Protein AF-A0A1L9P3P8-F1 (afdb_monomer_lite)

Structure (mmCIF, N/CA/C/O backbone):
data_AF-A0A1L9P3P8-F1
#
_entry.id   AF-A0A1L9P3P8-F1
#
loop_
_atom_site.group_PDB
_atom_site.id
_atom_site.type_symbol
_atom_site.label_atom_id
_atom_site.label_alt_id
_atom_site.label_comp_id
_atom_site.label_asym_id
_atom_site.label_entity_id
_atom_site.label_seq_id
_atom_site.pdbx_PDB_ins_code
_atom_site.Cartn_x
_atom_site.Cartn_y
_atom_site.Cartn_z
_atom_site.occupancy
_atom_site.B_iso_or_equiv
_atom_site.auth_seq_id
_atom_site.auth_comp_id
_atom_site.auth_asym_id
_atom_site.auth_atom_id
_atom_site.pdbx_PDB_model_num
ATOM 1 N N . MET A 1 1 ? 89.170 -31.226 -23.236 1.00 41.69 1 MET A N 1
ATOM 2 C CA . MET A 1 1 ? 88.920 -31.732 -24.608 1.00 41.69 1 MET A CA 1
ATOM 3 C C . MET A 1 1 ? 87.427 -32.040 -24.701 1.00 41.69 1 MET A C 1
ATOM 5 O O . MET A 1 1 ? 86.904 -32.514 -23.706 1.00 41.69 1 MET A O 1
ATOM 9 N N . ALA A 1 2 ? 86.692 -31.749 -25.773 1.00 39.75 2 ALA A N 1
ATOM 10 C CA . ALA A 1 2 ? 87.112 -31.267 -27.090 1.00 39.75 2 ALA A CA 1
ATOM 11 C C . ALA A 1 2 ? 86.269 -30.072 -27.585 1.00 39.75 2 ALA A C 1
ATOM 13 O O . ALA A 1 2 ? 85.166 -29.820 -27.110 1.00 39.75 2 ALA A O 1
ATOM 14 N N . TYR A 1 3 ? 86.841 -29.346 -28.543 1.00 31.47 3 TYR A N 1
ATOM 15 C CA . TYR A 1 3 ? 86.197 -28.311 -29.355 1.00 31.47 3 TYR A CA 1
ATOM 16 C C . TYR A 1 3 ? 85.128 -28.921 -30.278 1.00 31.47 3 TYR A C 1
ATOM 18 O O . TYR A 1 3 ? 85.322 -30.033 -30.764 1.00 31.47 3 TYR A O 1
ATOM 26 N N . ASN A 1 4 ? 84.128 -28.131 -30.682 1.00 39.81 4 ASN A N 1
ATOM 27 C CA . ASN A 1 4 ? 83.893 -27.955 -32.119 1.00 39.81 4 ASN A CA 1
ATOM 28 C C . ASN A 1 4 ? 83.226 -26.609 -32.440 1.00 39.81 4 ASN A C 1
ATOM 30 O O . ASN A 1 4 ? 82.577 -26.007 -31.589 1.00 39.81 4 ASN A O 1
ATOM 34 N N . ASN A 1 5 ? 83.479 -26.100 -33.646 1.00 37.44 5 ASN A N 1
ATOM 35 C CA . ASN A 1 5 ? 83.268 -24.703 -34.037 1.00 37.44 5 ASN A CA 1
ATOM 36 C C . ASN A 1 5 ? 82.819 -24.620 -35.512 1.00 37.44 5 ASN A C 1
ATOM 38 O O . ASN A 1 5 ? 83.202 -25.484 -36.298 1.00 37.44 5 ASN A O 1
ATOM 42 N N . ARG A 1 6 ? 82.140 -23.521 -35.890 1.00 37.25 6 ARG A N 1
ATOM 43 C CA . ARG A 1 6 ? 81.671 -23.155 -37.253 1.00 37.25 6 ARG A CA 1
ATOM 44 C C . ARG A 1 6 ? 80.484 -24.000 -37.784 1.00 37.25 6 ARG A C 1
ATOM 46 O O . ARG A 1 6 ? 80.263 -25.107 -37.322 1.00 37.25 6 ARG A O 1
ATOM 53 N N . MET A 1 7 ? 79.653 -23.525 -38.723 1.00 34.16 7 MET A N 1
ATOM 54 C CA . MET A 1 7 ? 79.806 -22.412 -39.683 1.00 34.16 7 MET A CA 1
ATOM 55 C C . MET A 1 7 ? 78.621 -21.433 -39.748 1.00 34.16 7 MET A C 1
ATOM 57 O O . MET A 1 7 ? 77.473 -21.789 -39.516 1.00 34.16 7 MET A O 1
ATOM 61 N N . SER A 1 8 ? 78.940 -20.210 -40.183 1.00 42.06 8 SER A N 1
ATOM 62 C CA . SER A 1 8 ? 78.002 -19.272 -40.809 1.00 42.06 8 SER A CA 1
ATOM 63 C C . SER A 1 8 ? 77.624 -19.753 -42.215 1.00 42.06 8 SER A C 1
ATOM 65 O O . SER A 1 8 ? 78.505 -20.187 -42.958 1.00 42.06 8 SER A O 1
ATOM 67 N N . GLN A 1 9 ? 76.359 -19.592 -42.609 1.00 37.25 9 GLN A N 1
ATOM 68 C CA . GLN A 1 9 ? 76.002 -19.400 -44.014 1.00 37.25 9 GLN A CA 1
ATOM 69 C C . GLN A 1 9 ? 75.074 -18.194 -44.161 1.00 37.25 9 GLN A C 1
ATOM 71 O O . GLN A 1 9 ? 74.067 -18.066 -43.468 1.00 37.25 9 GLN A O 1
ATOM 76 N N . GLN A 1 10 ? 75.438 -17.313 -45.090 1.00 41.81 10 GLN A N 1
ATOM 77 C CA . GLN A 1 10 ? 74.577 -16.248 -45.590 1.00 41.81 10 GLN A CA 1
ATOM 78 C C . GLN A 1 10 ? 73.425 -16.881 -46.378 1.00 41.81 10 GLN A C 1
ATOM 80 O O . GLN A 1 10 ? 73.666 -17.792 -47.168 1.00 41.81 10 GLN A O 1
ATOM 85 N N . PHE A 1 11 ? 72.203 -16.361 -46.242 1.00 33.47 11 PHE A N 1
ATOM 86 C CA . PHE A 1 11 ? 71.121 -16.687 -47.172 1.00 33.47 11 PHE A CA 1
ATOM 87 C C . PHE A 1 11 ? 70.590 -15.425 -47.850 1.00 33.47 11 PHE A C 1
ATOM 89 O O . PHE A 1 11 ? 70.515 -14.358 -47.240 1.00 33.47 11 PHE A O 1
ATOM 96 N N . HIS A 1 12 ? 70.302 -15.542 -49.146 1.00 36.22 12 HIS A N 1
ATOM 97 C CA . HIS A 1 12 ? 69.901 -14.429 -50.003 1.00 36.22 12 HIS A CA 1
ATOM 98 C C . HIS A 1 12 ? 68.521 -13.865 -49.648 1.00 36.22 12 HIS A C 1
ATOM 100 O O . HIS A 1 12 ? 67.637 -14.572 -49.165 1.00 36.22 12 HIS A O 1
ATOM 106 N N . GLY A 1 13 ? 68.335 -12.579 -49.951 1.00 40.91 13 GLY A N 1
ATOM 107 C CA . GLY A 1 13 ? 67.033 -11.922 -49.910 1.00 40.91 13 GLY A CA 1
ATOM 108 C C . GLY A 1 13 ? 66.158 -12.187 -51.145 1.00 40.91 13 GLY A C 1
ATOM 109 O O . GLY A 1 13 ? 66.575 -12.810 -52.117 1.00 40.91 13 GLY A O 1
ATOM 110 N N . SER A 1 14 ? 64.944 -11.631 -51.075 1.00 44.00 14 SER A N 1
ATOM 111 C CA . SER A 1 14 ? 63.904 -11.526 -52.117 1.00 44.00 14 SER A CA 1
ATOM 112 C C . SER A 1 14 ? 63.361 -12.820 -52.747 1.00 44.00 14 SER A C 1
ATOM 114 O O . SER A 1 14 ? 63.834 -13.254 -53.790 1.00 44.00 14 SER A O 1
ATOM 116 N N . GLN A 1 15 ? 62.237 -13.315 -52.211 1.00 47.16 15 GLN A N 1
ATOM 117 C CA . GLN A 1 15 ? 60.930 -13.324 -52.910 1.00 47.16 15 GLN A CA 1
ATOM 118 C C . GLN A 1 15 ? 59.820 -13.927 -52.021 1.00 47.16 15 GLN A C 1
ATOM 120 O O . GLN A 1 15 ? 59.627 -15.139 -51.987 1.00 47.16 15 GLN A O 1
ATOM 125 N N . GLN A 1 16 ? 59.033 -13.089 -51.329 1.00 44.06 16 GLN A N 1
ATOM 126 C CA . GLN A 1 16 ? 57.804 -13.556 -50.659 1.00 44.06 16 GLN A CA 1
ATOM 127 C C . GLN A 1 16 ? 56.699 -12.481 -50.555 1.00 44.06 16 GLN A C 1
ATOM 129 O O . GLN A 1 16 ? 56.107 -12.284 -49.502 1.00 44.06 16 GLN A O 1
ATOM 134 N N . HIS A 1 17 ? 56.383 -11.799 -51.665 1.00 42.75 17 HIS A N 1
ATOM 135 C CA . HIS A 1 17 ? 55.292 -10.802 -51.727 1.00 42.75 17 HIS A CA 1
ATOM 136 C C . HIS A 1 17 ? 54.083 -11.200 -52.602 1.00 42.75 17 HIS A C 1
ATOM 138 O O . HIS A 1 17 ? 53.118 -10.448 -52.694 1.00 42.75 17 HIS A O 1
ATOM 144 N N . GLY A 1 18 ? 54.087 -12.380 -53.234 1.00 45.50 18 GLY A N 1
ATOM 145 C CA . GLY A 1 18 ? 53.073 -12.748 -54.238 1.00 45.50 18 GLY A CA 1
ATOM 146 C C . GLY A 1 18 ? 51.767 -13.377 -53.727 1.00 45.50 18 GLY A C 1
ATOM 147 O O . GLY A 1 18 ? 50.862 -13.586 -54.528 1.00 45.50 18 GLY A O 1
ATOM 148 N N . ARG A 1 19 ? 51.654 -13.739 -52.437 1.00 48.50 19 ARG A N 1
ATOM 149 C CA . ARG A 1 19 ? 50.575 -14.639 -51.960 1.00 48.50 19 ARG A CA 1
ATOM 150 C C . ARG A 1 19 ? 49.394 -13.954 -51.258 1.00 48.50 19 ARG A C 1
ATOM 152 O O . ARG A 1 19 ? 48.324 -14.548 -51.221 1.00 48.50 19 ARG A O 1
ATOM 159 N N . GLY A 1 20 ? 49.571 -12.739 -50.730 1.00 51.56 20 GLY A N 1
ATOM 160 C CA . GLY A 1 20 ? 48.476 -11.943 -50.149 1.00 51.56 20 GLY A CA 1
ATOM 161 C C . GLY A 1 20 ? 47.594 -11.318 -51.230 1.00 51.56 20 GLY A C 1
ATOM 162 O O . GLY A 1 20 ? 46.402 -11.597 -51.290 1.00 51.56 20 GLY A O 1
ATOM 163 N N . ARG A 1 21 ? 48.234 -10.595 -52.159 1.00 51.53 21 ARG A N 1
ATOM 164 C CA . ARG A 1 21 ? 47.603 -9.871 -53.274 1.00 51.53 21 ARG A CA 1
ATOM 165 C C . ARG A 1 21 ? 46.591 -10.721 -54.052 1.00 51.53 21 ARG A C 1
ATOM 167 O O . ARG A 1 21 ? 45.448 -10.327 -54.203 1.00 51.53 21 ARG A O 1
ATOM 174 N N . LYS A 1 22 ? 46.959 -11.963 -54.390 1.00 51.84 22 LYS A N 1
ATOM 175 C CA . LYS A 1 22 ? 46.085 -12.892 -55.128 1.00 51.84 22 LYS A CA 1
ATOM 176 C C . LYS A 1 22 ? 44.767 -13.236 -54.404 1.00 51.84 22 LYS A C 1
ATOM 178 O O . LYS A 1 22 ? 43.791 -13.564 -55.063 1.00 51.84 22 LYS A O 1
ATOM 183 N N . LYS A 1 23 ? 44.728 -13.172 -53.066 1.00 55.50 23 LYS A N 1
ATOM 184 C CA . LYS A 1 23 ? 43.509 -13.409 -52.269 1.00 55.50 23 LYS A CA 1
ATOM 185 C C . LYS A 1 23 ? 42.649 -12.146 -52.140 1.00 55.50 23 LYS A C 1
ATOM 187 O O . LYS A 1 23 ? 41.431 -12.248 -52.034 1.00 55.50 23 LYS A O 1
ATOM 192 N N . GLU A 1 24 ? 43.277 -10.972 -52.148 1.00 58.12 24 GLU A N 1
ATOM 193 C CA . GLU A 1 24 ? 42.583 -9.681 -52.234 1.00 58.12 24 GLU A CA 1
ATOM 194 C C . GLU A 1 24 ? 41.914 -9.547 -53.610 1.00 58.12 24 GLU A C 1
ATOM 196 O O . GLU A 1 24 ? 40.718 -9.280 -53.667 1.00 58.12 24 GLU A O 1
ATOM 201 N N . ASP A 1 25 ? 42.634 -9.878 -54.689 1.00 61.38 25 ASP A N 1
ATOM 202 C CA . ASP A 1 25 ? 42.130 -9.873 -56.070 1.00 61.38 25 ASP A CA 1
ATOM 203 C C . ASP A 1 25 ? 40.906 -10.809 -56.262 1.00 61.38 25 ASP A C 1
ATOM 205 O O . ASP A 1 25 ? 39.952 -10.455 -56.954 1.00 61.38 25 ASP A O 1
ATOM 209 N N . GLU A 1 26 ? 40.895 -11.995 -55.632 1.00 62.12 26 GLU A N 1
ATOM 210 C CA . GLU A 1 26 ? 39.761 -12.942 -55.678 1.00 62.12 26 GLU A CA 1
ATOM 211 C C . GLU A 1 26 ? 38.525 -12.440 -54.904 1.00 62.12 26 GLU A C 1
ATOM 213 O O . GLU A 1 26 ? 37.394 -12.669 -55.334 1.00 62.12 26 GLU A O 1
ATOM 218 N N . ASN A 1 27 ? 38.717 -11.733 -53.784 1.00 66.00 27 ASN A N 1
ATOM 219 C CA . ASN A 1 27 ? 37.619 -11.158 -52.997 1.00 66.00 27 ASN A CA 1
ATOM 220 C C . ASN A 1 27 ? 37.046 -9.894 -53.669 1.00 66.00 27 ASN A C 1
ATOM 222 O O . ASN A 1 27 ? 35.829 -9.741 -53.770 1.00 66.00 27 ASN A O 1
ATOM 226 N N . ASP A 1 28 ? 37.920 -9.038 -54.210 1.00 68.56 28 ASP A N 1
ATOM 227 C CA . ASP A 1 28 ? 37.547 -7.880 -55.031 1.00 68.56 28 ASP A CA 1
ATOM 228 C C . ASP A 1 28 ? 36.716 -8.307 -56.255 1.00 68.56 28 ASP A C 1
ATOM 230 O O . ASP A 1 28 ? 35.758 -7.627 -56.621 1.00 68.56 28 ASP A O 1
ATOM 234 N N . ALA A 1 29 ? 37.050 -9.441 -56.884 1.00 71.62 29 ALA A N 1
ATOM 235 C CA . ALA A 1 29 ? 36.304 -9.975 -58.024 1.00 71.62 29 ALA A CA 1
ATOM 236 C C . ALA A 1 29 ? 34.890 -10.461 -57.655 1.00 71.62 29 ALA A C 1
ATOM 238 O O . ALA A 1 29 ? 33.982 -10.335 -58.473 1.00 71.62 29 ALA A O 1
ATOM 239 N N . LEU A 1 30 ? 34.691 -10.988 -56.440 1.00 72.88 30 LEU A N 1
ATOM 240 C CA . LEU A 1 30 ? 33.373 -11.398 -55.938 1.00 72.88 30 LEU A CA 1
ATOM 241 C C . LEU A 1 30 ? 32.495 -10.189 -55.573 1.00 72.88 30 LEU A C 1
ATOM 243 O O . LEU A 1 30 ? 31.279 -10.234 -55.735 1.00 72.88 30 LEU A O 1
ATOM 247 N N . MET A 1 31 ? 33.111 -9.122 -55.057 1.00 79.44 31 MET A N 1
ATOM 248 C CA . MET A 1 31 ? 32.401 -7.947 -54.546 1.00 79.44 31 MET A CA 1
ATOM 249 C C . MET A 1 31 ? 32.040 -6.917 -55.621 1.00 79.44 31 MET A C 1
ATOM 251 O O . MET A 1 31 ? 31.165 -6.093 -55.370 1.00 79.44 31 MET A O 1
ATOM 255 N N . ARG A 1 32 ? 32.683 -6.931 -56.797 1.00 85.62 32 ARG A N 1
ATOM 256 C CA . ARG A 1 32 ? 32.416 -5.978 -57.891 1.00 85.62 32 ARG A CA 1
ATOM 257 C C . ARG A 1 32 ? 31.044 -6.201 -58.538 1.00 85.62 32 ARG A C 1
ATOM 259 O O . ARG A 1 32 ? 30.774 -7.253 -59.110 1.00 85.62 32 ARG A O 1
ATOM 266 N N . LEU A 1 33 ? 30.217 -5.159 -58.513 1.00 88.25 33 LEU A N 1
ATOM 267 C CA . LEU A 1 33 ? 28.933 -5.083 -59.206 1.00 88.25 33 LEU A CA 1
ATOM 268 C C . LEU A 1 33 ? 29.123 -4.542 -60.637 1.00 88.25 33 LEU A C 1
ATOM 270 O O . LEU A 1 33 ? 30.067 -3.789 -60.888 1.00 88.25 33 LEU A O 1
ATOM 274 N N . PRO A 1 34 ? 28.238 -4.878 -61.592 1.00 89.69 34 PRO A N 1
ATOM 275 C CA . PRO A 1 34 ? 28.295 -4.306 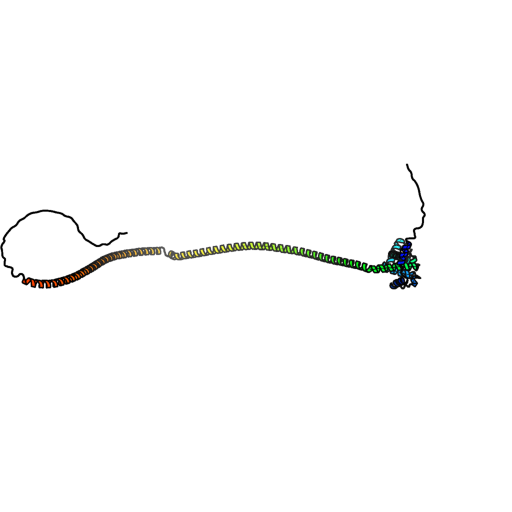-62.932 1.00 89.69 34 PRO A CA 1
ATOM 276 C C . PRO A 1 34 ? 27.867 -2.831 -62.925 1.00 89.69 34 PRO A C 1
ATOM 278 O O . PRO A 1 34 ? 26.921 -2.449 -62.238 1.00 89.69 34 PRO A O 1
ATOM 281 N N . ASP A 1 35 ? 28.490 -2.014 -63.777 1.00 88.25 35 ASP A N 1
ATOM 282 C CA . ASP A 1 35 ? 28.277 -0.560 -63.894 1.00 88.25 35 ASP A CA 1
ATOM 283 C C . ASP A 1 35 ? 26.799 -0.130 -63.952 1.00 88.25 35 ASP A C 1
ATOM 285 O O . ASP A 1 35 ? 26.430 0.932 -63.452 1.00 88.25 35 ASP A O 1
ATOM 289 N N . LYS A 1 36 ? 25.936 -0.961 -64.555 1.00 88.75 36 LYS A N 1
ATOM 290 C CA . LYS A 1 36 ? 24.488 -0.719 -64.651 1.00 88.75 36 LYS A CA 1
ATOM 291 C C . LYS A 1 36 ? 23.757 -0.879 -63.318 1.00 88.75 36 LYS A C 1
ATOM 293 O O . LYS A 1 36 ? 22.817 -0.133 -63.077 1.00 88.75 36 LYS A O 1
ATOM 298 N N . GLU A 1 37 ? 24.165 -1.825 -62.473 1.00 89.75 37 GLU A N 1
ATOM 299 C CA . GLU A 1 37 ? 23.602 -1.987 -61.126 1.00 89.75 37 GLU A CA 1
ATOM 300 C C . GLU A 1 37 ? 24.089 -0.879 -60.198 1.00 89.75 37 GLU A C 1
ATOM 302 O O . GLU A 1 37 ? 23.284 -0.316 -59.465 1.00 89.75 37 GLU A O 1
ATOM 307 N N . ILE A 1 38 ? 25.372 -0.507 -60.286 1.00 89.31 38 ILE A N 1
ATOM 308 C CA . ILE A 1 38 ? 25.929 0.627 -59.534 1.00 89.31 38 ILE A CA 1
ATOM 309 C C . ILE A 1 38 ? 25.164 1.908 -59.883 1.00 89.31 38 ILE A C 1
ATOM 311 O O . ILE A 1 38 ? 24.679 2.603 -58.993 1.00 89.31 38 ILE A O 1
ATOM 315 N N . ALA A 1 39 ? 24.993 2.192 -61.178 1.00 88.88 39 ALA A N 1
ATOM 316 C CA . ALA A 1 39 ? 24.215 3.340 -61.626 1.00 88.88 39 ALA A CA 1
ATOM 317 C C . ALA A 1 39 ? 22.730 3.237 -61.237 1.00 88.88 39 ALA A C 1
ATOM 319 O O . ALA A 1 39 ? 22.144 4.241 -60.848 1.00 88.88 39 ALA A O 1
ATOM 320 N N . GLY A 1 40 ? 22.125 2.046 -61.293 1.00 88.62 40 GLY A N 1
ATOM 321 C CA . GLY A 1 40 ? 20.761 1.805 -60.810 1.00 88.62 40 GLY A CA 1
ATOM 322 C C . GLY A 1 40 ? 20.596 2.214 -59.347 1.00 88.62 40 GLY A C 1
ATOM 323 O O . GLY A 1 40 ? 19.853 3.146 -59.061 1.00 88.62 40 GLY A O 1
ATOM 324 N N . CYS A 1 41 ? 21.390 1.622 -58.450 1.00 86.44 41 CYS A N 1
ATOM 325 C CA . CYS A 1 41 ? 21.325 1.911 -57.019 1.00 86.44 41 CYS A CA 1
ATOM 326 C C . CYS A 1 41 ? 21.586 3.393 -56.688 1.00 86.44 41 CYS A C 1
ATOM 328 O O . CYS A 1 41 ? 20.963 3.923 -55.775 1.00 86.44 41 CYS A O 1
ATOM 330 N N . ILE A 1 42 ? 22.463 4.087 -57.426 1.00 86.50 42 ILE A N 1
ATOM 331 C CA . ILE A 1 42 ? 22.701 5.529 -57.220 1.00 86.50 42 ILE A CA 1
ATOM 332 C C . ILE A 1 42 ? 21.517 6.388 -57.724 1.00 86.50 42 ILE A C 1
ATOM 334 O O . ILE A 1 42 ? 21.207 7.408 -57.106 1.00 86.50 42 ILE A O 1
ATOM 338 N N . ASN A 1 43 ? 20.798 5.969 -58.775 1.00 87.94 43 ASN A N 1
ATOM 339 C CA . ASN A 1 43 ? 19.547 6.631 -59.177 1.00 87.94 43 ASN A CA 1
ATOM 340 C C . ASN A 1 43 ? 18.404 6.372 -58.187 1.00 87.94 43 ASN A C 1
ATOM 342 O O . ASN A 1 43 ? 17.627 7.288 -57.929 1.00 87.94 43 ASN A O 1
ATOM 346 N N . ASP A 1 44 ? 18.308 5.165 -57.618 1.00 84.88 44 ASP A N 1
ATOM 347 C CA . ASP A 1 44 ? 17.290 4.814 -56.613 1.00 84.88 44 ASP A CA 1
ATOM 348 C C . ASP A 1 44 ? 17.427 5.676 -55.340 1.00 84.88 44 ASP A C 1
ATOM 350 O O . ASP A 1 44 ? 16.443 5.997 -54.676 1.00 84.88 44 ASP A O 1
ATOM 354 N N . ILE A 1 45 ? 18.655 6.120 -55.054 1.00 79.00 45 ILE A N 1
ATOM 355 C CA . ILE A 1 45 ? 19.028 7.084 -54.007 1.00 79.00 45 ILE A CA 1
ATOM 356 C C . ILE A 1 45 ? 18.570 8.529 -54.328 1.00 79.00 45 ILE A C 1
ATOM 358 O O . ILE A 1 45 ? 18.560 9.397 -53.456 1.00 79.00 45 ILE A O 1
ATOM 362 N N . GLY A 1 46 ? 18.147 8.803 -55.566 1.00 77.81 46 GLY A N 1
ATOM 363 C CA . GLY A 1 46 ? 17.668 10.112 -56.023 1.00 77.81 46 GLY A CA 1
ATOM 364 C C . GLY A 1 46 ? 18.738 10.999 -56.667 1.00 77.81 46 GLY A C 1
ATOM 365 O O . GLY A 1 46 ? 18.441 12.136 -57.036 1.00 77.81 46 GLY A O 1
ATOM 366 N N . ILE A 1 47 ? 19.967 10.500 -56.846 1.00 83.50 47 ILE A N 1
ATOM 367 C CA . ILE A 1 47 ? 21.034 11.217 -57.553 1.00 83.50 47 ILE A CA 1
ATOM 368 C C . ILE A 1 47 ? 21.048 10.759 -59.019 1.00 83.50 47 ILE A C 1
ATOM 370 O O . ILE A 1 47 ? 21.329 9.589 -59.274 1.00 83.50 47 ILE A O 1
ATOM 374 N N . PRO A 1 48 ? 20.801 11.645 -60.007 1.00 82.50 48 PRO A N 1
ATOM 375 C CA . PRO A 1 48 ? 20.857 11.259 -61.412 1.00 82.50 48 PRO A CA 1
ATOM 376 C C . PRO A 1 48 ? 22.289 10.843 -61.770 1.00 82.50 48 PRO A C 1
ATOM 378 O O . PRO A 1 48 ? 23.210 11.664 -61.750 1.00 82.50 48 PRO A O 1
ATOM 381 N N . PHE A 1 49 ? 22.481 9.559 -62.067 1.00 85.50 49 PHE A N 1
ATOM 382 C CA . PHE A 1 49 ? 23.798 8.966 -62.294 1.00 85.50 49 PHE A CA 1
ATOM 383 C C . PHE A 1 49 ? 23.720 7.856 -63.342 1.00 85.50 49 PHE A C 1
ATOM 385 O O . PHE A 1 49 ? 23.044 6.847 -63.164 1.00 85.50 49 PHE A O 1
ATOM 392 N N . THR A 1 50 ? 24.413 8.013 -64.462 1.00 87.62 50 THR A N 1
ATOM 393 C CA . THR A 1 50 ? 24.387 7.043 -65.561 1.00 87.62 50 THR A CA 1
ATOM 394 C C . THR A 1 50 ? 25.644 6.175 -65.577 1.00 87.62 50 THR A C 1
ATOM 396 O O . THR A 1 50 ? 26.700 6.548 -65.071 1.00 87.62 50 THR A O 1
ATOM 399 N N . ALA A 1 51 ? 25.582 5.021 -66.247 1.00 86.06 51 ALA A N 1
ATOM 400 C CA . ALA A 1 51 ? 26.778 4.205 -66.481 1.00 86.06 51 ALA A CA 1
ATOM 401 C C . ALA A 1 51 ? 27.861 4.951 -67.300 1.00 86.06 51 ALA A C 1
ATOM 403 O O . ALA A 1 51 ? 29.038 4.614 -67.212 1.00 86.06 51 ALA A O 1
ATOM 404 N N . ALA A 1 52 ? 27.493 5.987 -68.069 1.00 85.75 52 ALA A N 1
ATOM 405 C CA . ALA A 1 52 ? 28.459 6.845 -68.756 1.00 85.75 52 ALA A CA 1
ATOM 406 C C . ALA A 1 52 ? 29.218 7.763 -67.779 1.00 85.75 52 ALA A C 1
ATOM 408 O O . ALA A 1 52 ? 30.419 7.975 -67.961 1.00 85.75 52 ALA A O 1
ATOM 409 N N . ASP A 1 53 ? 28.549 8.233 -66.722 1.00 84.19 53 ASP A N 1
ATOM 410 C CA . ASP A 1 53 ? 29.163 9.035 -65.658 1.00 84.19 53 ASP A CA 1
ATOM 411 C C . ASP A 1 53 ? 30.136 8.193 -64.822 1.00 84.19 53 ASP A C 1
ATOM 413 O O . ASP A 1 53 ? 31.161 8.697 -64.384 1.00 84.19 53 ASP A O 1
ATOM 417 N N . LEU A 1 54 ? 29.906 6.883 -64.676 1.00 84.81 54 LEU A N 1
ATOM 418 C CA . LEU A 1 54 ? 30.883 5.991 -64.038 1.00 84.81 54 LEU A CA 1
ATOM 419 C C . LEU A 1 54 ? 32.172 5.849 -64.871 1.00 84.81 54 LEU A C 1
ATOM 421 O O . LEU A 1 54 ? 33.272 5.818 -64.316 1.00 84.81 54 LEU A O 1
ATOM 425 N N . ILE A 1 55 ? 32.048 5.789 -66.204 1.00 86.62 55 ILE A N 1
ATOM 426 C CA . ILE A 1 55 ? 33.177 5.680 -67.149 1.00 86.62 55 ILE A CA 1
ATOM 427 C C . ILE A 1 55 ? 33.964 7.000 -67.241 1.00 86.62 55 ILE A C 1
ATOM 429 O O . ILE A 1 55 ? 35.189 6.983 -67.388 1.00 86.62 55 ILE A O 1
ATOM 433 N N . LYS A 1 56 ? 33.282 8.150 -67.149 1.00 86.88 56 LYS A N 1
ATOM 434 C CA . LYS A 1 56 ? 33.888 9.492 -67.116 1.00 86.88 56 LYS A CA 1
ATOM 435 C C . LYS A 1 56 ? 33.445 10.255 -65.860 1.00 86.88 56 LYS A C 1
ATOM 437 O O . LYS A 1 56 ? 32.608 11.152 -65.961 1.00 86.88 56 LYS A O 1
ATOM 442 N N . PRO A 1 57 ? 34.017 9.933 -64.689 1.00 86.25 57 PRO A N 1
ATOM 443 C CA . PRO A 1 57 ? 33.511 10.433 -63.421 1.00 86.25 57 PRO A CA 1
ATOM 444 C C . PRO A 1 57 ? 33.744 11.923 -63.213 1.00 86.25 57 PRO A C 1
ATOM 446 O O . PRO A 1 57 ? 34.869 12.423 -63.249 1.00 86.25 57 PRO A O 1
ATOM 449 N N . ASN A 1 58 ? 32.644 12.616 -62.934 1.00 88.38 58 ASN A N 1
ATOM 450 C CA . ASN A 1 58 ? 32.615 14.001 -62.498 1.00 88.38 58 ASN A CA 1
ATOM 451 C C . ASN A 1 58 ? 32.919 14.070 -60.982 1.00 88.38 58 ASN A C 1
ATOM 453 O O . ASN A 1 58 ? 32.113 13.560 -60.197 1.00 88.38 58 ASN A O 1
ATOM 457 N N . PRO A 1 59 ? 34.036 14.687 -60.537 1.00 86.56 59 PRO A N 1
ATOM 458 C CA . PRO A 1 59 ? 34.429 14.715 -59.124 1.00 86.56 59 PRO A CA 1
ATOM 459 C C . PRO A 1 59 ? 33.336 15.259 -58.194 1.00 86.56 59 PRO A C 1
ATOM 461 O O . PRO A 1 59 ? 33.121 14.719 -57.114 1.00 86.56 59 PRO A O 1
ATOM 464 N N . GLN A 1 60 ? 32.605 16.284 -58.632 1.00 86.69 60 GLN A N 1
ATOM 465 C CA . GLN A 1 60 ? 31.530 16.919 -57.869 1.00 86.69 60 GLN A CA 1
ATOM 466 C C . GLN A 1 60 ? 30.335 15.972 -57.658 1.00 86.69 60 GLN A C 1
ATOM 468 O O . GLN A 1 60 ? 29.788 15.895 -56.562 1.00 86.69 60 GLN A O 1
ATOM 473 N N . GLN A 1 61 ? 29.959 15.211 -58.689 1.00 86.19 61 GLN A N 1
ATOM 474 C CA . GLN A 1 61 ? 28.868 14.231 -58.620 1.00 86.19 61 GLN A CA 1
ATOM 475 C C . GLN A 1 61 ? 29.254 13.047 -57.720 1.00 86.19 61 GLN A C 1
ATOM 477 O O . GLN A 1 61 ? 28.452 12.603 -56.906 1.00 86.19 61 GLN A O 1
ATOM 482 N N . VAL A 1 62 ? 30.508 12.588 -57.805 1.00 88.50 62 VAL A N 1
ATOM 483 C CA . VAL A 1 62 ? 31.069 11.541 -56.931 1.00 88.50 62 VAL A CA 1
ATOM 484 C C . VAL A 1 62 ? 31.094 11.983 -55.466 1.00 88.50 62 VAL A C 1
ATOM 486 O O . VAL A 1 62 ? 30.722 11.203 -54.593 1.00 88.50 62 VAL A O 1
ATOM 489 N N . GLN A 1 63 ? 31.492 13.229 -55.189 1.00 88.19 63 GLN A N 1
ATOM 490 C CA . GLN A 1 63 ? 31.465 13.793 -53.836 1.00 88.19 63 GLN A CA 1
ATOM 491 C C . GLN A 1 63 ? 30.040 13.837 -53.277 1.00 88.19 63 GLN A C 1
ATOM 493 O O . GLN A 1 63 ? 29.836 13.368 -52.165 1.00 88.19 63 GLN A O 1
ATOM 498 N N . MET A 1 64 ? 29.057 14.286 -54.064 1.00 87.19 64 MET A N 1
ATOM 499 C CA . MET A 1 64 ? 27.646 14.331 -53.658 1.00 87.19 64 MET A CA 1
ATOM 500 C C . MET A 1 64 ? 27.070 12.935 -53.344 1.00 87.19 64 MET A C 1
ATOM 502 O O . MET A 1 64 ? 26.337 12.772 -52.372 1.00 87.19 64 MET A O 1
ATOM 506 N N . VAL A 1 65 ? 27.446 11.905 -54.115 1.00 88.62 65 VAL A N 1
ATOM 507 C CA . VAL A 1 65 ? 27.076 10.505 -53.823 1.00 88.62 65 VAL A CA 1
ATOM 508 C C . VAL A 1 65 ? 27.714 10.024 -52.514 1.00 88.62 65 VAL A C 1
ATOM 510 O O . VAL A 1 65 ? 27.040 9.423 -51.680 1.00 88.62 65 VAL A O 1
ATOM 513 N N . LEU A 1 66 ? 29.005 10.297 -52.301 1.00 88.50 66 LEU A N 1
ATOM 514 C CA . LEU A 1 66 ? 29.713 9.902 -51.077 1.00 88.50 66 LEU A CA 1
ATOM 515 C C . LEU A 1 66 ? 29.241 10.674 -49.833 1.00 88.50 66 LEU A C 1
ATOM 517 O O . LEU A 1 66 ? 29.240 10.106 -48.743 1.00 88.50 66 LEU A O 1
ATOM 521 N N . GLU A 1 67 ? 28.819 11.930 -49.989 1.00 87.88 67 GLU A N 1
ATOM 522 C CA . GLU A 1 67 ? 28.194 12.740 -48.938 1.00 87.88 67 GLU A CA 1
ATOM 523 C C . GLU A 1 67 ? 26.864 12.131 -48.501 1.00 87.88 67 GLU A C 1
ATOM 525 O O . GLU A 1 67 ? 26.680 11.878 -47.311 1.00 87.88 67 GLU A O 1
ATOM 530 N N . TRP A 1 68 ? 26.007 11.752 -49.452 1.00 87.94 68 TRP A N 1
ATOM 531 C CA . TRP A 1 68 ? 24.753 11.070 -49.140 1.00 87.94 68 TRP A CA 1
ATOM 532 C C . TRP A 1 68 ? 24.964 9.732 -48.410 1.00 87.94 68 TRP A C 1
ATOM 534 O O . TRP A 1 68 ? 24.290 9.447 -47.421 1.00 87.94 68 TRP A O 1
ATOM 544 N N . PHE A 1 69 ? 25.937 8.914 -48.831 1.00 87.19 69 PHE A N 1
ATOM 545 C CA . PHE A 1 69 ? 26.249 7.670 -48.115 1.00 87.19 69 PHE A CA 1
ATOM 546 C C . PHE A 1 69 ? 26.834 7.914 -46.713 1.00 87.19 69 PHE A C 1
ATOM 548 O O . PHE A 1 69 ? 26.550 7.135 -45.800 1.00 87.19 69 PHE A O 1
ATOM 555 N N . ALA A 1 70 ? 27.617 8.979 -46.509 1.00 87.25 70 ALA A N 1
ATOM 556 C CA . ALA A 1 70 ? 28.109 9.367 -45.185 1.00 87.25 70 ALA A CA 1
ATOM 557 C C . ALA A 1 70 ? 26.974 9.867 -44.269 1.00 87.25 70 ALA A C 1
ATOM 559 O O . ALA A 1 70 ? 26.953 9.543 -43.079 1.00 87.25 70 ALA A O 1
ATOM 560 N N . GLU A 1 71 ? 25.991 10.580 -44.818 1.00 87.31 71 GLU A N 1
ATOM 561 C CA . GLU A 1 71 ? 24.773 10.959 -44.102 1.00 87.31 71 GLU A CA 1
ATOM 562 C C . GLU A 1 71 ? 23.932 9.722 -43.735 1.00 87.31 71 GLU A C 1
ATOM 564 O O . GLU A 1 71 ? 23.604 9.537 -42.563 1.00 87.31 71 GLU A O 1
ATOM 569 N N . LEU A 1 72 ? 23.665 8.813 -44.682 1.00 85.44 72 LEU A N 1
ATOM 570 C CA . LEU A 1 72 ? 22.877 7.597 -44.436 1.00 85.44 72 LEU A CA 1
ATOM 571 C C . LEU A 1 72 ? 23.519 6.663 -43.396 1.00 85.44 72 LEU A C 1
ATOM 573 O O . LEU A 1 72 ? 22.817 6.063 -42.573 1.00 85.44 72 LEU A O 1
ATOM 577 N N . LEU A 1 73 ? 24.835 6.445 -43.488 1.00 85.31 73 LEU A N 1
ATOM 578 C CA . LEU A 1 73 ? 25.539 5.410 -42.720 1.00 85.31 73 LEU A CA 1
ATOM 579 C C . LEU A 1 73 ? 26.137 5.921 -41.406 1.00 85.31 73 LEU A C 1
ATOM 581 O O . LEU A 1 73 ? 26.268 5.134 -40.472 1.00 85.31 73 LEU A O 1
ATOM 585 N N . MET A 1 74 ? 26.482 7.209 -41.318 1.00 85.12 74 MET A N 1
ATOM 586 C CA . MET A 1 74 ? 27.136 7.803 -40.145 1.00 85.12 74 MET A CA 1
ATOM 587 C C . MET A 1 74 ? 26.384 9.008 -39.560 1.00 85.12 74 MET A C 1
ATOM 589 O O . MET A 1 74 ? 26.912 9.645 -38.648 1.00 85.12 74 MET A O 1
ATOM 593 N N . ASN A 1 75 ? 25.209 9.379 -40.092 1.00 82.38 75 ASN A N 1
ATOM 594 C CA . ASN A 1 75 ? 24.471 10.600 -39.724 1.00 82.38 75 ASN A CA 1
ATOM 595 C C . ASN A 1 75 ? 25.354 11.868 -39.759 1.00 82.38 75 ASN A C 1
ATOM 597 O O . ASN A 1 75 ? 25.153 12.814 -38.999 1.00 82.38 75 ASN A O 1
ATOM 601 N N . THR A 1 76 ? 26.365 11.866 -40.631 1.00 79.19 76 THR A N 1
ATOM 602 C CA . THR A 1 76 ? 27.398 12.901 -40.703 1.00 79.19 76 THR A CA 1
ATOM 603 C C . THR A 1 76 ? 27.043 13.906 -41.792 1.00 79.19 76 THR A C 1
ATOM 605 O O . THR A 1 76 ? 27.347 13.691 -42.961 1.00 79.19 76 THR A O 1
ATOM 608 N N . THR A 1 77 ? 26.409 15.011 -41.404 1.00 80.56 77 THR A N 1
ATOM 609 C CA . THR A 1 77 ? 26.112 16.146 -42.295 1.00 80.56 77 THR A CA 1
ATOM 610 C C . THR A 1 77 ? 27.181 17.234 -42.184 1.00 80.56 77 THR A C 1
ATOM 612 O O . THR A 1 77 ? 27.923 17.295 -41.196 1.00 80.56 77 THR A O 1
ATOM 615 N N . ARG A 1 78 ? 27.222 18.161 -43.150 1.00 74.88 78 ARG A N 1
ATOM 616 C CA . ARG A 1 78 ? 28.068 19.368 -43.099 1.00 74.88 78 ARG A CA 1
ATOM 617 C C . ARG A 1 78 ? 27.983 20.109 -41.756 1.00 74.88 78 ARG A C 1
ATOM 619 O O . ARG A 1 78 ? 29.018 20.499 -41.219 1.00 74.88 78 ARG A O 1
ATOM 626 N N . ASP A 1 79 ? 26.784 20.222 -41.188 1.00 76.44 79 ASP A N 1
ATOM 627 C CA . ASP A 1 79 ? 26.526 20.912 -39.915 1.00 76.44 79 ASP A CA 1
ATOM 628 C C . ASP A 1 79 ? 27.111 20.184 -38.694 1.00 76.44 79 ASP A C 1
ATOM 630 O O . ASP A 1 79 ? 27.364 20.810 -37.668 1.00 76.44 79 ASP A O 1
ATOM 634 N N . THR A 1 80 ? 27.368 18.874 -38.793 1.00 79.38 80 THR A N 1
ATOM 635 C CA . THR A 1 80 ? 28.079 18.107 -37.750 1.00 79.38 80 THR A CA 1
ATOM 636 C C . THR A 1 80 ? 29.599 18.186 -37.902 1.00 79.38 80 THR A C 1
ATOM 638 O O . THR A 1 80 ? 30.325 18.212 -36.907 1.00 79.38 80 THR A O 1
ATOM 641 N N . VAL A 1 81 ? 30.095 18.263 -39.143 1.00 81.44 81 VAL A N 1
ATOM 642 C CA . VAL A 1 81 ? 31.533 18.303 -39.450 1.00 81.44 81 VAL A CA 1
ATOM 643 C C . VAL A 1 81 ? 32.116 19.691 -39.206 1.00 81.44 81 VAL A C 1
ATOM 645 O O . VAL A 1 81 ? 33.195 19.806 -38.630 1.00 81.44 81 VAL A O 1
ATOM 648 N N . GLU A 1 82 ? 31.422 20.755 -39.613 1.00 82.25 82 GLU A N 1
ATOM 649 C CA . GLU A 1 82 ? 31.967 22.113 -39.558 1.00 82.25 82 GLU A CA 1
ATOM 650 C C . GLU A 1 82 ? 32.297 22.602 -38.127 1.00 82.25 82 GLU A C 1
ATOM 652 O O . GLU A 1 82 ? 33.375 23.174 -37.947 1.00 82.25 82 GLU A O 1
ATOM 657 N N . PRO A 1 83 ? 31.471 22.376 -37.081 1.00 83.38 83 PRO A N 1
ATOM 658 C CA . PRO A 1 83 ? 31.821 22.753 -35.709 1.00 83.38 83 PRO A CA 1
ATOM 659 C C . PRO A 1 83 ? 33.030 21.977 -35.175 1.00 83.38 83 PRO A C 1
ATOM 661 O O . PRO A 1 83 ? 33.912 22.573 -34.560 1.00 83.38 83 PRO A O 1
ATOM 664 N N . ALA A 1 84 ? 33.107 20.672 -35.458 1.00 82.50 84 ALA A N 1
ATOM 665 C CA . ALA A 1 84 ? 34.223 19.826 -35.040 1.00 82.50 84 ALA A CA 1
ATOM 666 C C . ALA A 1 84 ? 35.535 20.221 -35.742 1.00 82.50 84 ALA A C 1
ATOM 668 O O . ALA A 1 84 ? 36.575 20.329 -35.096 1.00 82.50 84 ALA A O 1
ATOM 669 N N . MET A 1 85 ? 35.483 20.502 -37.049 1.00 83.44 85 MET A N 1
ATOM 670 C CA . MET A 1 85 ? 36.645 20.955 -37.820 1.00 83.44 85 MET A CA 1
ATOM 671 C C . MET A 1 85 ? 37.054 22.395 -37.502 1.00 83.44 85 MET A C 1
ATOM 673 O O . MET A 1 85 ? 38.235 22.710 -37.611 1.00 83.44 85 MET A O 1
ATOM 677 N N . ARG A 1 86 ? 36.117 23.264 -37.097 1.00 82.81 86 ARG A N 1
ATOM 678 C CA . ARG A 1 86 ? 36.426 24.602 -36.569 1.00 82.81 86 ARG A CA 1
ATOM 679 C C . ARG A 1 86 ? 37.185 24.486 -35.246 1.00 82.81 86 ARG A C 1
ATOM 681 O O . ARG A 1 86 ? 38.312 24.952 -35.184 1.00 82.81 86 ARG A O 1
ATOM 688 N N . ALA A 1 87 ? 36.648 23.755 -34.266 1.00 83.75 87 ALA A N 1
ATOM 689 C CA . ALA A 1 87 ? 37.315 23.550 -32.977 1.00 83.75 87 ALA A CA 1
ATOM 690 C C . ALA A 1 87 ? 38.708 22.899 -33.115 1.00 83.75 87 ALA A C 1
ATOM 692 O O . ALA A 1 87 ? 39.648 23.307 -32.441 1.00 83.75 87 ALA A O 1
ATOM 693 N N . ALA A 1 88 ? 38.867 21.928 -34.024 1.00 82.69 88 ALA A N 1
ATOM 694 C CA . ALA A 1 88 ? 40.169 21.321 -34.311 1.00 82.69 88 ALA A CA 1
ATOM 695 C C . ALA A 1 88 ? 41.148 22.278 -35.021 1.00 82.69 88 ALA A C 1
ATOM 697 O O . ALA A 1 88 ? 42.356 22.172 -34.822 1.00 82.69 88 ALA A O 1
ATOM 698 N N . ALA A 1 89 ? 40.655 23.206 -35.849 1.00 80.75 89 ALA A N 1
ATOM 699 C CA . ALA A 1 89 ? 41.489 24.242 -36.456 1.00 80.75 89 ALA A CA 1
ATOM 700 C C . ALA A 1 89 ? 41.924 25.291 -35.421 1.00 80.75 89 ALA A C 1
ATOM 702 O O . ALA A 1 89 ? 43.084 25.688 -35.429 1.00 80.75 89 ALA A O 1
ATOM 703 N N . ASP A 1 90 ? 41.035 25.682 -34.506 1.00 82.06 90 ASP A N 1
ATOM 704 C CA . ASP A 1 90 ? 41.340 26.636 -33.435 1.00 82.06 90 ASP A CA 1
ATOM 705 C C . ASP A 1 90 ? 42.400 26.066 -32.460 1.00 82.06 90 ASP A C 1
ATOM 707 O O . ASP A 1 90 ? 43.321 26.777 -32.068 1.00 82.06 90 ASP A O 1
ATOM 711 N N . ASP A 1 91 ? 42.344 24.764 -32.141 1.00 82.56 91 ASP A N 1
ATOM 712 C CA . ASP A 1 91 ? 43.337 24.063 -31.300 1.00 82.56 91 ASP A CA 1
ATOM 713 C C . ASP A 1 91 ? 44.723 23.932 -31.973 1.00 82.56 91 ASP A C 1
ATOM 715 O O . ASP A 1 91 ? 45.760 24.076 -31.327 1.00 82.56 91 ASP A O 1
ATOM 719 N N . VAL A 1 92 ? 44.764 23.699 -33.293 1.00 78.25 92 VAL A N 1
ATOM 720 C CA . VAL A 1 92 ? 46.019 23.482 -34.046 1.00 78.25 92 VAL A CA 1
ATOM 721 C C . VAL A 1 92 ? 46.650 24.782 -34.563 1.00 78.25 92 VAL A C 1
ATOM 723 O O . VAL A 1 92 ? 47.876 24.871 -34.657 1.00 78.25 92 VAL A O 1
ATOM 726 N N . CYS A 1 93 ? 45.845 25.784 -34.925 1.00 75.00 93 CYS A N 1
ATOM 727 C CA . CYS A 1 93 ? 46.304 27.046 -35.519 1.00 75.00 93 CYS A CA 1
ATOM 728 C C . CYS A 1 93 ? 46.236 28.251 -34.562 1.00 75.00 93 CYS A C 1
ATOM 730 O O . CYS A 1 93 ? 46.787 29.302 -34.899 1.00 75.00 93 CYS A O 1
ATOM 732 N N . GLY A 1 94 ? 45.625 28.107 -33.380 1.00 73.75 94 GLY A N 1
ATOM 733 C CA . GLY A 1 94 ? 45.637 29.106 -32.309 1.00 73.75 94 GLY A CA 1
ATOM 734 C C . GLY A 1 94 ? 45.161 30.486 -32.766 1.00 73.75 94 GLY A C 1
ATOM 735 O O . GLY A 1 94 ? 44.052 30.641 -33.270 1.00 73.75 94 GLY A O 1
ATOM 736 N N . ASP A 1 95 ? 46.030 31.490 -32.627 1.00 70.06 95 ASP A N 1
ATOM 737 C CA . ASP A 1 95 ? 45.743 32.895 -32.953 1.00 70.06 95 ASP A CA 1
ATOM 738 C C . ASP A 1 95 ? 45.518 33.177 -34.458 1.00 70.06 95 ASP A C 1
ATOM 740 O O . ASP A 1 95 ? 45.172 34.300 -34.829 1.00 70.06 95 ASP A O 1
ATOM 744 N N . PHE A 1 96 ? 45.707 32.187 -35.341 1.00 69.00 96 PHE A N 1
ATOM 745 C CA . PHE A 1 96 ? 45.583 32.340 -36.796 1.00 69.00 96 PHE A CA 1
ATOM 746 C C . PHE A 1 96 ? 44.598 31.329 -37.430 1.00 69.00 96 PHE A C 1
ATOM 748 O O . PHE A 1 96 ? 45.001 30.511 -38.266 1.00 69.00 96 PHE A O 1
ATOM 755 N N . PRO A 1 97 ? 43.292 31.389 -37.096 1.00 63.12 97 PRO A N 1
ATOM 756 C CA . PRO A 1 97 ? 42.285 30.441 -37.593 1.00 63.12 97 PRO A CA 1
ATOM 757 C C . PRO A 1 97 ? 42.087 30.482 -39.121 1.00 63.12 97 PRO A C 1
ATOM 759 O O . PRO A 1 97 ? 41.642 29.498 -39.711 1.00 63.12 97 PRO A O 1
ATOM 762 N N . ASP A 1 98 ? 42.465 31.583 -39.781 1.00 68.88 98 ASP A N 1
ATOM 763 C CA . ASP A 1 98 ? 42.337 31.770 -41.234 1.00 68.88 98 ASP A CA 1
ATOM 764 C C . ASP A 1 98 ? 43.470 31.123 -42.065 1.00 68.88 98 ASP A C 1
ATOM 766 O O . ASP A 1 98 ? 43.425 31.166 -43.295 1.00 68.88 98 ASP A O 1
ATOM 770 N N . ILE A 1 99 ? 44.480 30.492 -41.438 1.00 78.00 99 ILE A N 1
ATOM 771 C CA . ILE A 1 99 ? 45.555 29.776 -42.166 1.00 78.00 99 ILE A CA 1
ATOM 772 C C . ILE A 1 99 ? 44.992 28.627 -43.017 1.00 78.00 99 ILE A C 1
ATOM 774 O O . ILE A 1 99 ? 45.509 28.346 -44.101 1.00 78.00 99 ILE A O 1
ATOM 778 N N . VAL A 1 100 ? 43.935 27.963 -42.540 1.00 77.06 100 VAL A N 1
ATOM 779 C CA . VAL A 1 100 ? 43.247 26.890 -43.265 1.00 77.06 100 VAL A CA 1
ATOM 780 C C . VAL A 1 100 ? 41.846 27.375 -43.645 1.00 77.06 100 VAL A C 1
ATOM 782 O O . VAL A 1 100 ? 40.985 27.470 -42.769 1.00 77.06 100 VAL A O 1
ATOM 785 N N . PRO A 1 101 ? 41.568 27.642 -44.937 1.00 83.25 101 PRO A N 1
ATOM 786 C CA . PRO A 1 101 ? 40.251 28.086 -45.380 1.00 83.25 101 PRO A CA 1
ATOM 787 C C . PRO A 1 101 ? 39.126 27.150 -44.926 1.00 83.25 101 PRO A C 1
ATOM 789 O O . PRO A 1 101 ? 39.289 25.924 -44.906 1.00 83.25 101 PRO A O 1
ATOM 792 N N . THR A 1 102 ? 37.957 27.724 -44.620 1.00 81.56 102 THR A N 1
ATOM 793 C CA . THR A 1 102 ? 36.789 26.974 -44.114 1.00 81.56 102 THR A CA 1
ATOM 794 C C . THR A 1 102 ? 36.412 25.801 -45.028 1.00 81.56 102 THR A C 1
ATOM 796 O O . THR A 1 102 ? 36.159 24.699 -44.542 1.00 81.56 102 THR A O 1
ATOM 799 N N . ASP A 1 103 ? 36.470 25.989 -46.347 1.00 81.12 103 ASP A N 1
ATOM 800 C CA . ASP A 1 103 ? 36.171 24.925 -47.311 1.00 81.12 103 ASP A CA 1
ATOM 801 C C . ASP A 1 103 ? 37.220 23.802 -47.283 1.00 81.12 103 ASP A C 1
ATOM 803 O O . ASP A 1 103 ? 36.877 22.625 -47.376 1.00 81.12 103 ASP A O 1
ATOM 807 N N . THR A 1 104 ? 38.501 24.136 -47.085 1.00 82.94 104 THR A N 1
ATOM 808 C CA . THR A 1 104 ? 39.591 23.154 -46.992 1.00 82.94 104 THR A CA 1
ATOM 809 C C . THR A 1 104 ? 39.476 22.303 -45.729 1.00 82.94 104 THR A C 1
ATOM 811 O O . THR A 1 104 ? 39.593 21.080 -45.822 1.00 82.94 104 THR A O 1
ATOM 814 N N . ARG A 1 105 ? 39.197 22.901 -44.559 1.00 83.88 105 ARG A N 1
ATOM 815 C CA . ARG A 1 105 ? 38.990 22.116 -43.325 1.00 83.88 105 ARG A CA 1
ATOM 816 C C . ARG A 1 105 ? 37.732 21.246 -43.411 1.00 83.88 105 ARG A C 1
ATOM 818 O O . ARG A 1 105 ? 37.787 20.084 -43.021 1.00 83.88 105 ARG A O 1
ATOM 825 N N . ASN A 1 106 ? 36.640 21.755 -43.987 1.00 84.12 106 ASN A N 1
ATOM 826 C CA . ASN A 1 106 ? 35.398 20.994 -44.136 1.00 84.12 106 ASN A CA 1
ATOM 827 C C . ASN A 1 106 ? 35.590 19.807 -45.097 1.00 84.12 106 ASN A C 1
ATOM 829 O O . ASN A 1 106 ? 35.200 18.688 -44.767 1.00 84.12 106 ASN A O 1
ATOM 833 N N . LEU A 1 107 ? 36.281 20.009 -46.227 1.00 84.25 107 LEU A N 1
ATOM 834 C CA . LEU A 1 107 ? 36.633 18.944 -47.172 1.00 84.25 107 LEU A CA 1
ATOM 835 C C . LEU A 1 107 ? 37.563 17.885 -46.552 1.00 84.25 107 LEU A C 1
ATOM 837 O O . LEU A 1 107 ? 37.414 16.697 -46.832 1.00 84.25 107 LEU A O 1
ATOM 841 N N . MET A 1 108 ? 38.504 18.286 -45.692 1.00 85.19 108 MET A N 1
ATOM 842 C CA . MET A 1 108 ? 39.385 17.346 -44.987 1.00 85.19 108 MET A CA 1
ATOM 843 C C . MET A 1 108 ? 38.656 16.573 -43.880 1.00 85.19 108 MET A C 1
ATOM 845 O O . MET A 1 108 ? 38.901 15.377 -43.722 1.00 85.19 108 MET A O 1
ATOM 849 N N . GLY A 1 109 ? 37.718 17.205 -43.168 1.00 85.19 109 GLY A N 1
ATOM 850 C CA . GLY A 1 109 ? 36.820 16.524 -42.230 1.00 85.19 109 GLY A CA 1
ATOM 851 C C . GLY A 1 109 ? 35.919 15.506 -42.932 1.00 85.19 109 GLY A C 1
ATOM 852 O O . GLY A 1 109 ? 35.827 14.356 -42.503 1.00 85.19 109 GLY A O 1
ATOM 853 N N . PHE A 1 110 ? 35.340 15.890 -44.073 1.00 85.62 110 PHE A N 1
ATOM 854 C CA . PHE A 1 110 ? 34.595 14.984 -44.945 1.00 85.62 110 PHE A CA 1
ATOM 855 C C . PHE A 1 110 ? 35.458 13.800 -45.408 1.00 85.62 110 PHE A C 1
ATOM 857 O O . PHE A 1 110 ? 35.076 12.649 -45.204 1.00 85.62 110 PHE A O 1
ATOM 864 N N . PHE A 1 111 ? 36.661 14.053 -45.939 1.00 88.25 111 PHE A N 1
ATOM 865 C CA . PHE A 1 111 ? 37.591 12.994 -46.343 1.00 88.25 111 PHE A CA 1
ATOM 866 C C . PHE A 1 111 ? 37.956 12.054 -45.183 1.00 88.25 111 PHE A C 1
ATOM 868 O O . PHE A 1 111 ? 38.011 10.842 -45.381 1.00 88.25 111 PHE A O 1
ATOM 875 N N . ALA A 1 112 ? 38.171 12.576 -43.971 1.00 87.75 112 ALA A N 1
ATOM 876 C CA . ALA A 1 112 ? 38.459 11.759 -42.794 1.00 87.75 112 ALA A CA 1
ATOM 877 C C . ALA A 1 112 ? 37.281 10.840 -42.417 1.00 87.75 112 ALA A C 1
ATOM 879 O O . ALA A 1 112 ? 37.500 9.668 -42.101 1.00 87.75 112 ALA A O 1
ATOM 880 N N . ASN A 1 113 ? 36.045 11.340 -42.498 1.00 87.44 113 ASN A N 1
ATOM 881 C CA . ASN A 1 113 ? 34.840 10.561 -42.210 1.00 87.44 113 ASN A CA 1
ATOM 882 C C . ASN A 1 113 ? 34.553 9.521 -43.301 1.00 87.44 113 ASN A C 1
ATOM 884 O O . ASN A 1 113 ? 34.383 8.348 -42.976 1.00 87.44 113 ASN A O 1
ATOM 888 N N . VAL A 1 114 ? 34.629 9.890 -44.585 1.00 88.31 114 VAL A N 1
ATOM 889 C CA . VAL A 1 114 ? 34.509 8.925 -45.694 1.00 88.31 114 VAL A CA 1
ATOM 890 C C . VAL A 1 114 ? 35.616 7.875 -45.624 1.00 88.31 114 VAL A C 1
ATOM 892 O O . VAL A 1 114 ? 35.347 6.699 -45.821 1.00 88.31 114 VAL A O 1
ATOM 895 N N . ARG A 1 115 ? 36.855 8.234 -45.266 1.00 90.19 115 ARG A N 1
ATOM 896 C CA . ARG A 1 115 ? 37.931 7.246 -45.095 1.00 90.19 115 ARG A CA 1
ATOM 897 C C . ARG A 1 115 ? 37.642 6.252 -43.966 1.00 90.19 115 ARG A C 1
ATOM 899 O O . ARG A 1 115 ? 37.958 5.077 -44.122 1.00 90.19 115 ARG A O 1
ATOM 906 N N . ARG A 1 116 ? 37.039 6.692 -42.854 1.00 88.62 116 ARG A N 1
ATOM 907 C CA . ARG A 1 116 ? 36.565 5.791 -41.786 1.00 88.62 116 ARG A CA 1
ATOM 908 C C . ARG A 1 116 ? 35.452 4.875 -42.294 1.00 88.62 116 ARG A C 1
ATOM 910 O O . ARG A 1 116 ? 35.553 3.670 -42.114 1.00 88.62 116 ARG A O 1
ATOM 917 N N . LEU A 1 117 ? 34.465 5.423 -43.004 1.00 89.38 117 LEU A N 1
ATOM 918 C CA . LEU A 1 117 ? 33.395 4.642 -43.629 1.00 89.38 117 LEU A CA 1
ATOM 919 C C . LEU A 1 117 ? 33.938 3.569 -44.583 1.00 89.38 117 LEU A C 1
ATOM 921 O O . LEU A 1 117 ? 33.507 2.422 -44.538 1.00 89.38 117 LEU A O 1
ATOM 925 N N . MET A 1 118 ? 34.916 3.928 -45.416 1.00 89.50 118 MET A N 1
ATOM 926 C CA . MET A 1 118 ? 35.542 3.015 -46.372 1.00 89.50 118 MET A CA 1
ATOM 927 C C . MET A 1 118 ? 36.308 1.886 -45.681 1.00 89.50 118 MET A C 1
ATOM 929 O O . MET A 1 118 ? 36.235 0.756 -46.154 1.00 89.50 118 MET A O 1
ATOM 933 N N . LEU A 1 119 ? 36.962 2.150 -44.544 1.00 89.62 119 LEU A N 1
ATOM 934 C CA . LEU A 1 119 ? 37.591 1.109 -43.721 1.00 89.62 119 LEU A CA 1
ATOM 935 C C . LEU A 1 119 ? 36.555 0.106 -43.184 1.00 89.62 119 LEU A C 1
ATOM 937 O O . LEU A 1 119 ? 36.761 -1.096 -43.331 1.00 89.62 119 LEU A O 1
ATOM 941 N N . GLU A 1 120 ? 35.422 0.578 -42.651 1.00 86.94 120 GLU A N 1
ATOM 942 C CA . GLU A 1 120 ? 34.320 -0.293 -42.195 1.00 86.94 120 GLU A CA 1
ATOM 943 C C . GLU A 1 120 ? 33.667 -1.070 -43.357 1.00 86.94 120 GLU A C 1
ATOM 945 O O . GLU A 1 120 ? 33.258 -2.219 -43.197 1.00 86.94 120 GLU A O 1
ATOM 950 N N . CYS A 1 121 ? 33.631 -0.485 -44.560 1.00 87.19 121 CYS A N 1
ATOM 951 C CA . CYS A 1 121 ? 33.194 -1.166 -45.784 1.00 87.19 121 CYS A CA 1
ATOM 952 C C . CYS A 1 121 ? 34.244 -2.146 -46.353 1.00 87.19 121 CYS A C 1
ATOM 954 O O . CYS A 1 121 ? 33.944 -2.850 -47.313 1.00 87.19 121 CYS A O 1
ATOM 956 N N . GLY A 1 122 ? 35.468 -2.204 -45.809 1.00 84.81 122 GLY A N 1
ATOM 957 C CA . GLY A 1 122 ? 36.549 -3.098 -46.255 1.00 84.81 122 GLY A CA 1
ATOM 958 C C . GLY A 1 122 ? 37.510 -2.532 -47.316 1.00 84.81 122 GLY A C 1
ATOM 959 O O . GLY A 1 122 ? 38.389 -3.254 -47.790 1.00 84.81 122 GLY A O 1
ATOM 960 N N . VAL A 1 123 ? 37.392 -1.252 -47.680 1.00 87.88 123 VAL A N 1
ATOM 961 C CA . VAL A 1 123 ? 38.275 -0.546 -48.627 1.00 87.88 123 VAL A CA 1
ATOM 962 C C . VAL A 1 123 ? 39.379 0.196 -47.863 1.00 87.88 123 VAL A C 1
ATOM 964 O O . VAL A 1 123 ? 39.262 1.367 -47.497 1.00 87.88 123 VAL A O 1
ATOM 967 N N . ASN A 1 124 ? 40.492 -0.502 -47.630 1.00 86.31 124 ASN A N 1
ATOM 968 C CA . ASN A 1 124 ? 41.613 -0.006 -46.818 1.00 86.31 124 ASN A CA 1
ATOM 969 C C . ASN A 1 124 ? 42.490 1.055 -47.515 1.00 86.31 124 ASN A C 1
ATOM 971 O O . ASN A 1 124 ? 43.255 1.762 -46.855 1.00 86.31 124 ASN A O 1
ATOM 975 N N . ASP A 1 125 ? 42.403 1.161 -48.841 1.00 87.38 125 ASP A N 1
ATOM 976 C CA . ASP A 1 125 ? 43.280 1.958 -49.704 1.00 87.38 125 ASP A CA 1
ATOM 977 C C . ASP A 1 125 ? 42.651 3.277 -50.198 1.00 87.38 125 ASP A C 1
ATOM 979 O O . ASP A 1 125 ? 43.149 3.878 -51.151 1.00 87.38 125 ASP A O 1
ATOM 983 N N . PHE A 1 126 ? 41.575 3.756 -49.561 1.00 89.75 126 PHE A N 1
ATOM 984 C CA . PHE A 1 126 ? 40.908 5.009 -49.940 1.00 89.75 126 PHE A CA 1
ATOM 985 C C . PHE A 1 126 ? 41.821 6.242 -49.786 1.00 89.75 126 PHE A C 1
ATOM 987 O O . PHE A 1 126 ? 42.445 6.467 -48.742 1.00 89.75 126 PHE A O 1
ATOM 994 N N . THR A 1 127 ? 41.880 7.066 -50.833 1.00 89.12 127 THR A N 1
ATOM 995 C CA . THR A 1 127 ? 42.831 8.178 -50.993 1.00 89.12 127 THR A CA 1
ATOM 996 C C . THR A 1 127 ? 42.158 9.453 -51.492 1.00 89.12 127 THR A C 1
ATOM 998 O O . THR A 1 127 ? 41.124 9.428 -52.147 1.00 89.12 127 THR A O 1
ATOM 1001 N N . PHE A 1 128 ? 42.781 10.609 -51.248 1.00 87.00 128 PHE A N 1
ATOM 1002 C CA . PHE A 1 128 ? 42.234 11.906 -51.669 1.00 87.00 128 PHE A CA 1
ATOM 1003 C C . PHE A 1 128 ? 42.120 12.066 -53.203 1.00 87.00 128 PHE A C 1
ATOM 1005 O O . PHE A 1 128 ? 41.322 12.864 -53.701 1.00 87.00 128 PHE A O 1
ATOM 1012 N N . THR A 1 129 ? 42.870 11.273 -53.975 1.00 88.69 129 THR A N 1
ATOM 1013 C CA . THR A 1 129 ? 42.707 11.168 -55.433 1.00 88.69 129 THR A CA 1
ATOM 1014 C C . THR A 1 129 ? 41.351 10.601 -55.839 1.00 88.69 129 THR A C 1
ATOM 1016 O O . THR A 1 129 ? 40.849 10.992 -56.883 1.00 88.69 129 THR A O 1
ATOM 1019 N N . ASP A 1 130 ? 40.709 9.772 -55.015 1.00 87.81 130 ASP A N 1
ATOM 1020 C CA . ASP A 1 130 ? 39.400 9.188 -55.336 1.00 87.81 130 ASP A CA 1
ATOM 1021 C C . ASP A 1 130 ? 38.266 10.227 -55.252 1.00 87.81 130 ASP A C 1
ATOM 1023 O O . ASP A 1 130 ? 37.265 10.102 -55.951 1.00 87.81 130 ASP A O 1
ATOM 1027 N N . LEU A 1 131 ? 38.459 11.299 -54.468 1.00 86.38 131 LEU A N 1
ATOM 1028 C CA . LEU A 1 131 ? 37.554 12.457 -54.412 1.00 86.38 131 LEU A CA 1
ATOM 1029 C C . LEU A 1 131 ? 37.847 13.519 -55.481 1.00 86.38 131 LEU A C 1
ATOM 1031 O O . LEU A 1 131 ? 36.936 14.225 -55.906 1.00 86.38 131 LEU A O 1
ATOM 1035 N N . THR A 1 132 ? 39.112 13.693 -55.876 1.00 85.56 132 THR A N 1
ATOM 1036 C CA . THR A 1 132 ?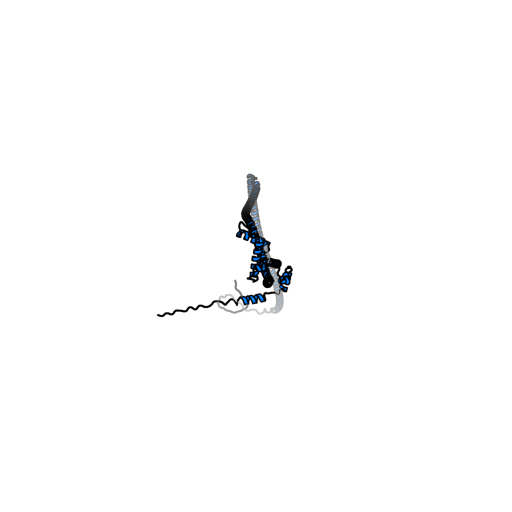 39.550 14.832 -56.713 1.00 85.56 132 THR A CA 1
ATOM 1037 C C . THR A 1 132 ? 39.814 14.476 -58.173 1.00 85.56 132 THR A C 1
ATOM 1039 O O . THR A 1 132 ? 39.636 15.317 -59.053 1.00 85.56 132 THR A O 1
ATOM 1042 N N . LYS A 1 133 ? 40.246 13.241 -58.440 1.00 88.19 133 LYS A N 1
ATOM 1043 C CA . LYS A 1 133 ? 40.499 12.670 -59.770 1.00 88.19 133 LYS A CA 1
ATOM 1044 C C . LYS A 1 133 ? 40.058 11.196 -59.787 1.00 88.19 133 LYS A C 1
ATOM 1046 O O . LYS A 1 133 ? 40.906 10.315 -59.962 1.00 88.19 133 LYS A O 1
ATOM 1051 N N . PRO A 1 134 ? 38.759 10.919 -59.563 1.00 88.62 134 PRO A N 1
ATOM 1052 C CA . PRO A 1 134 ? 38.227 9.565 -59.588 1.00 88.62 134 PRO A CA 1
ATOM 1053 C C . PRO A 1 134 ? 38.581 8.838 -60.889 1.00 88.62 134 PRO A C 1
ATOM 1055 O O . PRO A 1 134 ? 38.638 9.429 -61.967 1.00 88.62 134 PRO A O 1
ATOM 1058 N N . THR A 1 135 ? 38.783 7.528 -60.785 1.00 89.75 135 THR A N 1
ATOM 1059 C CA . THR A 1 135 ? 38.992 6.635 -61.931 1.00 89.75 135 THR A CA 1
ATOM 1060 C C . THR A 1 135 ? 37.904 5.571 -61.936 1.00 89.75 135 THR A C 1
ATOM 1062 O O . THR A 1 135 ? 37.490 5.123 -60.867 1.00 89.75 135 THR A O 1
ATOM 1065 N N . HIS A 1 136 ? 37.444 5.173 -63.127 1.00 89.12 136 HIS A N 1
ATOM 1066 C CA . HIS A 1 136 ? 36.361 4.193 -63.306 1.00 89.12 136 HIS A CA 1
ATOM 1067 C C . HIS A 1 136 ? 36.577 2.931 -62.459 1.00 89.12 136 HIS A C 1
ATOM 1069 O O . HIS A 1 136 ? 35.743 2.620 -61.617 1.00 89.12 136 HIS A O 1
ATOM 1075 N N . ASP A 1 137 ? 37.740 2.284 -62.580 1.00 87.75 137 ASP A N 1
ATOM 1076 C CA . ASP A 1 137 ? 38.032 1.033 -61.867 1.00 87.75 137 ASP A CA 1
ATOM 1077 C C . ASP A 1 137 ? 37.965 1.165 -60.333 1.00 87.75 137 ASP A C 1
ATOM 1079 O O . ASP A 1 137 ? 37.405 0.300 -59.651 1.00 87.75 137 ASP A O 1
ATOM 1083 N N . ARG A 1 138 ? 38.471 2.278 -59.778 1.00 89.44 138 ARG A N 1
ATOM 1084 C CA . ARG A 1 138 ? 38.418 2.520 -58.328 1.00 89.44 138 ARG A CA 1
ATOM 1085 C C . ARG A 1 138 ? 37.024 2.902 -57.854 1.00 89.44 138 ARG A C 1
ATOM 1087 O O . ARG A 1 138 ? 36.635 2.446 -56.785 1.00 89.44 138 ARG A O 1
ATOM 1094 N N . LEU A 1 139 ? 36.252 3.664 -58.631 1.00 88.75 139 LEU A N 1
ATOM 1095 C CA . LEU A 1 139 ? 34.854 3.948 -58.292 1.00 88.75 139 LEU A CA 1
ATOM 1096 C C . LEU A 1 139 ? 33.973 2.705 -58.356 1.00 88.75 139 LEU A C 1
ATOM 1098 O O . LEU A 1 139 ? 33.155 2.514 -57.462 1.00 88.75 139 LEU A O 1
ATOM 1102 N N . VAL A 1 140 ? 34.163 1.844 -59.361 1.00 90.81 140 VAL A N 1
ATOM 1103 C CA . VAL A 1 140 ? 33.479 0.548 -59.442 1.00 90.81 140 VAL A CA 1
ATOM 1104 C C . VAL A 1 140 ? 33.753 -0.252 -58.172 1.00 90.81 140 VAL A C 1
ATOM 1106 O O . VAL A 1 140 ? 32.803 -0.709 -57.540 1.00 90.81 140 VAL A O 1
ATOM 1109 N N . LYS A 1 141 ? 35.016 -0.355 -57.727 1.00 89.81 141 LYS A N 1
ATOM 1110 C CA . LYS A 1 141 ? 35.351 -0.997 -56.446 1.00 89.81 141 LYS A CA 1
ATOM 1111 C C . LYS A 1 141 ? 34.665 -0.299 -55.260 1.00 89.81 141 LYS A C 1
ATOM 1113 O O . LYS A 1 141 ? 33.898 -0.942 -54.551 1.00 89.81 141 LYS A O 1
ATOM 1118 N N . ILE A 1 142 ? 34.900 1.001 -55.068 1.00 90.25 142 ILE A N 1
ATOM 1119 C CA . ILE A 1 142 ? 34.394 1.788 -53.930 1.00 90.25 142 ILE A CA 1
ATOM 1120 C C . ILE A 1 142 ? 32.868 1.681 -53.803 1.00 90.25 142 ILE A C 1
ATOM 1122 O O . ILE A 1 142 ? 32.370 1.301 -52.745 1.00 90.25 142 ILE A O 1
ATOM 1126 N N . PHE A 1 143 ? 32.121 1.956 -54.876 1.00 91.00 143 PHE A N 1
ATOM 1127 C CA . PHE A 1 143 ? 30.661 1.906 -54.835 1.00 91.00 143 PHE A CA 1
ATOM 1128 C C . PHE A 1 143 ? 30.122 0.480 -54.714 1.00 91.00 143 PHE A C 1
ATOM 1130 O O . PHE A 1 143 ? 29.122 0.294 -54.030 1.00 91.00 143 PHE A O 1
ATOM 1137 N N . SER A 1 144 ? 30.775 -0.537 -55.289 1.00 90.94 144 SER A N 1
ATOM 1138 C CA . SER A 1 144 ? 30.325 -1.926 -55.104 1.00 90.94 144 SER A CA 1
ATOM 1139 C C . SER A 1 144 ? 30.421 -2.368 -53.643 1.00 90.94 144 SER A C 1
ATOM 1141 O O . SER A 1 144 ? 29.458 -2.900 -53.095 1.00 90.94 144 SER A O 1
ATOM 1143 N N . TYR A 1 145 ? 31.553 -2.093 -52.985 1.00 90.50 145 TYR A N 1
ATOM 1144 C CA . TYR A 1 145 ? 31.737 -2.386 -51.561 1.00 90.50 145 TYR A CA 1
ATOM 1145 C C . TYR A 1 145 ? 30.738 -1.612 -50.685 1.00 90.50 145 TYR A C 1
ATOM 1147 O O . TYR A 1 145 ? 30.132 -2.191 -49.785 1.00 90.50 145 TYR A O 1
ATOM 1155 N N . LEU A 1 146 ? 30.498 -0.335 -50.994 1.00 89.56 146 LEU A N 1
ATOM 1156 C CA . LEU A 1 146 ? 29.554 0.523 -50.272 1.00 89.56 146 LEU A CA 1
ATOM 1157 C C . LEU A 1 146 ? 28.088 0.071 -50.434 1.00 89.56 146 LEU A C 1
ATOM 1159 O O . LEU A 1 146 ? 27.361 -0.028 -49.448 1.00 89.56 146 LEU A O 1
ATOM 1163 N N . ILE A 1 147 ? 27.663 -0.277 -51.655 1.00 90.06 147 ILE A N 1
ATOM 1164 C CA . ILE A 1 147 ? 26.320 -0.815 -51.938 1.00 90.06 147 ILE A CA 1
ATOM 1165 C C . ILE A 1 147 ? 26.130 -2.172 -51.248 1.00 90.06 147 ILE A C 1
ATOM 1167 O O . ILE A 1 147 ? 25.085 -2.411 -50.643 1.00 90.06 147 ILE A O 1
ATOM 1171 N N . ASN A 1 148 ? 27.135 -3.052 -51.277 1.00 89.88 148 ASN A N 1
ATOM 1172 C CA . ASN A 1 148 ? 27.069 -4.342 -50.587 1.00 89.88 148 ASN A CA 1
ATOM 1173 C C . ASN A 1 148 ? 27.004 -4.176 -49.058 1.00 89.88 148 ASN A C 1
ATOM 1175 O O . ASN A 1 148 ? 26.259 -4.906 -48.405 1.00 89.88 148 ASN A O 1
ATOM 1179 N N . PHE A 1 149 ? 27.702 -3.187 -48.488 1.00 89.06 149 PHE A N 1
ATOM 1180 C CA . PHE A 1 149 ? 27.593 -2.839 -47.069 1.00 89.06 149 PHE A CA 1
ATOM 1181 C C . PHE A 1 149 ? 26.188 -2.332 -46.698 1.00 89.06 149 PHE A C 1
ATOM 1183 O O . PHE A 1 149 ? 25.626 -2.771 -45.694 1.00 89.06 149 PHE A O 1
ATOM 1190 N N . VAL A 1 150 ? 25.578 -1.472 -47.525 1.00 87.62 150 VAL A N 1
ATOM 1191 C CA . VAL A 1 150 ? 24.190 -1.007 -47.325 1.00 87.62 150 VAL A CA 1
ATOM 1192 C C . VAL A 1 150 ? 23.198 -2.171 -47.408 1.00 87.62 150 VAL A C 1
ATOM 1194 O O . VAL A 1 150 ? 22.421 -2.358 -46.474 1.00 87.62 150 VAL A O 1
ATOM 1197 N N . ARG A 1 151 ? 23.286 -3.022 -48.441 1.00 87.38 151 ARG A N 1
ATOM 1198 C CA . ARG A 1 151 ? 22.454 -4.236 -48.579 1.00 87.38 151 ARG A CA 1
ATOM 1199 C C . ARG A 1 151 ? 22.597 -5.173 -47.371 1.00 87.38 151 ARG A C 1
ATOM 1201 O O . ARG A 1 151 ? 21.609 -5.731 -46.892 1.00 87.38 151 ARG A O 1
ATOM 1208 N N . PHE A 1 152 ? 23.815 -5.333 -46.846 1.00 87.12 152 PHE A N 1
ATOM 1209 C CA . PHE A 1 152 ? 24.050 -6.105 -45.625 1.00 87.12 152 PHE A CA 1
ATOM 1210 C C . PHE A 1 152 ? 23.382 -5.455 -44.405 1.00 87.12 152 PHE A C 1
ATOM 1212 O O . PHE A 1 152 ? 22.638 -6.136 -43.697 1.00 87.12 152 PHE A O 1
ATOM 1219 N N . ARG A 1 153 ? 23.564 -4.144 -44.188 1.00 85.50 153 ARG A N 1
ATOM 1220 C CA . ARG A 1 153 ? 22.888 -3.398 -43.111 1.00 85.50 153 ARG A CA 1
ATOM 1221 C C . ARG A 1 153 ? 21.369 -3.579 -43.172 1.00 85.50 153 ARG A C 1
ATOM 1223 O O . ARG A 1 153 ? 20.776 -3.922 -42.155 1.00 85.50 153 ARG A O 1
ATOM 1230 N N . GLU A 1 154 ? 20.762 -3.411 -44.346 1.00 85.88 154 GLU A N 1
ATOM 1231 C CA . GLU A 1 154 ? 19.317 -3.575 -44.562 1.00 85.88 154 GLU A CA 1
ATOM 1232 C C . GLU A 1 154 ? 18.824 -4.979 -44.189 1.00 85.88 154 GLU A C 1
ATOM 1234 O O . GLU A 1 154 ? 17.814 -5.111 -43.497 1.00 85.88 154 GLU A O 1
ATOM 1239 N N . SER A 1 155 ? 19.568 -6.028 -44.564 1.00 85.94 155 SER A N 1
ATOM 1240 C CA . SER A 1 155 ? 19.239 -7.412 -44.185 1.00 85.94 155 SER A CA 1
ATOM 1241 C C . SER A 1 155 ? 19.281 -7.657 -42.668 1.00 85.94 155 SER A C 1
ATOM 1243 O O . SER A 1 155 ? 18.514 -8.470 -42.151 1.00 85.94 155 SER A O 1
ATOM 1245 N N . GLN A 1 156 ? 20.121 -6.915 -41.941 1.00 84.12 156 GLN A N 1
ATOM 1246 C CA . GLN A 1 156 ? 20.271 -7.021 -40.488 1.00 84.12 156 GLN A CA 1
ATOM 1247 C C . GLN A 1 156 ? 19.290 -6.135 -39.698 1.00 84.12 156 GLN A C 1
ATOM 1249 O O . GLN A 1 156 ? 19.064 -6.408 -38.515 1.00 84.12 156 GLN A O 1
ATOM 1254 N N . THR A 1 157 ? 18.672 -5.121 -40.320 1.00 83.75 157 THR A N 1
ATOM 1255 C CA . THR A 1 157 ? 17.727 -4.192 -39.668 1.00 83.75 157 THR A CA 1
ATOM 1256 C C . THR A 1 157 ? 16.607 -4.926 -38.930 1.00 83.75 157 THR A C 1
ATOM 1258 O O . THR A 1 157 ? 16.357 -4.627 -37.768 1.00 83.75 157 THR A O 1
ATOM 1261 N N . ALA A 1 158 ? 16.001 -5.957 -39.530 1.00 82.69 158 ALA A N 1
ATOM 1262 C CA . ALA A 1 158 ? 14.906 -6.708 -38.903 1.00 82.69 158 ALA A CA 1
ATOM 1263 C C . ALA A 1 158 ? 15.305 -7.383 -37.571 1.00 82.69 158 ALA A C 1
ATOM 1265 O O . ALA A 1 158 ? 14.503 -7.450 -36.639 1.00 82.69 158 ALA A O 1
ATOM 1266 N N . VAL A 1 159 ? 16.552 -7.853 -37.460 1.00 86.06 159 VAL A N 1
ATOM 1267 C CA . VAL A 1 159 ? 17.089 -8.460 -36.229 1.00 86.06 159 VAL A CA 1
ATOM 1268 C C . VAL A 1 159 ? 17.369 -7.378 -35.183 1.00 86.06 159 VAL A C 1
ATOM 1270 O O . VAL A 1 159 ? 17.036 -7.544 -34.008 1.00 86.06 159 VAL A O 1
ATOM 1273 N N . ILE A 1 160 ? 17.942 -6.248 -35.607 1.00 84.44 160 ILE A N 1
ATOM 1274 C CA . ILE A 1 160 ? 18.205 -5.091 -34.739 1.00 84.44 160 ILE A CA 1
ATOM 1275 C C . ILE A 1 160 ? 16.888 -4.546 -34.170 1.00 84.44 160 ILE A C 1
ATOM 1277 O O . ILE A 1 160 ? 16.785 -4.369 -32.956 1.00 84.44 160 ILE A O 1
ATOM 1281 N N . ASP A 1 161 ? 15.865 -4.378 -35.008 1.00 86.19 161 ASP A N 1
ATOM 1282 C CA . ASP A 1 161 ? 14.529 -3.935 -34.609 1.00 86.19 161 ASP A CA 1
ATOM 1283 C C . ASP A 1 161 ? 13.876 -4.906 -33.620 1.00 86.19 161 ASP A C 1
ATOM 1285 O O . ASP A 1 161 ? 13.238 -4.468 -32.662 1.00 86.19 161 ASP A O 1
ATOM 1289 N N . GLU A 1 162 ? 14.040 -6.223 -33.782 1.00 89.69 162 GLU A N 1
ATOM 1290 C CA . GLU A 1 162 ? 13.518 -7.195 -32.815 1.00 89.69 162 GLU A CA 1
ATOM 1291 C C . GLU A 1 162 ? 14.166 -7.013 -31.429 1.00 89.69 162 GLU A C 1
ATOM 1293 O O . GLU A 1 162 ? 13.470 -6.980 -30.407 1.00 89.69 162 GLU A O 1
ATOM 1298 N N . HIS A 1 163 ? 15.491 -6.853 -31.375 1.00 91.69 163 HIS A N 1
ATOM 1299 C CA . HIS A 1 163 ? 16.220 -6.617 -30.127 1.00 91.69 163 HIS A CA 1
ATOM 1300 C C . HIS A 1 163 ? 15.923 -5.241 -29.513 1.00 91.69 163 HIS A C 1
ATOM 1302 O O . HIS A 1 163 ? 15.755 -5.138 -28.292 1.00 91.69 163 HIS A O 1
ATOM 1308 N N . PHE A 1 164 ? 15.785 -4.200 -30.333 1.00 89.38 164 PHE A N 1
ATOM 1309 C CA . PHE A 1 164 ? 15.390 -2.863 -29.897 1.00 89.38 164 PHE A CA 1
ATOM 1310 C C . PHE A 1 164 ? 13.978 -2.872 -29.294 1.00 89.38 164 PHE A C 1
ATOM 1312 O O . PHE A 1 164 ? 13.785 -2.454 -28.152 1.00 89.38 164 PHE A O 1
ATOM 1319 N N . ASN A 1 165 ? 13.006 -3.473 -29.989 1.00 92.94 165 ASN A N 1
ATOM 1320 C CA . ASN A 1 165 ? 11.631 -3.619 -29.505 1.00 92.94 165 ASN A CA 1
ATOM 1321 C C . ASN A 1 165 ? 11.536 -4.454 -28.216 1.00 92.94 165 ASN A C 1
ATOM 1323 O O . ASN A 1 165 ? 10.721 -4.144 -27.345 1.00 92.94 165 ASN A O 1
ATOM 1327 N N . LYS A 1 166 ? 12.357 -5.503 -28.053 1.00 93.56 166 LYS A N 1
ATOM 1328 C CA . LYS A 1 166 ? 12.462 -6.251 -26.782 1.00 93.56 166 LYS A CA 1
ATOM 1329 C C . LYS A 1 166 ? 12.999 -5.373 -25.648 1.00 93.56 166 LYS A C 1
ATOM 1331 O O . LYS A 1 166 ? 12.493 -5.452 -24.528 1.00 93.56 166 LYS A O 1
ATOM 1336 N N . THR A 1 167 ? 13.989 -4.532 -25.937 1.00 94.06 167 THR A N 1
ATOM 1337 C CA . THR A 1 167 ? 14.611 -3.627 -24.960 1.00 94.06 167 THR A CA 1
ATOM 1338 C C . THR A 1 167 ? 13.628 -2.546 -24.509 1.00 94.06 167 THR A C 1
ATOM 1340 O O . THR A 1 167 ? 13.398 -2.404 -23.310 1.00 94.06 167 THR A O 1
ATOM 1343 N N . GLU A 1 168 ? 12.956 -1.868 -25.443 1.00 95.00 168 GLU A N 1
ATOM 1344 C CA . GLU A 1 168 ? 11.934 -0.857 -25.129 1.00 95.00 168 GLU A CA 1
ATOM 1345 C C . GLU A 1 168 ? 10.734 -1.452 -24.377 1.00 95.00 168 GLU A C 1
ATOM 1347 O O . GLU A 1 168 ? 10.319 -0.891 -23.365 1.00 95.00 168 GLU A O 1
ATOM 1352 N N . LYS A 1 169 ? 10.234 -2.639 -24.756 1.00 95.31 169 LYS A N 1
ATOM 1353 C CA . LYS A 1 169 ? 9.187 -3.340 -23.979 1.00 95.31 169 LYS A CA 1
ATOM 1354 C C . LYS A 1 169 ? 9.632 -3.666 -22.550 1.00 95.31 169 LYS A C 1
ATOM 1356 O O . LYS A 1 169 ? 8.835 -3.562 -21.619 1.00 95.31 169 LYS A O 1
ATOM 1361 N N . THR A 1 170 ? 10.892 -4.058 -22.366 1.00 95.31 170 THR A N 1
ATOM 1362 C CA . THR A 1 170 ? 11.448 -4.372 -21.039 1.00 95.31 170 THR A CA 1
ATOM 1363 C C . THR A 1 170 ? 11.569 -3.112 -20.185 1.00 95.31 170 THR A C 1
ATOM 1365 O O . THR A 1 170 ? 11.148 -3.119 -19.031 1.00 95.31 170 THR A O 1
ATOM 1368 N N . LYS A 1 171 ? 12.063 -2.014 -20.764 1.00 96.69 171 LYS A N 1
ATOM 1369 C CA . LYS A 1 171 ? 12.140 -0.694 -20.128 1.00 96.69 171 LYS A CA 1
ATOM 1370 C C . LYS A 1 171 ? 10.757 -0.172 -19.728 1.00 96.69 171 LYS A C 1
ATOM 1372 O O . LYS A 1 171 ? 10.546 0.099 -18.555 1.00 96.69 171 LYS A O 1
ATOM 1377 N N . GLN A 1 172 ? 9.784 -0.176 -20.641 1.00 96.62 172 GLN A N 1
ATOM 1378 C CA . GLN A 1 172 ? 8.391 0.180 -20.334 1.00 96.62 172 GLN A CA 1
ATOM 1379 C C . GLN A 1 172 ? 7.819 -0.686 -19.198 1.00 96.62 172 GLN A C 1
ATOM 1381 O O . GLN A 1 172 ? 7.107 -0.186 -18.324 1.00 96.62 172 GLN A O 1
ATOM 1386 N N . ARG A 1 173 ? 8.153 -1.986 -19.151 1.00 96.69 173 ARG A N 1
ATOM 1387 C CA . ARG A 1 173 ? 7.725 -2.846 -18.041 1.00 96.69 173 ARG A CA 1
ATOM 1388 C C . ARG A 1 173 ? 8.391 -2.468 -16.715 1.00 96.69 173 ARG A C 1
ATOM 1390 O O . ARG A 1 173 ? 7.705 -2.484 -15.698 1.00 96.69 173 ARG A O 1
ATOM 1397 N N . ILE A 1 174 ? 9.672 -2.102 -16.717 1.00 96.75 174 ILE A N 1
ATOM 1398 C CA . ILE A 1 174 ? 10.369 -1.582 -15.530 1.00 96.75 174 ILE A CA 1
ATOM 1399 C C . ILE A 1 174 ? 9.713 -0.279 -15.059 1.00 96.75 174 ILE A C 1
ATOM 1401 O O . ILE A 1 174 ? 9.366 -0.184 -13.886 1.00 96.75 174 ILE A O 1
ATOM 1405 N N . ASP A 1 175 ? 9.459 0.668 -15.964 1.00 96.88 175 ASP A N 1
ATOM 1406 C CA . ASP A 1 175 ? 8.854 1.965 -15.640 1.00 96.88 175 ASP A CA 1
ATOM 1407 C C . ASP A 1 175 ? 7.447 1.796 -15.027 1.00 96.88 175 ASP A C 1
ATOM 1409 O O . ASP A 1 175 ? 7.142 2.401 -13.997 1.00 96.88 175 ASP A O 1
ATOM 1413 N N . THR A 1 176 ? 6.608 0.909 -15.587 1.00 97.19 176 THR A N 1
ATOM 1414 C CA . THR A 1 176 ? 5.285 0.593 -14.997 1.00 97.19 176 THR A CA 1
ATOM 1415 C C . THR A 1 176 ? 5.390 -0.036 -13.608 1.00 97.19 176 THR A C 1
ATOM 1417 O O . THR A 1 176 ? 4.686 0.394 -12.700 1.00 97.19 176 THR A O 1
ATOM 1420 N N . LEU A 1 177 ? 6.288 -1.009 -13.408 1.00 96.81 177 LEU A N 1
ATOM 1421 C CA . LEU A 1 177 ? 6.491 -1.652 -12.104 1.00 96.81 177 LEU A CA 1
ATOM 1422 C C . LEU A 1 177 ? 7.054 -0.683 -11.055 1.00 96.81 177 LEU A C 1
ATOM 1424 O O . LEU A 1 177 ? 6.702 -0.780 -9.881 1.00 96.81 177 LEU A O 1
ATOM 1428 N N . TYR A 1 178 ? 7.909 0.254 -11.466 1.00 96.94 178 TYR A N 1
ATOM 1429 C CA . TYR A 1 178 ? 8.453 1.281 -10.582 1.00 96.94 178 TYR A CA 1
ATOM 1430 C C . TYR A 1 178 ? 7.355 2.248 -10.117 1.00 96.94 178 TYR A C 1
ATOM 1432 O O . TYR A 1 178 ? 7.240 2.508 -8.919 1.00 96.94 178 TYR A O 1
ATOM 1440 N N . GLY A 1 179 ? 6.491 2.697 -11.037 1.00 97.56 179 GLY A N 1
ATOM 1441 C CA . GLY A 1 179 ? 5.308 3.498 -10.708 1.00 97.56 179 GLY A CA 1
ATOM 1442 C C . GLY A 1 179 ? 4.320 2.760 -9.797 1.00 97.56 179 GLY A C 1
ATOM 1443 O O . GLY A 1 179 ? 3.924 3.294 -8.765 1.00 97.56 179 GLY A O 1
ATOM 1444 N N . GLU A 1 180 ? 3.979 1.504 -10.117 1.00 97.06 180 GLU A N 1
ATOM 1445 C CA . GLU A 1 180 ? 3.115 0.651 -9.280 1.00 97.06 180 GLU A CA 1
ATOM 1446 C C . GLU A 1 180 ? 3.675 0.474 -7.855 1.00 97.06 180 GLU A C 1
ATOM 1448 O O . GLU A 1 180 ? 2.919 0.519 -6.880 1.00 97.06 180 GLU A O 1
ATOM 1453 N N . ASN A 1 181 ? 4.994 0.295 -7.712 1.00 96.44 181 ASN A N 1
ATOM 1454 C CA . ASN A 1 181 ? 5.632 0.159 -6.403 1.00 96.44 181 ASN A CA 1
ATOM 1455 C C . ASN A 1 181 ? 5.607 1.478 -5.612 1.00 96.44 181 ASN A C 1
ATOM 1457 O O . ASN A 1 181 ? 5.261 1.465 -4.432 1.00 96.44 181 ASN A O 1
ATOM 1461 N N . GLN A 1 182 ? 5.893 2.614 -6.256 1.00 97.25 182 GLN A N 1
ATOM 1462 C CA . GLN A 1 182 ? 5.824 3.937 -5.623 1.00 97.25 182 GLN A CA 1
ATOM 1463 C C . GLN A 1 182 ? 4.401 4.258 -5.122 1.00 97.25 182 GLN A C 1
ATOM 1465 O O . GLN A 1 182 ? 4.227 4.704 -3.984 1.00 97.25 182 GLN A O 1
ATOM 1470 N N . ASP A 1 183 ? 3.378 3.949 -5.923 1.00 97.12 183 ASP A N 1
ATOM 1471 C CA . ASP A 1 183 ? 1.964 4.057 -5.541 1.00 97.12 183 ASP A CA 1
ATOM 1472 C C . ASP A 1 183 ? 1.626 3.190 -4.314 1.00 97.12 183 ASP A C 1
ATOM 1474 O O . ASP A 1 183 ? 0.894 3.618 -3.414 1.00 97.12 183 ASP A O 1
ATOM 1478 N N . MET A 1 184 ? 2.139 1.956 -4.258 1.00 95.44 184 MET A N 1
ATOM 1479 C CA . MET A 1 184 ? 1.902 1.055 -3.126 1.00 95.44 184 MET A CA 1
ATOM 1480 C C . MET A 1 184 ? 2.657 1.478 -1.861 1.00 95.44 184 MET A C 1
ATOM 1482 O O . MET A 1 184 ? 2.085 1.403 -0.770 1.00 95.44 184 MET A O 1
ATOM 1486 N N . GLU A 1 185 ? 3.883 1.988 -1.980 1.00 96.25 185 GLU A N 1
ATOM 1487 C CA . GLU A 1 185 ? 4.630 2.576 -0.863 1.00 96.25 185 GLU A CA 1
ATOM 1488 C C . GLU A 1 185 ? 3.902 3.794 -0.275 1.00 96.25 185 GLU A C 1
ATOM 1490 O O . GLU A 1 185 ? 3.756 3.892 0.949 1.00 96.25 185 GLU A O 1
ATOM 1495 N N . GLN A 1 186 ? 3.351 4.671 -1.123 1.00 96.75 186 GLN A N 1
ATOM 1496 C CA . GLN A 1 186 ? 2.551 5.810 -0.671 1.00 96.75 186 GLN A CA 1
ATOM 1497 C C . GLN A 1 186 ? 1.278 5.358 0.067 1.00 96.75 186 GLN A C 1
ATOM 1499 O O . GLN A 1 186 ? 1.012 5.823 1.178 1.00 96.75 186 GLN A O 1
ATOM 1504 N N . ARG A 1 187 ? 0.531 4.389 -0.485 1.00 96.00 187 ARG A N 1
ATOM 1505 C CA . ARG A 1 187 ? -0.662 3.812 0.172 1.00 96.00 187 ARG A CA 1
ATOM 1506 C C . ARG A 1 187 ? -0.333 3.166 1.521 1.00 96.00 187 ARG A C 1
ATOM 1508 O O . ARG A 1 187 ? -1.119 3.286 2.461 1.00 96.00 187 ARG A O 1
ATOM 1515 N N . LEU A 1 188 ? 0.816 2.494 1.637 1.00 95.94 188 LEU A N 1
ATOM 1516 C CA . LEU A 1 188 ? 1.282 1.916 2.900 1.00 95.94 188 LEU A CA 1
ATOM 1517 C C . LEU A 1 188 ? 1.603 2.994 3.939 1.00 95.94 188 LEU A C 1
ATOM 1519 O O . LEU A 1 188 ? 1.250 2.829 5.109 1.00 95.94 188 LEU A O 1
ATOM 1523 N N . GLU A 1 189 ? 2.240 4.098 3.548 1.00 96.06 189 GLU A N 1
ATOM 1524 C CA . GLU A 1 189 ? 2.546 5.181 4.484 1.00 96.06 189 GLU A CA 1
ATOM 1525 C C . GLU A 1 189 ? 1.285 5.935 4.931 1.00 96.06 189 GLU A C 1
ATOM 1527 O O . GLU A 1 189 ? 1.133 6.214 6.123 1.00 96.06 189 GLU A O 1
ATOM 1532 N N . ASP A 1 190 ? 0.324 6.168 4.036 1.00 95.44 190 ASP A N 1
ATOM 1533 C CA . ASP A 1 190 ? -0.970 6.753 4.404 1.00 95.44 190 ASP A CA 1
ATOM 1534 C C . ASP A 1 190 ? -1.789 5.820 5.314 1.00 95.44 190 ASP A C 1
ATOM 1536 O O . ASP A 1 190 ? -2.356 6.271 6.315 1.00 95.44 190 ASP A O 1
ATOM 1540 N N . MET A 1 191 ? -1.755 4.503 5.079 1.00 94.25 191 MET A N 1
ATOM 1541 C CA . MET A 1 191 ? -2.339 3.521 6.001 1.00 94.25 191 MET A CA 1
ATOM 1542 C C . MET A 1 191 ? -1.647 3.548 7.374 1.00 94.25 191 MET A C 1
ATOM 1544 O O . MET A 1 191 ? -2.325 3.557 8.401 1.00 94.25 191 MET A O 1
ATOM 1548 N N . ARG A 1 192 ? -0.310 3.640 7.431 1.00 94.44 192 ARG A N 1
ATOM 1549 C CA . ARG A 1 192 ? 0.444 3.785 8.694 1.00 94.44 192 ARG A CA 1
ATOM 1550 C C . ARG A 1 192 ? 0.141 5.097 9.417 1.00 94.44 192 ARG A C 1
ATOM 1552 O O . ARG A 1 192 ? 0.163 5.133 10.647 1.00 94.44 192 ARG A O 1
ATOM 1559 N N . ARG A 1 193 ? -0.101 6.195 8.698 1.00 92.81 193 ARG A N 1
ATOM 1560 C CA . ARG A 1 193 ? -0.538 7.478 9.282 1.00 92.81 193 ARG A CA 1
ATOM 1561 C C . ARG A 1 193 ? -1.947 7.362 9.861 1.00 92.81 193 ARG A C 1
ATOM 1563 O O . ARG A 1 193 ? -2.150 7.744 11.011 1.00 92.81 193 ARG A O 1
ATOM 1570 N N . SER A 1 194 ? -2.879 6.760 9.118 1.00 92.88 194 SER A N 1
ATOM 1571 C CA . SER A 1 194 ? -4.240 6.484 9.593 1.00 92.88 194 SER A CA 1
ATOM 1572 C C . SER A 1 194 ? -4.235 5.597 10.842 1.00 92.88 194 SER A C 1
ATOM 1574 O O . SER A 1 194 ? -4.850 5.958 11.842 1.00 92.88 194 SER A O 1
ATOM 1576 N N . LEU A 1 195 ? -3.463 4.503 10.844 1.00 93.06 195 LEU A N 1
ATOM 1577 C CA . LEU A 1 195 ? -3.305 3.624 12.007 1.00 93.06 195 LEU A CA 1
ATOM 1578 C C . LEU A 1 195 ? -2.765 4.373 13.233 1.00 93.06 195 LEU A C 1
ATOM 1580 O O . LEU A 1 195 ? -3.361 4.260 14.298 1.00 93.06 195 LEU A O 1
ATOM 1584 N N . ARG A 1 196 ? -1.706 5.184 13.090 1.00 91.81 196 ARG A N 1
ATOM 1585 C CA . ARG A 1 196 ? -1.144 5.986 14.198 1.00 91.81 196 ARG A CA 1
ATOM 1586 C C . ARG A 1 196 ? -2.141 7.014 14.751 1.00 91.81 196 ARG A C 1
ATOM 1588 O O . ARG A 1 196 ? -2.219 7.191 15.965 1.00 91.81 196 ARG A O 1
ATOM 1595 N N . SER A 1 197 ? -2.928 7.657 13.884 1.00 90.50 197 SER A N 1
ATOM 1596 C CA . SER A 1 197 ? -4.006 8.564 14.305 1.00 90.50 197 SER A CA 1
ATOM 1597 C C . SER A 1 197 ? -5.089 7.807 15.087 1.00 90.50 197 SER A C 1
ATOM 1599 O O . SER A 1 197 ? -5.380 8.132 16.241 1.00 90.50 197 SER A O 1
ATOM 1601 N N . ASN A 1 198 ? -5.605 6.721 14.503 1.00 91.94 198 ASN A N 1
ATOM 1602 C CA . ASN A 1 198 ? -6.663 5.895 15.081 1.00 91.94 198 ASN A CA 1
ATOM 1603 C C . ASN A 1 198 ? -6.240 5.232 16.400 1.00 91.94 198 ASN A C 1
ATOM 1605 O O . ASN A 1 198 ? -7.051 5.143 17.317 1.00 91.94 198 ASN A O 1
ATOM 1609 N N . GLU A 1 199 ? -4.985 4.795 16.535 1.00 93.50 199 GLU A N 1
ATOM 1610 C CA . GLU A 1 199 ? -4.454 4.211 17.771 1.00 93.50 199 GLU A CA 1
ATOM 1611 C C . GLU A 1 199 ? -4.541 5.202 18.940 1.00 93.50 199 GLU A C 1
ATOM 1613 O O . GLU A 1 199 ? -4.929 4.817 20.045 1.00 93.50 199 GLU A O 1
ATOM 1618 N N . SER A 1 200 ? -4.263 6.489 18.696 1.00 88.50 200 SER A N 1
ATOM 1619 C CA . SER A 1 200 ? -4.377 7.528 19.725 1.00 88.50 200 SER A CA 1
ATOM 1620 C C . SER A 1 200 ? -5.826 7.708 20.206 1.00 88.50 200 SER A C 1
ATOM 1622 O O . SER A 1 200 ? -6.080 7.692 21.415 1.00 88.50 200 SER A O 1
ATOM 1624 N N . GLU A 1 201 ? -6.792 7.757 19.281 1.00 91.81 201 GLU A N 1
ATOM 1625 C CA . GLU A 1 201 ? -8.217 7.831 19.611 1.00 91.81 201 GLU A CA 1
ATOM 1626 C C . GLU A 1 201 ? -8.721 6.571 20.319 1.00 91.81 201 GLU A C 1
ATOM 1628 O O . GLU A 1 201 ? -9.487 6.659 21.278 1.00 91.81 201 GLU A O 1
ATOM 1633 N N . VAL A 1 202 ? -8.323 5.389 19.843 1.00 93.12 202 VAL A N 1
ATOM 1634 C CA . VAL A 1 202 ? -8.721 4.097 20.416 1.00 93.12 202 VAL A CA 1
ATOM 1635 C C . VAL A 1 202 ? -8.171 3.966 21.834 1.00 93.12 202 VAL A C 1
ATOM 1637 O O . VAL A 1 202 ? -8.907 3.564 22.734 1.00 93.12 202 VAL A O 1
ATOM 1640 N N . LYS A 1 203 ? -6.926 4.392 22.077 1.00 93.94 203 LYS A N 1
ATOM 1641 C CA . LYS A 1 203 ? -6.324 4.438 23.415 1.00 93.94 203 LYS A CA 1
ATOM 1642 C C . LYS A 1 203 ? -7.063 5.398 24.348 1.00 93.94 203 LYS A C 1
ATOM 1644 O O . LYS A 1 203 ? -7.313 5.039 25.499 1.00 93.94 203 LYS A O 1
ATOM 1649 N N . GLU A 1 204 ? -7.468 6.577 23.873 1.00 93.69 204 GLU A N 1
ATOM 1650 C CA . GLU A 1 204 ? -8.273 7.498 24.684 1.00 93.69 204 GLU A CA 1
ATOM 1651 C C . GLU A 1 204 ? -9.676 6.935 24.970 1.00 93.69 204 GLU A C 1
ATOM 1653 O O . GLU A 1 204 ? -10.126 6.940 26.119 1.00 93.69 204 GLU A O 1
ATOM 1658 N N . LYS A 1 205 ? -10.353 6.387 23.953 1.00 94.38 205 LYS A N 1
ATOM 1659 C CA . LYS A 1 205 ? -11.672 5.747 24.081 1.00 94.38 205 LYS A CA 1
ATOM 1660 C C . LYS A 1 205 ? -11.626 4.564 25.056 1.00 94.38 205 LYS A C 1
ATOM 1662 O O . LYS A 1 205 ? -12.521 4.458 25.892 1.00 94.38 205 LYS A O 1
ATOM 1667 N N . MET A 1 206 ? -10.575 3.737 25.027 1.00 94.88 206 MET A N 1
ATOM 1668 C CA . MET A 1 206 ? -10.351 2.675 26.019 1.00 94.88 206 MET A CA 1
ATOM 1669 C C . MET A 1 206 ? -10.143 3.244 27.427 1.00 94.88 206 MET A C 1
ATOM 1671 O O . MET A 1 206 ? -10.837 2.818 28.347 1.00 94.88 206 MET A O 1
ATOM 1675 N N . ARG A 1 207 ? -9.288 4.264 27.599 1.00 96.00 207 ARG A N 1
ATOM 1676 C CA . ARG A 1 207 ? -9.060 4.897 28.913 1.00 96.00 207 ARG A CA 1
ATOM 1677 C C . ARG A 1 207 ? -10.362 5.435 29.518 1.00 96.00 207 ARG A C 1
ATOM 1679 O O . ARG A 1 207 ? -10.678 5.129 30.664 1.00 96.00 207 ARG A O 1
ATOM 1686 N N . ARG A 1 208 ? -11.164 6.159 28.725 1.00 95.69 208 ARG A N 1
ATOM 1687 C CA . ARG A 1 208 ? -12.497 6.650 29.125 1.00 95.69 208 ARG A CA 1
ATOM 1688 C C . ARG A 1 208 ? -13.457 5.497 29.453 1.00 95.69 208 ARG A C 1
ATOM 1690 O O . ARG A 1 208 ? -14.235 5.600 30.397 1.00 95.69 208 ARG A O 1
ATOM 1697 N N . ASN A 1 209 ? -13.412 4.393 28.704 1.00 95.50 209 ASN A N 1
ATOM 1698 C CA . ASN A 1 209 ? -14.243 3.213 28.955 1.00 95.50 209 ASN A CA 1
ATOM 1699 C C . ASN A 1 209 ? -13.887 2.531 30.288 1.00 95.50 209 ASN A C 1
ATOM 1701 O O . ASN A 1 209 ? -14.785 2.168 31.047 1.00 95.50 209 ASN A O 1
ATOM 1705 N N . ASP A 1 210 ? -12.601 2.417 30.615 1.00 96.62 210 ASP A N 1
ATOM 1706 C CA . ASP A 1 210 ? -12.144 1.818 31.870 1.00 96.62 210 ASP A CA 1
ATOM 1707 C C . ASP A 1 210 ? -12.381 2.734 33.081 1.00 96.62 210 ASP A C 1
ATOM 1709 O O . ASP A 1 210 ? -12.824 2.252 34.126 1.00 96.62 210 ASP A O 1
ATOM 1713 N N . GLU A 1 211 ? -12.224 4.056 32.927 1.00 96.81 211 GLU A N 1
ATOM 1714 C CA . GLU A 1 211 ? -12.678 5.054 33.910 1.00 96.81 211 GLU A CA 1
ATOM 1715 C C . GLU A 1 211 ? -14.185 4.913 34.201 1.00 96.81 211 GLU A C 1
ATOM 1717 O O . GLU A 1 211 ? -14.602 4.892 35.363 1.00 96.81 211 GLU A O 1
ATOM 1722 N N . LEU A 1 212 ? -15.016 4.760 33.162 1.00 96.25 212 LEU A N 1
ATOM 1723 C CA . LEU A 1 212 ? -16.460 4.552 33.308 1.00 96.25 212 LEU A CA 1
ATOM 1724 C C . LEU A 1 212 ? -16.792 3.204 33.966 1.00 96.25 212 LEU A C 1
ATOM 1726 O O . LEU A 1 212 ? -17.623 3.174 34.871 1.00 96.25 212 LEU A O 1
ATOM 1730 N N . LYS A 1 213 ? -16.118 2.104 33.601 1.00 95.31 213 LYS A N 1
ATOM 1731 C CA . LYS A 1 213 ? -16.267 0.796 34.276 1.00 95.31 213 LYS A CA 1
ATOM 1732 C C . LYS A 1 213 ? -15.868 0.850 35.751 1.00 95.31 213 LYS A C 1
ATOM 1734 O O . LYS A 1 213 ? -16.458 0.139 36.565 1.00 95.31 213 LYS A O 1
ATOM 1739 N N . ALA A 1 214 ? -14.848 1.634 36.104 1.00 96.56 214 ALA A N 1
ATOM 1740 C CA . ALA A 1 214 ? -14.428 1.822 37.490 1.00 96.56 214 ALA A CA 1
ATOM 1741 C C . ALA A 1 214 ? -15.489 2.600 38.285 1.00 96.56 214 ALA A C 1
ATOM 1743 O O . ALA A 1 214 ? -15.904 2.143 39.351 1.00 96.56 214 ALA A O 1
ATOM 1744 N N . ARG A 1 215 ? -16.008 3.703 37.726 1.00 95.50 215 ARG A N 1
ATOM 1745 C CA . ARG A 1 215 ? -17.123 4.465 38.318 1.00 95.50 215 ARG A CA 1
ATOM 1746 C C . ARG A 1 215 ? -18.392 3.627 38.456 1.00 95.50 215 ARG A C 1
ATOM 1748 O O . ARG A 1 215 ? -19.029 3.685 39.498 1.00 95.50 215 ARG A O 1
ATOM 1755 N N . LEU A 1 216 ? -18.741 2.821 37.453 1.00 95.69 216 LEU A N 1
ATOM 1756 C CA . LEU A 1 216 ? -19.917 1.946 37.490 1.00 95.69 216 LEU A CA 1
ATOM 1757 C C . LEU A 1 216 ? -19.780 0.885 38.594 1.00 95.69 216 LEU A C 1
ATOM 1759 O O . LEU A 1 216 ? -20.723 0.674 39.350 1.00 95.69 216 LEU A O 1
ATOM 1763 N N . ARG A 1 217 ? -18.588 0.295 38.771 1.00 96.31 217 ARG A N 1
ATOM 1764 C CA . ARG A 1 217 ? -18.301 -0.606 39.903 1.00 96.31 217 ARG A CA 1
ATOM 1765 C C . ARG A 1 217 ? -18.397 0.098 41.262 1.00 96.31 217 ARG A C 1
ATOM 1767 O O . ARG A 1 217 ? -19.021 -0.446 42.166 1.00 96.31 217 ARG A O 1
ATOM 1774 N N . GLN A 1 218 ? -17.846 1.306 41.408 1.00 95.62 218 GLN A N 1
ATOM 1775 C CA . GLN A 1 218 ? -17.986 2.096 42.643 1.00 95.62 218 GLN A CA 1
ATOM 1776 C C . GLN A 1 218 ? -19.448 2.452 42.945 1.00 95.62 218 GLN A C 1
ATOM 1778 O O . GLN A 1 218 ? -19.888 2.315 44.085 1.00 95.62 218 GLN A O 1
ATOM 1783 N N . LEU A 1 219 ? -20.211 2.857 41.926 1.00 95.38 219 LEU A N 1
ATOM 1784 C CA . LEU A 1 219 ? -21.636 3.151 42.052 1.00 95.38 219 LEU A CA 1
ATOM 1785 C C . LEU A 1 219 ? -22.433 1.905 42.448 1.00 95.38 219 LEU A C 1
ATOM 1787 O O . LEU A 1 219 ? -23.262 2.010 43.345 1.00 95.38 219 LEU A O 1
ATOM 1791 N N . GLY A 1 220 ? -22.124 0.733 41.882 1.00 95.62 220 GLY A N 1
ATOM 1792 C CA . GLY A 1 220 ? -22.715 -0.545 42.292 1.00 95.62 220 GLY A CA 1
ATOM 1793 C C . GLY A 1 220 ? -22.488 -0.858 43.775 1.00 95.62 220 GLY A C 1
ATOM 1794 O O . GLY A 1 220 ? -23.449 -1.126 44.488 1.00 95.62 220 GLY A O 1
ATOM 1795 N N . ILE A 1 221 ? -21.252 -0.713 44.267 1.00 95.69 221 ILE A N 1
ATOM 1796 C CA . ILE A 1 221 ? -20.925 -0.906 45.694 1.00 95.69 221 ILE A CA 1
ATOM 1797 C C . ILE A 1 221 ? -21.688 0.099 46.573 1.00 95.69 221 ILE A C 1
ATOM 1799 O O . ILE A 1 221 ? -22.264 -0.278 47.590 1.00 95.69 221 ILE A O 1
ATOM 1803 N N . SER A 1 222 ? -21.742 1.379 46.182 1.00 95.00 222 SER A N 1
ATOM 1804 C CA . SER A 1 222 ? -22.500 2.384 46.943 1.00 95.00 222 SER A CA 1
ATOM 1805 C C . SER A 1 222 ? -24.013 2.134 46.914 1.00 95.00 222 SER A C 1
ATOM 1807 O O . SER A 1 222 ? -24.687 2.351 47.916 1.00 95.00 222 SER A O 1
ATOM 1809 N N . GLN A 1 223 ? -24.552 1.625 45.802 1.00 95.06 223 GLN A N 1
ATOM 1810 C CA . GLN A 1 223 ? -25.957 1.250 45.673 1.00 95.06 223 GLN A CA 1
ATOM 1811 C C . GLN A 1 223 ? -26.290 0.053 46.568 1.00 95.06 223 GLN A C 1
ATOM 1813 O O . GLN A 1 223 ? -27.340 0.058 47.205 1.00 95.06 223 GLN A O 1
ATOM 1818 N N . GLU A 1 224 ? -25.399 -0.935 46.660 1.00 95.44 224 GLU A N 1
ATOM 1819 C CA . GLU A 1 224 ? -25.541 -2.086 47.555 1.00 95.44 224 GLU A CA 1
ATOM 1820 C C . GLU A 1 224 ? -25.516 -1.657 49.032 1.00 95.44 224 GLU A C 1
ATOM 1822 O O . GLU A 1 224 ? -26.418 -2.014 49.786 1.00 95.44 224 GLU A O 1
ATOM 1827 N N . GLN A 1 225 ? -24.589 -0.776 49.427 1.00 95.25 225 GLN A N 1
ATOM 1828 C CA . GLN A 1 225 ? -24.556 -0.180 50.775 1.00 95.25 225 GLN A CA 1
ATOM 1829 C C . GLN A 1 225 ? -25.818 0.647 51.095 1.00 95.25 225 GLN A C 1
ATOM 1831 O O . GLN A 1 225 ? -26.353 0.595 52.208 1.00 95.25 225 GLN A O 1
ATOM 1836 N N . VAL A 1 226 ? -26.330 1.416 50.128 1.00 95.62 226 VAL A N 1
ATOM 1837 C CA . VAL A 1 226 ? -27.589 2.164 50.278 1.00 95.62 226 VAL A CA 1
ATOM 1838 C C . VAL A 1 226 ? -28.792 1.216 50.365 1.00 95.62 226 VAL A C 1
ATOM 1840 O O . VAL A 1 226 ? -29.704 1.467 51.150 1.00 95.62 226 VAL A O 1
ATOM 1843 N N . ALA A 1 227 ? -28.794 0.100 49.633 1.00 95.00 227 ALA A N 1
ATOM 1844 C CA . ALA A 1 227 ? -29.832 -0.924 49.731 1.00 95.00 227 ALA A CA 1
ATOM 1845 C C . ALA A 1 227 ? -29.802 -1.648 51.090 1.00 95.00 227 ALA A C 1
ATOM 1847 O O . ALA A 1 227 ? -30.846 -1.784 51.725 1.00 95.00 227 ALA A O 1
ATOM 1848 N N . GLU A 1 228 ? -28.623 -2.035 51.585 1.00 95.75 228 GLU A N 1
ATOM 1849 C CA . GLU A 1 228 ? -28.455 -2.659 52.904 1.00 95.75 228 GLU A CA 1
ATOM 1850 C C . GLU A 1 228 ? -28.927 -1.721 54.026 1.00 95.75 228 GLU A C 1
ATOM 1852 O O . GLU A 1 228 ? -29.717 -2.105 54.893 1.00 95.75 228 GLU A O 1
ATOM 1857 N N . THR A 1 229 ? -28.502 -0.453 53.993 1.00 95.38 229 THR A N 1
ATOM 1858 C CA . THR A 1 229 ? -28.940 0.543 54.983 1.00 95.38 229 THR A CA 1
ATOM 1859 C C . THR A 1 229 ? -30.437 0.840 54.888 1.00 95.38 229 THR A C 1
ATOM 1861 O O . THR A 1 229 ? -31.078 1.000 55.929 1.00 95.38 229 THR A O 1
ATOM 1864 N N . LEU A 1 230 ? -31.022 0.843 53.685 1.00 95.38 230 LEU A N 1
ATOM 1865 C CA . LEU A 1 230 ? -32.467 0.967 53.485 1.00 95.38 230 LEU A CA 1
ATOM 1866 C C . LEU A 1 230 ? -33.232 -0.221 54.087 1.00 95.38 230 LEU A C 1
ATOM 1868 O O . LEU A 1 230 ? -34.216 0.001 54.793 1.00 95.38 230 LEU A O 1
ATOM 1872 N N . GLU A 1 231 ? -32.794 -1.462 53.856 1.00 95.31 231 GLU A N 1
ATOM 1873 C CA . GLU A 1 231 ? -33.427 -2.649 54.447 1.00 95.31 231 GLU A CA 1
ATOM 1874 C C . GLU A 1 231 ? -33.270 -2.685 55.970 1.00 95.31 231 GLU A C 1
ATOM 1876 O O . GLU A 1 231 ? -34.246 -2.945 56.678 1.00 95.31 231 GLU A O 1
ATOM 1881 N N . ARG A 1 232 ? -32.104 -2.303 56.509 1.00 95.88 232 ARG A N 1
ATOM 1882 C CA . ARG A 1 232 ? -31.915 -2.143 57.959 1.00 95.88 232 ARG A CA 1
ATOM 1883 C C . ARG A 1 232 ? -32.895 -1.122 58.544 1.00 95.88 232 ARG A C 1
ATOM 1885 O O . ARG A 1 232 ? -33.568 -1.412 59.531 1.00 95.88 232 ARG A O 1
ATOM 1892 N N . VAL A 1 233 ? -33.038 0.047 57.913 1.00 96.00 233 VAL A N 1
ATOM 1893 C CA . VAL A 1 233 ? -33.977 1.095 58.352 1.00 96.00 233 VAL A CA 1
ATOM 1894 C C . VAL A 1 233 ? -35.439 0.652 58.206 1.00 96.00 233 VAL A C 1
ATOM 1896 O O . VAL A 1 233 ? -36.253 0.970 59.074 1.00 96.00 233 VAL A O 1
ATOM 1899 N N . LYS A 1 234 ? -35.797 -0.119 57.169 1.00 95.62 234 LYS A N 1
ATOM 1900 C CA . LYS A 1 234 ? -37.131 -0.738 57.042 1.00 95.62 234 LYS A CA 1
ATOM 1901 C C . LYS A 1 234 ? -37.397 -1.742 58.165 1.00 95.62 234 LYS A C 1
ATOM 1903 O O . LYS A 1 234 ? -38.470 -1.686 58.767 1.00 95.62 234 LYS A O 1
ATOM 1908 N N . ALA A 1 235 ? -36.439 -2.615 58.475 1.00 95.75 235 ALA A N 1
ATOM 1909 C CA . ALA A 1 235 ? -36.549 -3.601 59.547 1.00 95.75 235 ALA A CA 1
ATOM 1910 C C . ALA A 1 235 ? -36.683 -2.929 60.924 1.00 95.75 235 ALA A C 1
ATOM 1912 O O . ALA A 1 235 ? -37.579 -3.277 61.698 1.00 95.75 235 ALA A O 1
ATOM 1913 N N . ASP A 1 236 ? -35.873 -1.904 61.207 1.00 95.25 236 ASP A N 1
ATOM 1914 C CA . ASP A 1 236 ? -35.993 -1.106 62.430 1.00 95.25 236 ASP A CA 1
ATOM 1915 C C . ASP A 1 236 ? -37.331 -0.359 62.495 1.00 95.25 236 ASP A C 1
ATOM 1917 O O . ASP A 1 236 ? -38.001 -0.395 63.529 1.00 95.25 236 ASP A O 1
ATOM 1921 N N . LYS A 1 237 ? -37.788 0.252 61.393 1.00 95.38 237 LYS A N 1
ATOM 1922 C CA . LYS A 1 237 ? -39.114 0.887 61.309 1.00 95.38 237 LYS A CA 1
ATOM 1923 C C . LYS A 1 237 ? -40.230 -0.112 61.615 1.00 95.38 237 LYS A C 1
ATOM 1925 O O . LYS A 1 237 ? -41.099 0.199 62.427 1.00 95.38 237 LYS A O 1
ATOM 1930 N N . ALA A 1 238 ? -40.201 -1.304 61.018 1.00 95.50 238 ALA A N 1
ATOM 1931 C CA . ALA A 1 238 ? -41.183 -2.356 61.271 1.00 95.50 238 ALA A CA 1
ATOM 1932 C C . ALA A 1 238 ? -41.156 -2.804 62.743 1.00 95.50 238 ALA A C 1
ATOM 1934 O O . ALA A 1 238 ? -42.195 -2.843 63.401 1.00 95.50 238 ALA A O 1
ATOM 1935 N N . ARG A 1 239 ? -39.964 -3.034 63.308 1.00 95.81 239 ARG A N 1
ATOM 1936 C CA . ARG A 1 239 ? -39.775 -3.391 64.723 1.00 95.81 239 ARG A CA 1
ATOM 1937 C C . ARG A 1 239 ? -40.306 -2.314 65.672 1.00 95.81 239 ARG A C 1
ATOM 1939 O O . ARG A 1 239 ? -40.942 -2.645 66.673 1.00 95.81 239 ARG A O 1
ATOM 1946 N N . GLN A 1 240 ? -40.066 -1.035 65.382 1.00 94.06 240 GLN A N 1
ATOM 1947 C CA . GLN A 1 240 ? -40.598 0.071 66.182 1.00 94.06 240 GLN A CA 1
ATOM 1948 C C . GLN A 1 240 ? -42.114 0.230 66.002 1.00 94.06 240 GLN A C 1
ATOM 1950 O O . GLN A 1 240 ? -42.798 0.511 66.981 1.00 94.06 240 GLN A O 1
ATOM 1955 N N . GLN A 1 241 ? -42.667 -0.023 64.810 1.00 94.94 241 GLN A N 1
ATOM 1956 C CA . GLN A 1 241 ? -44.118 -0.067 64.596 1.00 94.94 241 GLN A CA 1
ATOM 1957 C C . GLN A 1 241 ? -44.789 -1.195 65.393 1.00 94.94 241 GLN A C 1
ATOM 1959 O O . GLN A 1 241 ? -45.824 -0.950 66.008 1.00 94.94 241 GLN A O 1
ATOM 1964 N N . THR A 1 242 ? -44.203 -2.396 65.456 1.00 95.06 242 THR A N 1
ATOM 1965 C CA . THR A 1 242 ? -44.721 -3.488 66.301 1.00 95.06 242 THR A CA 1
ATOM 1966 C C . THR A 1 242 ? -44.670 -3.111 67.781 1.00 95.06 242 THR A C 1
ATOM 1968 O O . THR A 1 242 ? -45.690 -3.187 68.460 1.00 95.06 242 THR A O 1
ATOM 1971 N N . LYS A 1 243 ? -43.542 -2.572 68.268 1.00 95.00 243 LYS A N 1
ATOM 1972 C CA . LYS A 1 243 ? -43.431 -2.056 69.647 1.00 95.00 243 LYS A CA 1
ATOM 1973 C C . LYS A 1 243 ? -44.434 -0.940 69.953 1.00 95.00 243 LYS A C 1
ATOM 1975 O O . LYS A 1 243 ? -44.934 -0.868 71.074 1.00 95.00 243 LYS A O 1
ATOM 1980 N N . LEU A 1 244 ? -44.716 -0.060 68.989 1.00 94.88 244 LEU A N 1
ATOM 1981 C CA . LEU A 1 244 ? -45.719 0.997 69.124 1.00 94.88 244 LEU A CA 1
ATOM 1982 C C . LEU A 1 244 ? -47.121 0.391 69.262 1.00 94.88 244 LEU A C 1
ATOM 1984 O O . LEU A 1 244 ? -47.835 0.758 70.191 1.00 94.88 244 LEU A O 1
ATOM 1988 N N . LYS A 1 245 ? -47.483 -0.569 68.397 1.00 94.44 245 LYS A N 1
ATOM 1989 C CA . LYS A 1 245 ? -48.756 -1.305 68.470 1.00 94.44 245 LYS A CA 1
ATOM 1990 C C . LYS A 1 245 ? -48.908 -2.027 69.806 1.00 94.44 245 LYS A C 1
ATOM 1992 O O . LYS A 1 245 ? -49.882 -1.779 70.502 1.00 94.44 245 LYS A O 1
ATOM 1997 N N . GLU A 1 246 ? -47.912 -2.804 70.234 1.00 94.88 246 GLU A N 1
ATOM 1998 C CA . GLU A 1 246 ? -47.926 -3.476 71.541 1.00 94.88 246 GLU A CA 1
ATOM 1999 C C . GLU A 1 246 ? -48.081 -2.501 72.717 1.00 94.88 246 GLU A C 1
ATOM 2001 O O . GLU A 1 246 ? -48.767 -2.809 73.690 1.00 94.88 246 GLU A O 1
ATOM 2006 N N . LYS A 1 247 ? -47.404 -1.343 72.677 1.00 94.00 247 LYS A N 1
ATOM 2007 C CA . LYS A 1 247 ? -47.535 -0.310 73.715 1.00 94.00 247 LYS A CA 1
ATOM 2008 C C . LYS A 1 247 ? -48.917 0.335 73.689 1.00 94.00 247 LYS A C 1
ATOM 2010 O O . LYS A 1 247 ? -49.460 0.607 74.753 1.00 94.00 247 LYS A O 1
ATOM 2015 N N . MET A 1 248 ? -49.484 0.555 72.506 1.00 93.38 248 MET A N 1
ATOM 2016 C CA . MET A 1 248 ? -50.822 1.116 72.331 1.00 93.38 248 MET A CA 1
ATOM 2017 C C . MET A 1 248 ? -51.901 0.131 72.798 1.00 93.38 248 MET A C 1
ATOM 2019 O O . MET A 1 248 ? -52.776 0.517 73.563 1.00 93.38 248 MET A O 1
ATOM 2023 N N . GLU A 1 249 ? -51.790 -1.152 72.448 1.00 93.81 249 GLU A N 1
ATOM 2024 C CA . GLU A 1 249 ? -52.649 -2.225 72.960 1.00 93.81 249 GLU A CA 1
ATOM 2025 C C . GLU A 1 249 ? -52.543 -2.370 74.480 1.00 93.81 249 GLU A C 1
ATOM 2027 O O . GLU A 1 249 ? -53.565 -2.470 75.153 1.00 93.81 249 GLU A O 1
ATOM 2032 N N . ARG A 1 250 ? -51.324 -2.341 75.041 1.00 93.38 250 ARG A N 1
ATOM 2033 C CA . ARG A 1 250 ? -51.116 -2.341 76.49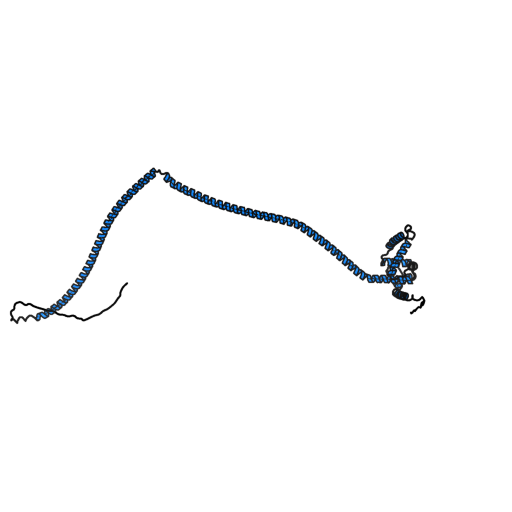8 1.00 93.38 250 ARG A CA 1
ATOM 2034 C C . ARG A 1 250 ? -51.762 -1.123 77.154 1.00 93.38 250 ARG A C 1
ATOM 2036 O O . ARG A 1 250 ? -52.506 -1.293 78.109 1.00 93.38 250 ARG A O 1
ATOM 2043 N N . ALA A 1 251 ? -51.557 0.077 76.613 1.00 92.69 251 ALA A N 1
ATOM 2044 C CA . ALA A 1 251 ? -52.182 1.296 77.124 1.00 92.69 251 ALA A CA 1
ATOM 2045 C C . ALA A 1 251 ? -53.718 1.242 77.051 1.00 92.69 251 ALA A C 1
ATOM 2047 O O . ALA A 1 251 ? -54.382 1.676 77.988 1.00 92.69 251 ALA A O 1
ATOM 2048 N N . VAL A 1 252 ? -54.293 0.672 75.984 1.00 94.31 252 VAL A N 1
ATOM 2049 C CA . VAL A 1 252 ? -55.744 0.452 75.865 1.00 94.31 252 VAL A CA 1
ATOM 2050 C C . VAL A 1 252 ? -56.237 -0.578 76.883 1.00 94.31 252 VAL A C 1
ATOM 2052 O O . VAL A 1 252 ? -57.232 -0.309 77.547 1.00 94.31 252 VAL A O 1
ATOM 2055 N N . LYS A 1 253 ? -55.541 -1.708 77.072 1.00 92.19 253 LYS A N 1
ATOM 2056 C CA . LYS A 1 253 ? -55.890 -2.725 78.084 1.00 92.19 253 LYS A CA 1
ATOM 2057 C C . LYS A 1 253 ? -55.843 -2.152 79.500 1.00 92.19 253 LYS A C 1
ATOM 2059 O O . LYS A 1 253 ? -56.844 -2.213 80.201 1.00 92.19 253 LYS A O 1
ATOM 2064 N N . THR A 1 254 ? -54.746 -1.498 79.881 1.00 90.00 254 THR A N 1
ATOM 2065 C CA . THR A 1 254 ? -54.620 -0.846 81.193 1.00 90.00 254 THR A CA 1
ATOM 2066 C C . THR A 1 254 ? -55.649 0.270 81.371 1.00 90.00 254 THR A C 1
ATOM 2068 O O . THR A 1 254 ? -56.204 0.420 82.453 1.00 90.00 254 THR A O 1
ATOM 2071 N N . ARG A 1 255 ? -55.987 1.026 80.316 1.00 90.56 255 ARG A N 1
ATOM 2072 C CA . ARG A 1 255 ? -57.076 2.012 80.378 1.00 90.56 255 ARG A CA 1
ATOM 2073 C C . ARG A 1 255 ? -58.442 1.351 80.577 1.00 90.56 255 ARG A C 1
ATOM 2075 O O . ARG A 1 255 ? -59.204 1.836 81.399 1.00 90.56 255 ARG A O 1
ATOM 2082 N N . GLN A 1 256 ? -58.731 0.238 79.903 1.00 90.56 256 GLN A N 1
ATOM 2083 C CA . GLN A 1 256 ? -59.952 -0.546 80.123 1.00 90.56 256 GLN A CA 1
ATOM 2084 C C . GLN A 1 256 ? -60.006 -1.150 81.534 1.00 90.56 256 GLN A C 1
ATOM 2086 O O . GLN A 1 256 ? -61.077 -1.205 82.124 1.00 90.56 256 GLN A O 1
ATOM 2091 N N . GLU A 1 257 ? -58.879 -1.587 82.095 1.00 86.50 257 GLU A N 1
ATOM 2092 C CA . GLU A 1 257 ? -58.777 -2.040 83.489 1.00 86.50 257 GLU A CA 1
ATOM 2093 C C . GLU A 1 257 ? -59.031 -0.887 84.468 1.00 86.50 257 GLU A C 1
ATOM 2095 O O . GLU A 1 257 ? -59.838 -1.034 85.381 1.00 86.50 257 GLU A O 1
ATOM 2100 N N . VAL A 1 258 ? -58.442 0.289 84.235 1.00 84.44 258 VAL A N 1
ATOM 2101 C CA . VAL A 1 258 ? -58.725 1.510 85.008 1.00 84.44 258 VAL A CA 1
ATOM 2102 C C . VAL A 1 258 ? -60.193 1.925 84.882 1.00 84.44 258 VAL A C 1
ATOM 2104 O O . VAL A 1 258 ? -60.803 2.271 85.886 1.00 84.44 258 VAL A O 1
ATOM 2107 N N . ASP A 1 259 ? -60.787 1.870 83.690 1.00 85.38 259 ASP A N 1
ATOM 2108 C CA . ASP A 1 259 ? -62.197 2.210 83.468 1.00 85.38 259 ASP A CA 1
ATOM 2109 C C . ASP A 1 259 ? -63.143 1.177 84.128 1.00 85.38 259 ASP A C 1
ATOM 2111 O O . ASP A 1 259 ? -64.181 1.569 84.657 1.00 85.38 259 ASP A O 1
ATOM 2115 N N . LYS A 1 260 ? -62.763 -0.113 84.188 1.00 84.50 260 LYS A N 1
ATOM 2116 C CA . LYS A 1 260 ? -63.466 -1.166 84.956 1.00 84.50 260 LYS A CA 1
ATOM 2117 C C . LYS A 1 260 ? -63.349 -0.982 86.469 1.00 84.50 260 LYS A C 1
ATOM 2119 O O . LYS A 1 260 ? -64.307 -1.262 87.180 1.00 84.50 260 LYS A O 1
ATOM 2124 N N . LEU A 1 261 ? -62.187 -0.551 86.963 1.00 78.56 261 LEU A N 1
ATOM 2125 C CA . LEU A 1 261 ? -61.925 -0.346 88.392 1.00 78.56 261 LEU A CA 1
ATOM 2126 C C . LEU A 1 261 ? -62.454 1.003 88.903 1.00 78.56 261 LEU A C 1
ATOM 2128 O O . LEU A 1 261 ? -62.771 1.117 90.084 1.00 78.56 261 LEU A O 1
ATOM 2132 N N . ARG A 1 262 ? -62.605 2.010 88.030 1.00 77.06 262 ARG A N 1
ATOM 2133 C CA . ARG A 1 262 ? -63.118 3.345 88.380 1.00 77.06 262 ARG A CA 1
ATOM 2134 C C . ARG A 1 262 ? -64.432 3.317 89.180 1.00 77.06 262 ARG A C 1
ATOM 2136 O O . ARG A 1 262 ? -64.444 3.998 90.200 1.00 77.06 262 ARG A O 1
ATOM 2143 N N . PRO A 1 263 ? -65.503 2.582 88.806 1.00 74.62 263 PRO A N 1
ATOM 2144 C CA . PRO A 1 263 ? -66.726 2.540 89.616 1.00 74.62 263 PRO A CA 1
ATOM 2145 C C . PRO A 1 263 ? -66.477 2.027 91.044 1.00 74.62 263 PRO A C 1
ATOM 2147 O O . PRO A 1 263 ? -66.905 2.678 91.990 1.00 74.62 263 PRO A O 1
ATOM 2150 N N . TYR A 1 264 ? -65.688 0.963 91.222 1.00 66.56 264 TYR A N 1
ATOM 2151 C CA . TYR A 1 264 ? -65.367 0.401 92.545 1.00 66.56 264 TYR A CA 1
ATOM 2152 C C . TYR A 1 264 ? -64.525 1.330 93.437 1.00 66.56 264 TYR A C 1
ATOM 2154 O O . TYR A 1 264 ? -64.534 1.181 94.653 1.00 66.56 264 TYR A O 1
ATOM 2162 N N . VAL A 1 265 ? -63.787 2.279 92.850 1.00 62.56 265 VAL A N 1
ATOM 2163 C CA . VAL A 1 265 ? -63.047 3.324 93.589 1.00 62.56 265 VAL A CA 1
ATOM 2164 C C . VAL A 1 265 ? -63.920 4.563 93.852 1.00 62.56 265 VAL A C 1
ATOM 2166 O O . VAL A 1 265 ? -63.613 5.358 94.737 1.00 62.56 265 VAL A O 1
ATOM 2169 N N . MET A 1 266 ? -64.999 4.748 93.085 1.00 60.16 266 MET A N 1
ATOM 2170 C CA . MET A 1 266 ? -65.960 5.846 93.260 1.00 60.16 266 MET A CA 1
ATOM 2171 C C . MET A 1 266 ? -67.054 5.510 94.283 1.00 60.16 266 MET A C 1
ATOM 2173 O O . MET A 1 266 ? -67.632 6.423 94.870 1.00 60.16 266 MET A O 1
ATOM 2177 N N . GLU A 1 267 ? -67.322 4.226 94.526 1.00 61.22 267 GLU A N 1
ATOM 2178 C CA . GLU A 1 267 ? -68.113 3.779 95.671 1.00 61.22 267 GLU A CA 1
ATOM 2179 C C . GLU A 1 267 ? -67.331 4.004 96.973 1.00 61.22 267 GLU A C 1
ATOM 2181 O O . GLU A 1 267 ? -66.182 3.591 97.124 1.00 61.22 267 GLU A O 1
ATOM 2186 N N . SER A 1 268 ? -67.959 4.694 97.927 1.00 61.66 268 SER A N 1
ATOM 2187 C CA . SER A 1 268 ? -67.345 5.007 99.218 1.00 61.66 268 SER A CA 1
ATOM 2188 C C . SER A 1 268 ? -66.938 3.721 99.955 1.00 61.66 268 SER A C 1
ATOM 2190 O O . SER A 1 268 ? -67.725 2.772 99.995 1.00 61.66 268 SER A O 1
ATOM 2192 N N . PRO A 1 269 ? -65.781 3.678 100.646 1.00 66.69 269 PRO A N 1
ATOM 2193 C CA . PRO A 1 269 ? -65.427 2.543 101.499 1.00 66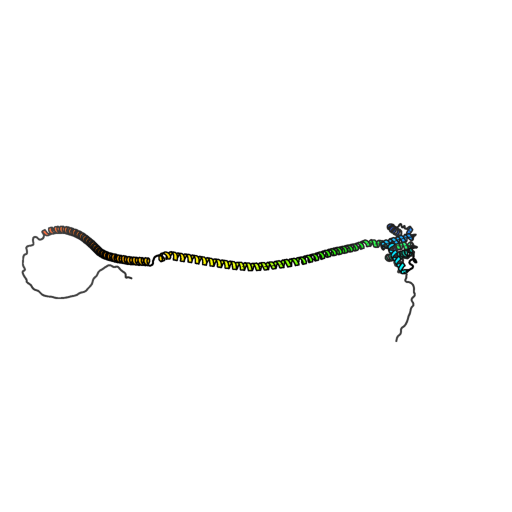.69 269 PRO A CA 1
ATOM 2194 C C . PRO A 1 269 ? -66.534 2.177 102.499 1.00 66.69 269 PRO A C 1
ATOM 2196 O O . PRO A 1 269 ? -66.742 1.002 102.784 1.00 66.69 269 PRO A O 1
ATOM 2199 N N . ALA A 1 270 ? -67.305 3.168 102.967 1.00 68.31 270 ALA A N 1
ATOM 2200 C CA . ALA A 1 270 ? -68.446 2.950 103.851 1.00 68.31 270 ALA A CA 1
ATOM 2201 C C . ALA A 1 270 ? -69.622 2.220 103.169 1.00 68.31 270 ALA A C 1
ATOM 2203 O O . ALA A 1 270 ? -70.282 1.416 103.823 1.00 68.31 270 ALA A O 1
ATOM 2204 N N . SER A 1 271 ? -69.882 2.446 101.872 1.00 67.88 271 SER A N 1
ATOM 2205 C CA . SER A 1 271 ? -70.942 1.726 101.148 1.00 67.88 271 SER A CA 1
ATOM 2206 C C . SER A 1 271 ? -70.541 0.286 100.834 1.00 67.88 271 SER A C 1
ATOM 2208 O O . SER A 1 271 ? -71.368 -0.608 100.976 1.00 67.88 271 SER A O 1
ATOM 2210 N N . LEU A 1 272 ? -69.267 0.042 100.504 1.00 67.38 272 LEU A N 1
ATOM 2211 C CA . LEU A 1 272 ? -68.725 -1.315 100.344 1.00 67.38 272 LEU A CA 1
ATOM 2212 C C . LEU A 1 272 ? -68.718 -2.095 101.669 1.00 67.38 272 LEU A C 1
ATOM 2214 O O . LEU A 1 272 ? -68.975 -3.297 101.693 1.00 67.38 272 LEU A O 1
ATOM 2218 N N . GLN A 1 273 ? -68.457 -1.420 102.790 1.00 74.69 273 GLN A N 1
ATOM 2219 C CA . GLN A 1 273 ? -68.507 -2.044 104.111 1.00 74.69 273 GLN A CA 1
ATOM 2220 C C . GLN A 1 273 ? -69.952 -2.352 104.544 1.00 74.69 273 GLN A C 1
ATOM 2222 O O . GLN A 1 273 ? -70.192 -3.416 105.111 1.00 74.69 273 GLN A O 1
ATOM 2227 N N . ALA A 1 274 ? -70.913 -1.480 104.213 1.00 77.12 274 ALA A N 1
ATOM 2228 C CA . ALA A 1 274 ? -72.338 -1.704 104.461 1.00 77.12 274 ALA A CA 1
ATOM 2229 C C . ALA A 1 274 ? -72.903 -2.889 103.652 1.00 77.12 274 ALA A C 1
ATOM 2231 O O . ALA A 1 274 ? -73.568 -3.757 104.221 1.00 77.12 274 ALA A O 1
ATOM 2232 N N . THR A 1 275 ? -72.588 -2.985 102.354 1.00 76.56 275 THR A N 1
ATOM 2233 C CA . THR A 1 275 ? -73.013 -4.128 101.524 1.00 76.56 275 THR A CA 1
ATOM 2234 C C . THR A 1 275 ? -72.334 -5.431 101.943 1.00 76.56 275 THR A C 1
ATOM 2236 O O . THR A 1 275 ? -72.966 -6.484 101.898 1.00 76.56 275 THR A O 1
ATOM 2239 N N . LEU A 1 276 ? -71.088 -5.387 102.434 1.00 76.31 276 LEU A N 1
ATOM 2240 C CA . LEU A 1 276 ?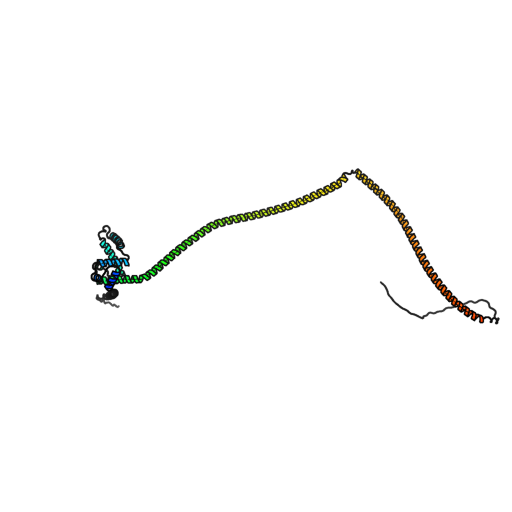 -70.426 -6.557 103.019 1.00 76.31 276 LEU A CA 1
ATOM 2241 C C . LEU A 1 276 ? -71.125 -7.037 104.304 1.00 76.31 276 LEU A C 1
ATOM 2243 O O . LEU A 1 276 ? -71.316 -8.242 104.472 1.00 76.31 276 LEU A O 1
ATOM 2247 N N . THR A 1 277 ? -71.543 -6.124 105.192 1.00 81.88 277 THR A N 1
ATOM 2248 C CA . THR A 1 277 ? -72.342 -6.496 106.374 1.00 81.88 277 THR A CA 1
ATOM 2249 C C . THR A 1 277 ? -73.713 -7.049 105.988 1.00 81.88 277 THR A C 1
ATOM 2251 O O . THR A 1 277 ? -74.120 -8.079 106.516 1.00 81.88 277 THR A O 1
ATOM 2254 N N . GLU A 1 278 ? -74.384 -6.458 104.997 1.00 82.50 278 GLU A N 1
ATOM 2255 C CA . GLU A 1 278 ? -75.682 -6.938 104.510 1.00 82.50 278 GLU A CA 1
ATOM 2256 C C . GLU A 1 278 ? -75.582 -8.332 103.864 1.00 82.50 278 GLU A C 1
ATOM 2258 O O . GLU A 1 278 ? -76.415 -9.200 104.127 1.00 82.50 278 GLU A O 1
ATOM 2263 N N . LEU A 1 279 ? -74.531 -8.592 103.078 1.00 81.56 279 LEU A N 1
ATOM 2264 C CA . LEU A 1 279 ? -74.237 -9.915 102.517 1.00 81.56 279 LEU A CA 1
ATOM 2265 C C . LEU A 1 279 ? -73.894 -10.947 103.600 1.00 81.56 279 LEU A C 1
ATOM 2267 O O . LEU A 1 279 ? -74.335 -12.091 103.500 1.00 81.56 279 LEU A O 1
ATOM 2271 N N . SER A 1 280 ? -73.165 -10.555 104.649 1.00 82.62 280 SER A N 1
ATOM 2272 C CA . SER A 1 280 ? -72.907 -11.409 105.816 1.00 82.62 280 SER A CA 1
ATOM 2273 C C . SER A 1 280 ? -74.208 -11.781 106.539 1.00 82.62 280 SER A C 1
ATOM 2275 O O . SER A 1 280 ? -74.440 -12.954 106.837 1.00 82.62 280 SER A O 1
ATOM 2277 N N . ASP A 1 281 ? -75.098 -10.812 106.761 1.00 84.50 281 ASP A N 1
ATOM 2278 C CA . ASP A 1 281 ? -76.394 -11.037 107.409 1.00 84.50 281 ASP A CA 1
ATOM 2279 C C . ASP A 1 281 ? -77.356 -11.853 106.533 1.00 84.50 281 ASP A C 1
ATOM 2281 O O . ASP A 1 281 ? -78.132 -12.662 107.051 1.00 84.50 281 ASP A O 1
ATOM 2285 N N . ASN A 1 282 ? -77.305 -11.677 105.208 1.00 84.81 282 ASN A N 1
ATOM 2286 C CA . ASN A 1 282 ? -78.024 -12.516 104.248 1.00 84.81 282 ASN A CA 1
ATOM 2287 C C . ASN A 1 282 ? -77.512 -13.966 104.305 1.00 84.81 282 ASN A C 1
ATOM 2289 O O . ASN A 1 282 ? -78.319 -14.882 104.432 1.00 84.81 282 ASN A O 1
ATOM 2293 N N . LEU A 1 283 ? -76.191 -14.182 104.306 1.00 84.00 283 LEU A N 1
ATOM 2294 C CA . LEU A 1 283 ? -75.575 -15.513 104.383 1.00 84.00 283 LEU A CA 1
ATOM 2295 C C . LEU A 1 283 ? -75.913 -16.226 105.703 1.00 84.00 283 LEU A C 1
ATOM 2297 O O . LEU A 1 283 ? -76.215 -17.420 105.704 1.00 84.00 283 LEU A O 1
ATOM 2301 N N . LEU A 1 284 ? -75.926 -15.503 106.828 1.00 85.31 284 LEU A N 1
ATOM 2302 C CA . LEU A 1 284 ? -76.373 -16.040 108.118 1.00 85.31 284 LEU A CA 1
ATOM 2303 C C . LEU A 1 284 ? -77.862 -16.428 108.100 1.00 85.31 284 LEU A C 1
ATOM 2305 O O . LEU A 1 284 ? -78.219 -17.488 108.623 1.00 85.31 284 LEU A O 1
ATOM 2309 N N . ARG A 1 285 ? -78.724 -15.617 107.469 1.00 86.25 285 ARG A N 1
ATOM 2310 C CA . ARG A 1 285 ? -80.156 -15.922 107.295 1.00 86.25 285 ARG A CA 1
ATOM 2311 C C . ARG A 1 285 ? -80.390 -17.134 106.393 1.00 86.25 285 ARG A C 1
ATOM 2313 O O . ARG A 1 285 ? -81.142 -18.025 106.784 1.00 86.25 285 ARG A O 1
ATOM 2320 N N . GLU A 1 286 ? -79.720 -17.219 105.245 1.00 83.19 286 GLU A N 1
ATOM 2321 C CA . GLU A 1 286 ? -79.818 -18.380 104.351 1.00 83.19 286 GLU A CA 1
ATOM 2322 C C . GLU A 1 286 ? -79.306 -19.657 105.020 1.00 83.19 286 GLU A C 1
ATOM 2324 O O . GLU A 1 286 ? -79.954 -20.697 104.930 1.00 83.19 286 GLU A O 1
ATOM 2329 N N . LYS A 1 287 ? -78.203 -19.588 105.776 1.00 84.38 287 LYS A N 1
ATOM 2330 C CA . LYS A 1 287 ? -77.696 -20.740 106.531 1.00 84.38 287 LYS A CA 1
ATOM 2331 C C . LYS A 1 287 ? -78.708 -21.237 107.571 1.00 84.38 287 LYS A C 1
ATOM 2333 O O . LYS A 1 287 ? -78.967 -22.435 107.639 1.00 84.38 287 LYS A O 1
ATOM 2338 N N . ALA A 1 288 ? -79.343 -20.332 108.319 1.00 84.19 288 ALA A N 1
ATOM 2339 C CA . ALA A 1 288 ? -80.410 -20.694 109.255 1.00 84.19 288 ALA A CA 1
ATOM 2340 C C . ALA A 1 288 ? -81.649 -21.288 108.548 1.00 84.19 288 ALA A C 1
ATOM 2342 O O . ALA A 1 288 ? -82.295 -22.194 109.080 1.00 84.19 288 ALA A O 1
ATOM 2343 N N . GLN A 1 289 ? -81.969 -20.816 107.338 1.00 86.25 289 GLN A N 1
ATOM 2344 C CA . GLN A 1 289 ? -83.037 -21.373 106.506 1.00 86.25 289 GLN A CA 1
ATOM 2345 C C . GLN A 1 289 ? -82.688 -22.777 105.984 1.00 86.25 289 GLN A C 1
ATOM 2347 O O . GLN A 1 289 ? -83.550 -23.657 105.999 1.00 86.25 289 GLN A O 1
ATOM 2352 N N . ILE A 1 290 ? -81.436 -23.015 105.580 1.00 84.81 290 ILE A N 1
ATOM 2353 C CA . ILE A 1 290 ? -80.933 -24.337 105.181 1.00 84.81 290 ILE A CA 1
ATOM 2354 C C . ILE A 1 290 ? -81.012 -25.310 106.363 1.00 84.81 290 ILE A C 1
ATOM 2356 O O . ILE A 1 290 ? -81.623 -26.366 106.214 1.00 84.81 290 ILE A O 1
ATOM 2360 N N . ASP A 1 291 ? -80.525 -24.936 107.551 1.00 86.56 291 ASP A N 1
ATOM 2361 C CA . ASP A 1 291 ? -80.603 -25.772 108.761 1.00 86.56 291 ASP A CA 1
ATOM 2362 C C . ASP A 1 291 ? -82.061 -26.141 109.124 1.00 86.56 291 ASP A C 1
ATOM 2364 O O . ASP A 1 291 ? -82.346 -27.245 109.603 1.00 86.56 291 ASP A O 1
ATOM 2368 N N . ALA A 1 292 ? -83.015 -25.228 108.898 1.00 84.88 292 ALA A N 1
ATOM 2369 C CA . ALA A 1 292 ? -84.441 -25.481 109.109 1.00 84.88 292 ALA A CA 1
ATOM 2370 C C . ALA A 1 292 ? -85.034 -26.437 108.056 1.00 84.88 292 ALA A C 1
ATOM 2372 O O . ALA A 1 292 ? -85.794 -27.349 108.402 1.00 84.88 292 ALA A O 1
ATOM 2373 N N . MET A 1 293 ? -84.669 -26.265 106.782 1.00 82.38 293 MET A N 1
ATOM 2374 C CA . MET A 1 293 ? -85.088 -27.154 105.694 1.00 82.38 293 MET A CA 1
ATOM 2375 C C . MET A 1 293 ? -84.470 -28.549 105.834 1.00 82.38 293 MET A C 1
ATOM 2377 O O . MET A 1 293 ? -85.158 -29.539 105.598 1.00 82.38 293 MET A O 1
ATOM 2381 N N . GLU A 1 294 ? -83.226 -28.657 106.302 1.00 86.12 294 GLU A N 1
ATOM 2382 C CA . GLU A 1 294 ? -82.561 -29.939 106.535 1.00 86.12 294 GLU A CA 1
ATOM 2383 C C . GLU A 1 294 ? -83.217 -30.716 107.686 1.00 86.12 294 GLU A C 1
ATOM 2385 O O . GLU A 1 294 ? -83.500 -31.906 107.548 1.00 86.12 294 GLU A O 1
ATOM 2390 N N . LYS A 1 295 ? -83.572 -30.047 108.794 1.00 85.50 295 LYS A N 1
ATOM 2391 C CA . LYS A 1 295 ? -84.376 -30.662 109.871 1.00 85.50 295 LYS A CA 1
ATOM 2392 C C . LYS A 1 295 ? -85.713 -31.196 109.348 1.00 85.50 295 LYS A C 1
ATOM 2394 O O . LYS A 1 295 ? -86.113 -32.302 109.711 1.00 85.50 295 LYS A O 1
ATOM 2399 N N . ARG A 1 296 ? -86.384 -30.443 108.468 1.00 84.31 296 ARG A N 1
ATOM 2400 C CA . ARG A 1 296 ? -87.641 -30.867 107.832 1.00 84.31 296 ARG A CA 1
ATOM 2401 C C . ARG A 1 296 ? -87.437 -32.050 106.879 1.00 84.31 296 ARG A C 1
ATOM 2403 O O . ARG A 1 296 ? -88.253 -32.966 106.888 1.00 84.31 296 ARG A O 1
ATOM 2410 N N . ALA A 1 297 ? -86.348 -32.062 106.111 1.00 81.88 297 ALA A N 1
ATOM 2411 C CA . ALA A 1 297 ? -85.984 -33.170 105.232 1.00 81.88 297 ALA A CA 1
ATOM 2412 C C . ALA A 1 297 ? -85.687 -34.453 106.025 1.00 81.88 297 ALA A C 1
ATOM 2414 O O . ALA A 1 297 ? -86.218 -35.505 105.684 1.00 81.88 297 ALA A O 1
ATOM 2415 N N . ARG A 1 298 ? -84.934 -34.370 107.133 1.00 84.56 298 ARG A N 1
ATOM 2416 C CA . ARG A 1 298 ? -84.677 -35.521 108.020 1.00 84.56 298 ARG A CA 1
ATOM 2417 C C . ARG A 1 298 ? -85.970 -36.081 108.629 1.00 84.56 298 ARG A C 1
ATOM 2419 O O . ARG A 1 298 ? -86.151 -37.292 108.638 1.00 84.56 298 ARG A O 1
ATOM 2426 N N . ALA A 1 299 ? -86.895 -35.222 109.071 1.00 82.12 299 ALA A N 1
ATOM 2427 C CA . ALA A 1 299 ? -88.197 -35.662 109.587 1.00 82.12 299 ALA A CA 1
ATOM 2428 C C . ALA A 1 299 ? -89.061 -36.357 108.513 1.00 82.12 299 ALA A C 1
ATOM 2430 O O . ALA A 1 299 ? -89.698 -37.374 108.790 1.00 82.12 299 ALA A O 1
ATOM 2431 N N . LEU A 1 300 ? -89.052 -35.844 107.276 1.00 81.50 300 LEU A N 1
ATOM 2432 C CA . LEU A 1 300 ? -89.711 -36.490 106.136 1.00 81.50 300 LEU A CA 1
ATOM 2433 C C . LEU A 1 300 ? -89.043 -37.819 105.758 1.00 81.50 300 LEU A C 1
ATOM 2435 O O . LEU A 1 300 ? -89.757 -38.766 105.440 1.00 81.50 300 LEU A O 1
ATOM 2439 N N . GLN A 1 301 ? -87.713 -37.925 105.853 1.00 83.88 301 GLN A N 1
ATOM 2440 C CA . GLN A 1 301 ? -86.999 -39.183 105.625 1.00 83.88 301 GLN A CA 1
ATOM 2441 C C . GLN A 1 301 ? -87.431 -40.251 106.633 1.00 83.88 301 GLN A C 1
ATOM 2443 O O . GLN A 1 301 ? -87.842 -41.325 106.218 1.00 83.88 301 GLN A O 1
ATOM 2448 N N . THR A 1 302 ? -87.463 -39.938 107.934 1.00 82.69 302 THR A N 1
ATOM 2449 C CA . THR A 1 302 ? -87.947 -40.887 108.955 1.00 82.69 302 THR A CA 1
ATOM 2450 C C . THR A 1 302 ? -89.392 -41.326 108.688 1.00 82.69 302 THR A C 1
ATOM 2452 O O . THR A 1 302 ? -89.718 -42.500 108.849 1.00 82.69 302 THR A O 1
ATOM 2455 N N . SER A 1 303 ? -90.257 -40.422 108.212 1.00 81.38 303 SER A N 1
ATOM 2456 C CA . SER A 1 303 ? -91.609 -40.792 107.775 1.00 81.38 303 SER A CA 1
ATOM 2457 C C . SER A 1 303 ? -91.588 -41.727 106.556 1.00 81.38 303 SER A C 1
ATOM 2459 O O . SER A 1 303 ? -92.312 -42.721 106.548 1.00 81.38 303 SER A O 1
ATOM 2461 N N . SER A 1 304 ? -90.746 -41.459 105.553 1.00 83.25 304 SER A N 1
ATOM 2462 C CA . SER A 1 304 ? -90.563 -42.331 104.383 1.00 83.25 304 SER A CA 1
ATOM 2463 C C . SER A 1 304 ? -90.061 -43.721 104.776 1.00 83.25 304 SER A C 1
ATOM 2465 O O . SER A 1 304 ? -90.556 -44.723 104.260 1.00 83.25 304 SER A O 1
ATOM 2467 N N . ASP A 1 305 ? -89.127 -43.804 105.722 1.00 83.75 305 ASP A N 1
ATOM 2468 C CA . ASP A 1 305 ? -88.601 -45.072 106.226 1.00 83.75 305 ASP A CA 1
ATOM 2469 C C . ASP A 1 305 ? -89.725 -45.882 106.903 1.00 83.75 305 ASP A C 1
ATOM 2471 O O . ASP A 1 305 ? -89.888 -47.067 106.612 1.00 83.75 305 ASP A O 1
ATOM 2475 N N . THR A 1 306 ? -90.591 -45.240 107.706 1.00 83.00 306 THR A N 1
ATOM 2476 C CA . THR A 1 306 ? -91.767 -45.919 108.290 1.00 83.00 306 THR A CA 1
ATOM 2477 C C . THR A 1 306 ? -92.782 -46.387 107.242 1.00 83.00 306 THR A C 1
ATOM 2479 O O . THR A 1 306 ? -93.278 -47.507 107.348 1.00 83.00 306 THR A O 1
ATOM 2482 N N . PHE A 1 307 ? -93.045 -45.604 106.187 1.00 84.19 307 PHE A N 1
ATOM 2483 C CA . PHE A 1 307 ? -93.884 -46.060 105.070 1.00 84.19 307 PHE A CA 1
ATOM 2484 C C . PHE A 1 307 ? -93.253 -47.231 104.308 1.00 84.19 307 PHE A C 1
ATOM 2486 O O . PHE A 1 307 ? -93.972 -48.105 103.830 1.00 84.19 307 PHE A O 1
ATOM 2493 N N . THR A 1 308 ? -91.922 -47.285 104.225 1.00 85.12 308 THR A N 1
ATOM 2494 C CA . THR A 1 308 ? -91.197 -48.381 103.567 1.00 85.12 308 THR A CA 1
ATOM 2495 C C . THR A 1 308 ? -91.329 -49.684 104.360 1.00 85.12 308 THR A C 1
ATOM 2497 O O . THR A 1 308 ? -91.582 -50.728 103.764 1.00 85.12 308 THR A O 1
ATOM 2500 N N . VAL A 1 309 ? -91.247 -49.630 105.697 1.00 86.31 309 VAL A N 1
ATOM 2501 C CA . VAL A 1 309 ? -91.518 -50.789 106.570 1.00 86.31 309 VAL A CA 1
ATOM 2502 C C . VAL A 1 309 ? -92.958 -51.279 106.392 1.00 86.31 309 VAL A C 1
ATOM 2504 O O . VAL A 1 309 ? -93.157 -52.442 106.056 1.00 86.31 309 VAL A O 1
ATOM 2507 N N . VAL A 1 310 ? -93.951 -50.387 106.490 1.00 83.50 310 VAL A N 1
ATOM 2508 C CA . VAL A 1 310 ? -95.371 -50.757 106.315 1.00 83.50 310 VAL A CA 1
ATOM 2509 C C . VAL A 1 310 ? -95.649 -51.324 104.915 1.00 83.50 310 VAL A C 1
ATOM 2511 O O . VAL A 1 310 ? -96.424 -52.265 104.776 1.00 83.50 310 VAL A O 1
ATOM 2514 N N . SER A 1 311 ? -94.997 -50.805 103.870 1.00 83.56 311 SER A N 1
ATOM 2515 C CA . SER A 1 311 ? -95.103 -51.344 102.507 1.00 83.56 311 SER A CA 1
ATOM 2516 C C . SER A 1 311 ? -94.561 -52.777 102.404 1.00 83.56 311 SER A C 1
ATOM 2518 O O . SER A 1 311 ? -95.181 -53.630 101.767 1.00 83.56 311 SER A O 1
ATOM 2520 N N . ASN A 1 312 ? -93.443 -53.071 103.078 1.00 86.50 312 ASN A N 1
ATOM 2521 C CA . ASN A 1 312 ? -92.882 -54.422 103.139 1.00 86.50 312 ASN A CA 1
ATOM 2522 C C . ASN A 1 312 ? -93.794 -55.381 103.924 1.00 86.50 312 ASN A C 1
ATOM 2524 O O . ASN A 1 312 ? -93.999 -56.510 103.481 1.00 86.50 312 ASN A O 1
ATOM 2528 N N . ASP A 1 313 ? -94.391 -54.927 105.030 1.00 84.38 313 ASP A N 1
ATOM 2529 C CA . ASP A 1 313 ? -95.356 -55.715 105.809 1.00 84.38 313 ASP A CA 1
ATOM 2530 C C . ASP A 1 313 ? -96.619 -56.025 104.985 1.00 84.38 313 ASP A C 1
ATOM 2532 O O . ASP A 1 313 ? -97.101 -57.157 104.979 1.00 84.38 313 ASP A O 1
ATOM 2536 N N . VAL A 1 314 ? -97.123 -55.058 104.207 1.00 85.19 314 VAL A N 1
ATOM 2537 C CA . VAL A 1 314 ? -98.238 -55.282 103.270 1.00 85.19 314 VAL A CA 1
ATOM 2538 C C . VAL A 1 314 ? -97.853 -56.286 102.178 1.00 85.19 314 VAL A C 1
ATOM 2540 O O . VAL A 1 314 ? -98.644 -57.181 101.888 1.00 85.19 314 VAL A O 1
ATOM 2543 N N . GLN A 1 315 ? -96.643 -56.214 101.610 1.00 84.12 315 GLN A N 1
ATOM 2544 C CA . GLN A 1 315 ? -96.167 -57.230 100.659 1.00 84.12 315 GLN A CA 1
ATOM 2545 C C . GLN A 1 315 ? -96.029 -58.623 101.294 1.00 84.12 315 GLN A C 1
ATOM 2547 O O . GLN A 1 315 ? -96.314 -59.621 100.632 1.00 84.12 315 GLN A O 1
ATOM 2552 N N . ALA A 1 316 ? -95.629 -58.715 102.565 1.00 83.56 316 ALA A N 1
ATOM 2553 C CA . ALA A 1 316 ? -95.590 -59.980 103.294 1.00 83.56 316 ALA A CA 1
ATOM 2554 C C . ALA A 1 316 ? -97.003 -60.551 103.518 1.00 83.56 316 ALA A C 1
ATOM 2556 O O . ALA A 1 316 ? -97.223 -61.739 103.289 1.00 83.56 316 ALA A O 1
ATOM 2557 N N . CYS A 1 317 ? -97.979 -59.708 103.868 1.00 79.62 317 CYS A N 1
ATOM 2558 C CA . CYS A 1 317 ? -99.387 -60.102 103.959 1.00 79.62 317 CYS A CA 1
ATOM 2559 C C . CYS A 1 317 ? -99.969 -60.550 102.609 1.00 79.62 317 CYS A C 1
ATOM 2561 O O . CYS A 1 317 ? -100.724 -61.518 102.576 1.00 79.62 317 CYS A O 1
ATOM 2563 N N . VAL A 1 318 ? -99.605 -59.901 101.495 1.00 82.62 318 VAL A N 1
ATOM 2564 C CA . VAL A 1 318 ? -100.013 -60.343 100.147 1.00 82.62 318 VAL A CA 1
ATOM 2565 C C . VAL A 1 318 ? -99.457 -61.734 99.839 1.00 82.62 318 VAL A C 1
ATOM 2567 O O . VAL A 1 318 ? -100.224 -62.595 99.425 1.00 82.62 318 VAL A O 1
ATOM 2570 N N . LYS A 1 319 ? -98.177 -62.002 100.131 1.00 83.50 319 LYS A N 1
ATOM 2571 C CA . LYS A 1 319 ? -97.597 -63.348 99.964 1.00 83.50 319 LYS A CA 1
ATOM 2572 C C . LYS A 1 319 ? -98.282 -64.403 100.829 1.00 83.50 319 LYS A C 1
ATOM 2574 O O . LYS A 1 319 ? -98.567 -65.484 100.341 1.00 83.50 319 LYS A O 1
ATOM 2579 N N . LEU A 1 320 ? -98.611 -64.081 102.082 1.00 83.75 320 LEU A N 1
ATOM 2580 C CA . LEU A 1 320 ? -99.364 -64.996 102.948 1.00 83.75 320 LEU A CA 1
ATOM 2581 C C . LEU A 1 320 ? -100.771 -65.289 102.400 1.00 83.75 320 LEU A C 1
ATOM 2583 O O . LEU A 1 320 ? -101.257 -66.405 102.551 1.00 83.75 320 LEU A O 1
ATOM 2587 N N . LEU A 1 321 ? -101.423 -64.321 101.747 1.00 80.25 321 LEU A N 1
ATOM 2588 C CA . LEU A 1 321 ? -102.700 -64.546 101.059 1.00 80.25 321 LEU A CA 1
ATOM 2589 C C . LEU A 1 321 ? -102.533 -65.398 99.789 1.00 80.25 321 LEU A C 1
ATOM 2591 O O . LEU A 1 321 ? -103.380 -66.251 99.529 1.00 80.25 321 LEU A O 1
ATOM 2595 N N . GLU A 1 322 ? -101.450 -65.213 99.030 1.00 83.75 322 GLU A N 1
ATOM 2596 C CA . GLU A 1 322 ? -101.095 -66.075 97.893 1.00 83.75 322 GLU A CA 1
ATOM 2597 C C . GLU A 1 322 ? -100.839 -67.519 98.360 1.00 83.75 322 GLU A C 1
ATOM 2599 O O . GLU A 1 322 ? -101.463 -68.439 97.832 1.00 83.75 322 GLU A O 1
ATOM 2604 N N . ASP A 1 323 ? -100.033 -67.722 99.407 1.00 83.19 323 ASP A N 1
ATOM 2605 C CA . ASP A 1 323 ? -99.756 -69.039 99.998 1.00 83.19 323 ASP A CA 1
ATOM 2606 C C . ASP A 1 323 ? -101.048 -69.713 100.505 1.00 83.19 323 ASP A C 1
ATOM 2608 O O . ASP A 1 323 ? -101.299 -70.878 100.199 1.00 83.19 323 ASP A O 1
ATOM 2612 N N . VAL A 1 324 ? -101.927 -68.977 101.201 1.00 79.81 324 VAL A N 1
ATOM 2613 C CA . VAL A 1 324 ? -103.245 -69.492 101.629 1.00 79.81 324 VAL A CA 1
ATOM 2614 C C . VAL A 1 324 ? -104.145 -69.831 100.436 1.00 79.81 324 VAL A C 1
ATOM 2616 O O . VAL A 1 324 ? -104.853 -70.833 100.489 1.00 79.81 324 VAL A O 1
ATOM 2619 N N . SER A 1 325 ? -104.110 -69.063 99.342 1.00 80.75 325 SER A N 1
ATOM 2620 C CA . SER A 1 325 ? -104.872 -69.406 98.130 1.00 80.75 325 SER A CA 1
ATOM 2621 C C . SER A 1 325 ? -104.354 -70.678 97.446 1.00 80.75 325 SER A C 1
ATOM 2623 O O . SER A 1 325 ? -105.138 -71.442 96.883 1.00 80.75 325 SER A O 1
ATOM 2625 N N . VAL A 1 326 ? -103.048 -70.951 97.547 1.00 84.38 326 VAL A N 1
ATOM 2626 C CA . VAL A 1 326 ? -102.431 -72.189 97.055 1.00 84.38 326 VAL A CA 1
ATOM 2627 C C . VAL A 1 326 ? -102.801 -73.380 97.941 1.00 84.38 326 VAL A C 1
ATOM 2629 O O . VAL A 1 326 ? -103.076 -74.452 97.405 1.00 84.38 326 VAL A O 1
ATOM 2632 N N . GLU A 1 327 ? -102.849 -73.222 99.268 1.00 81.31 327 GLU A N 1
ATOM 2633 C CA . GLU A 1 327 ? -103.328 -74.288 100.161 1.00 81.31 327 GLU A CA 1
ATOM 2634 C C . GLU A 1 327 ? -104.831 -74.560 99.986 1.00 81.31 327 GLU A C 1
ATOM 2636 O O . GLU A 1 327 ? -105.208 -75.723 99.887 1.00 81.31 327 GLU A O 1
ATOM 2641 N N . LEU A 1 328 ? -105.674 -73.532 99.820 1.00 77.06 328 LEU A N 1
ATOM 2642 C CA . LEU A 1 328 ? -107.095 -73.712 99.478 1.00 77.06 328 LEU A CA 1
ATOM 2643 C C . LEU A 1 328 ? -107.274 -74.475 98.160 1.00 77.06 328 LEU A C 1
ATOM 2645 O O . LEU A 1 328 ? -108.067 -75.408 98.090 1.00 77.06 328 LEU A O 1
ATOM 2649 N N . HIS A 1 329 ? -106.487 -74.153 97.129 1.00 79.50 329 HIS A N 1
ATOM 2650 C CA . HIS A 1 329 ? -106.520 -74.916 95.882 1.00 79.50 329 HIS A CA 1
ATOM 2651 C C . HIS A 1 329 ? -106.064 -76.370 96.042 1.00 79.50 329 HIS A C 1
ATOM 2653 O O . HIS A 1 329 ? -106.543 -77.215 95.293 1.00 79.50 329 HIS A O 1
ATOM 2659 N N . LYS A 1 330 ? -105.171 -76.690 96.990 1.00 80.25 330 LYS A N 1
ATOM 2660 C CA . LYS A 1 330 ? -104.831 -78.085 97.323 1.00 80.25 330 LYS A CA 1
ATOM 2661 C C . LYS A 1 330 ? -105.951 -78.773 98.098 1.00 80.25 330 LYS A C 1
ATOM 2663 O O . LYS A 1 330 ? -106.180 -79.954 97.854 1.00 80.25 330 LYS A O 1
ATOM 2668 N N . GLU A 1 331 ? -106.627 -78.057 98.994 1.00 75.62 331 GLU A N 1
ATOM 2669 C CA . GLU A 1 331 ? -107.767 -78.557 99.769 1.00 75.62 331 GLU A CA 1
ATOM 2670 C C . GLU A 1 331 ? -108.952 -78.893 98.850 1.00 75.62 331 GLU A C 1
ATOM 2672 O O . GLU A 1 331 ? -109.444 -80.015 98.916 1.00 75.62 331 GLU A O 1
ATOM 2677 N N . ASP A 1 332 ? -109.310 -78.016 97.902 1.00 77.06 332 ASP A N 1
ATOM 2678 C CA . ASP A 1 332 ? -110.288 -78.301 96.833 1.00 77.06 332 ASP A CA 1
ATOM 2679 C C . ASP A 1 332 ? -109.904 -79.573 96.043 1.00 77.06 332 ASP A C 1
ATOM 2681 O O . ASP A 1 332 ? -110.729 -80.450 95.771 1.00 77.06 332 ASP A O 1
ATOM 2685 N N . ASP A 1 333 ? -108.624 -79.703 95.683 1.00 77.50 333 ASP A N 1
ATOM 2686 C CA . ASP A 1 333 ? -108.077 -80.849 94.947 1.00 77.50 333 ASP A CA 1
ATOM 2687 C C . ASP A 1 333 ? -108.127 -82.152 95.774 1.00 77.50 333 ASP A C 1
ATOM 2689 O O . ASP A 1 333 ? -108.333 -83.244 95.234 1.00 77.50 333 ASP A O 1
ATOM 2693 N N . GLU A 1 334 ? -107.934 -82.064 97.093 1.00 76.31 334 GLU A N 1
ATOM 2694 C CA . GLU A 1 334 ? -108.091 -83.175 98.033 1.00 76.31 334 GLU A CA 1
ATOM 2695 C C . GLU A 1 334 ? -109.560 -83.510 98.300 1.00 76.31 334 GLU A C 1
ATOM 2697 O O . GLU A 1 334 ? -109.888 -84.697 98.351 1.00 76.31 334 GLU A O 1
ATOM 2702 N N . GLU A 1 335 ? -110.464 -82.531 98.357 1.00 75.31 335 GLU A N 1
ATOM 2703 C CA . GLU A 1 335 ? -111.904 -82.764 98.474 1.00 75.31 335 GLU A CA 1
ATOM 2704 C C . GLU A 1 335 ? -112.455 -83.430 97.202 1.00 75.31 335 GLU A C 1
ATOM 2706 O O . GLU A 1 335 ? -113.208 -84.402 97.286 1.00 75.31 335 GLU A O 1
ATOM 2711 N N . LEU A 1 336 ? -111.982 -83.036 96.013 1.00 76.00 336 LEU A N 1
ATOM 2712 C CA . LEU A 1 336 ? -112.272 -83.726 94.749 1.00 76.00 336 LEU A CA 1
ATOM 2713 C C . LEU A 1 336 ? -111.745 -85.174 94.730 1.00 76.00 336 LEU A C 1
ATOM 2715 O O . LEU A 1 336 ? -112.411 -86.074 94.203 1.00 76.00 336 LEU A O 1
ATOM 2719 N N . ARG A 1 337 ? -110.575 -85.447 95.327 1.00 76.00 337 ARG A N 1
ATOM 2720 C CA . ARG A 1 337 ? -110.070 -86.825 95.522 1.00 76.00 337 ARG A CA 1
ATOM 2721 C C . ARG A 1 337 ? -110.902 -87.590 96.556 1.00 76.00 337 ARG A C 1
ATOM 2723 O O . ARG A 1 337 ? -111.167 -88.776 96.356 1.00 76.00 337 ARG A O 1
ATOM 2730 N N . ALA A 1 338 ? -111.341 -86.936 97.628 1.00 71.12 338 ALA A N 1
ATOM 2731 C CA . ALA A 1 338 ? -112.175 -87.520 98.671 1.00 71.12 338 ALA A CA 1
ATOM 2732 C C . ALA A 1 338 ? -113.579 -87.864 98.150 1.00 71.12 338 ALA A C 1
ATOM 2734 O O . ALA A 1 338 ? -114.078 -88.949 98.444 1.00 71.12 338 ALA A O 1
ATOM 2735 N N . LEU A 1 339 ? -114.174 -87.011 97.310 1.00 74.44 339 LEU A N 1
ATOM 2736 C CA . LEU A 1 339 ? -115.424 -87.268 96.590 1.00 74.44 339 LEU A CA 1
ATOM 2737 C C . LEU A 1 339 ? -115.304 -88.502 95.689 1.00 74.44 339 LEU A C 1
ATOM 2739 O O . LEU A 1 339 ? -116.095 -89.430 95.839 1.00 74.44 339 LEU A O 1
ATOM 2743 N N . ARG A 1 340 ? -114.259 -88.588 94.853 1.00 73.12 340 ARG A N 1
ATOM 2744 C CA . ARG A 1 340 ? -113.991 -89.783 94.024 1.00 73.12 340 ARG A CA 1
ATOM 2745 C C . ARG A 1 340 ? -113.802 -91.052 94.861 1.00 73.12 340 ARG A C 1
ATOM 2747 O O . ARG A 1 340 ? -114.334 -92.106 94.520 1.00 73.12 340 ARG A O 1
ATOM 2754 N N . ASN A 1 341 ? -113.083 -90.965 95.981 1.00 72.50 341 ASN A N 1
ATOM 2755 C CA . ASN A 1 341 ? -112.933 -92.092 96.906 1.00 72.50 341 ASN A CA 1
ATOM 2756 C C . ASN A 1 341 ? -114.262 -92.468 97.583 1.00 72.50 341 ASN A C 1
ATOM 2758 O O . ASN A 1 341 ? -114.523 -93.649 97.795 1.00 72.50 341 ASN A O 1
ATOM 2762 N N . LYS A 1 342 ? -115.124 -91.495 97.895 1.00 73.38 342 LYS A N 1
ATOM 2763 C CA . LYS A 1 342 ? -116.454 -91.715 98.478 1.00 73.38 342 LYS A CA 1
ATOM 2764 C C . LYS A 1 342 ? -117.413 -92.366 97.480 1.00 73.38 342 LYS A C 1
ATOM 2766 O O . LYS A 1 342 ? -118.152 -93.265 97.873 1.00 73.38 342 LYS A O 1
ATOM 2771 N N . GLU A 1 343 ? -117.362 -91.987 96.205 1.00 72.75 343 GLU A N 1
ATOM 2772 C CA . GLU A 1 343 ? -118.079 -92.665 95.117 1.00 72.75 343 GLU A CA 1
ATOM 2773 C C . GLU A 1 343 ? -117.591 -94.113 94.953 1.00 72.75 343 GLU A C 1
ATOM 2775 O O . GLU A 1 343 ? -118.403 -95.036 95.000 1.00 72.75 343 GLU A O 1
ATOM 2780 N N . ALA A 1 344 ? -116.274 -94.341 94.916 1.00 68.56 344 ALA A N 1
ATOM 2781 C CA . ALA A 1 344 ? -115.697 -95.688 94.853 1.00 68.56 344 ALA A CA 1
ATOM 2782 C C . ALA A 1 344 ? -116.029 -96.558 96.088 1.00 68.56 344 ALA A C 1
ATOM 2784 O O . ALA A 1 344 ? -116.190 -97.776 95.975 1.00 68.56 344 ALA A O 1
ATOM 2785 N N . ILE A 1 345 ? -116.150 -95.959 97.279 1.00 66.56 345 ILE A N 1
ATOM 2786 C CA . ILE A 1 345 ? -116.624 -96.643 98.493 1.00 66.56 345 ILE A CA 1
ATOM 2787 C C . ILE A 1 345 ? -118.136 -96.906 98.423 1.00 66.56 345 ILE A C 1
ATOM 2789 O O . ILE A 1 345 ? -118.577 -97.944 98.905 1.00 66.56 345 ILE A O 1
ATOM 2793 N N . SER A 1 346 ? -118.926 -96.031 97.795 1.00 69.31 346 SER A N 1
ATOM 2794 C CA . SER A 1 346 ? -120.363 -96.238 97.569 1.00 69.31 346 SER A CA 1
ATOM 2795 C C . SER A 1 346 ? -120.627 -97.410 96.614 1.00 69.31 346 SER A C 1
ATOM 2797 O O . SER A 1 346 ? -121.432 -98.287 96.927 1.00 69.31 346 SER A O 1
ATOM 2799 N N . GLU A 1 347 ? -119.884 -97.506 95.504 1.00 64.88 347 GLU A N 1
ATOM 2800 C CA . GLU A 1 347 ? -119.940 -98.665 94.598 1.00 64.88 347 GLU A CA 1
ATOM 2801 C C . GLU A 1 347 ? -119.542 -99.963 95.316 1.00 64.88 347 GLU A C 1
ATOM 2803 O O . GLU A 1 347 ? -120.262 -100.962 95.253 1.00 64.88 347 GLU A O 1
ATOM 2808 N N . ARG A 1 348 ? -118.442 -99.948 96.084 1.00 63.38 348 ARG A N 1
ATOM 2809 C CA . ARG A 1 348 ? -118.044 -101.106 96.904 1.00 63.38 348 ARG A CA 1
ATOM 2810 C C . ARG A 1 348 ? -119.070 -101.436 97.991 1.00 63.38 348 ARG A C 1
ATOM 2812 O O . ARG A 1 348 ? -119.268 -102.609 98.278 1.00 63.38 348 ARG A O 1
ATOM 2819 N N . GLY A 1 349 ? -119.731 -100.440 98.575 1.00 66.44 349 GLY A N 1
ATOM 2820 C CA . GLY A 1 349 ? -120.773 -100.612 99.589 1.00 66.44 349 GLY A CA 1
ATOM 2821 C C . GLY A 1 349 ? -122.049 -101.249 99.038 1.00 66.44 349 GLY A C 1
ATOM 2822 O O . GLY A 1 349 ? -122.657 -102.073 99.719 1.00 66.44 349 GLY A O 1
ATOM 2823 N N . ASN A 1 350 ? -122.421 -100.941 97.792 1.00 67.06 350 ASN A N 1
ATOM 2824 C CA . ASN A 1 350 ? -123.499 -101.648 97.098 1.00 67.06 350 ASN A CA 1
ATOM 2825 C C . ASN A 1 350 ? -123.127 -103.117 96.845 1.00 67.06 350 ASN A C 1
ATOM 2827 O O . ASN A 1 350 ? -123.914 -103.993 97.198 1.00 67.06 350 ASN A O 1
ATOM 2831 N N . ASN A 1 351 ? -121.909 -103.395 96.365 1.00 61.50 351 ASN A N 1
ATOM 2832 C CA . ASN A 1 351 ? -121.422 -104.773 96.211 1.00 61.50 351 ASN A CA 1
ATOM 2833 C C . ASN A 1 351 ? -121.393 -105.530 97.556 1.00 61.50 351 ASN A C 1
ATOM 2835 O O . ASN A 1 351 ? -121.742 -106.705 97.614 1.00 61.50 351 ASN A O 1
ATOM 2839 N N . VAL A 1 352 ? -121.017 -104.872 98.661 1.00 60.91 352 VAL A N 1
ATOM 2840 C CA . VAL A 1 352 ? -121.034 -105.491 100.000 1.00 60.91 352 VAL A CA 1
ATOM 2841 C C . VAL A 1 352 ? -122.459 -105.776 100.478 1.00 60.91 352 VAL A C 1
ATOM 2843 O O . VAL A 1 352 ? -122.683 -106.846 101.025 1.00 60.91 352 VAL A O 1
ATOM 2846 N N . ARG A 1 353 ? -123.444 -104.905 100.223 1.00 61.19 353 ARG A N 1
ATOM 2847 C CA . ARG A 1 353 ? -124.855 -105.191 100.557 1.00 61.19 353 ARG A CA 1
ATOM 2848 C C . ARG A 1 353 ? -125.450 -106.336 99.742 1.00 61.19 353 ARG A C 1
ATOM 2850 O O . ARG A 1 353 ? -126.283 -107.078 100.258 1.00 61.19 353 ARG A O 1
ATOM 2857 N N . GLU A 1 354 ? -125.024 -106.487 98.492 1.00 58.72 354 GLU A N 1
ATOM 2858 C CA . GLU A 1 354 ? -125.375 -107.641 97.662 1.00 58.72 354 GLU A CA 1
ATOM 2859 C C . GLU A 1 354 ? -124.797 -108.937 98.268 1.00 58.72 354 GLU A C 1
ATOM 2861 O O . GLU A 1 354 ? -125.506 -109.935 98.389 1.00 58.72 354 GLU A O 1
ATOM 2866 N N . VAL A 1 355 ? -123.562 -108.893 98.786 1.00 58.97 355 VAL A N 1
ATOM 2867 C CA . VAL A 1 355 ? -122.939 -110.007 99.528 1.00 58.97 355 VAL A CA 1
ATOM 2868 C C . VAL A 1 355 ? -123.597 -110.253 100.899 1.00 58.97 355 VAL A C 1
ATOM 2870 O O . VAL A 1 355 ? -123.850 -111.408 101.238 1.00 58.97 355 VAL A O 1
ATOM 2873 N N . GLU A 1 356 ? -123.958 -109.225 101.672 1.00 57.81 356 GLU A N 1
ATOM 2874 C CA . GLU A 1 356 ? -124.644 -109.378 102.970 1.00 57.81 356 GLU A CA 1
ATOM 2875 C C . GLU A 1 356 ? -126.037 -110.018 102.820 1.00 57.81 356 GLU A C 1
ATOM 2877 O O . GLU A 1 356 ? -126.439 -110.814 103.671 1.00 57.81 356 GLU A O 1
ATOM 2882 N N . GLN A 1 357 ? -126.754 -109.770 101.712 1.00 56.28 357 GLN A N 1
ATOM 2883 C CA . GLN A 1 357 ? -127.975 -110.529 101.402 1.00 56.28 357 GLN A CA 1
ATOM 2884 C C . GLN A 1 357 ? -127.701 -112.025 101.180 1.00 56.28 357 GLN A C 1
ATOM 2886 O O . GLN A 1 357 ? -128.544 -112.849 101.536 1.00 56.28 357 GLN A O 1
ATOM 2891 N N . THR A 1 358 ? -126.529 -112.399 100.652 1.00 55.94 358 THR A N 1
ATOM 2892 C CA . THR A 1 358 ? -126.139 -113.817 100.541 1.00 55.94 358 THR A CA 1
ATOM 2893 C C . THR A 1 358 ? -125.706 -114.423 101.881 1.00 55.94 358 THR A C 1
ATOM 2895 O O . THR A 1 358 ? -125.997 -115.593 102.135 1.00 55.94 358 THR A O 1
ATOM 2898 N N . GLU A 1 359 ? -125.102 -113.644 102.788 1.00 53.94 359 GLU A N 1
ATOM 2899 C CA . GLU A 1 359 ? -124.750 -114.113 104.140 1.00 53.94 359 GLU A CA 1
ATOM 2900 C C . GLU A 1 359 ? -125.967 -114.257 105.070 1.00 53.94 359 GLU A C 1
ATOM 2902 O O . GLU A 1 359 ? -125.991 -115.145 105.928 1.00 53.94 359 GLU A O 1
ATOM 2907 N N . GLY A 1 360 ? -127.024 -113.464 104.851 1.00 51.03 360 GLY A N 1
ATOM 2908 C CA . GLY A 1 360 ? -128.287 -113.522 105.600 1.00 51.03 360 GLY A CA 1
ATOM 2909 C C . GLY A 1 360 ? -129.011 -114.880 105.576 1.00 51.03 360 GLY A C 1
ATOM 2910 O O . GLY A 1 360 ? -129.923 -115.101 106.371 1.00 51.03 360 GLY A O 1
ATOM 2911 N N . LEU A 1 361 ? -128.593 -115.811 104.712 1.00 54.81 361 LEU A N 1
ATOM 2912 C CA . LEU A 1 361 ? -129.114 -117.180 104.636 1.00 54.81 361 LEU A CA 1
ATOM 2913 C C . LEU A 1 361 ? -128.322 -118.206 105.473 1.00 54.81 361 LEU A C 1
ATOM 2915 O O . LEU A 1 361 ? -128.801 -119.325 105.656 1.00 54.81 361 LEU A O 1
ATOM 2919 N N . LEU A 1 362 ? -127.126 -117.869 105.975 1.00 52.59 362 LEU A N 1
ATOM 2920 C CA . LEU A 1 362 ? -126.128 -118.871 106.391 1.00 52.59 362 LEU A CA 1
ATOM 2921 C C . LEU A 1 362 ? -125.895 -119.032 107.905 1.00 52.59 362 LEU A C 1
ATOM 2923 O O . LEU A 1 362 ? -125.337 -120.053 108.302 1.00 52.59 362 LEU A O 1
ATOM 2927 N N . GLN A 1 363 ? -126.311 -118.091 108.766 1.00 46.56 363 GLN A N 1
ATOM 2928 C CA . GLN A 1 363 ? -125.937 -118.118 110.201 1.00 46.56 363 GLN A CA 1
ATOM 2929 C C . GLN A 1 363 ? -127.086 -118.215 111.226 1.00 46.56 363 GLN A C 1
ATOM 2931 O O . GLN A 1 363 ? -126.817 -118.299 112.426 1.00 46.56 363 GLN A O 1
ATOM 2936 N N . TRP A 1 364 ? -128.361 -118.244 110.820 1.00 36.62 364 TRP A N 1
ATOM 2937 C CA . TRP A 1 364 ? -129.470 -118.204 111.794 1.00 36.62 364 TRP A CA 1
ATOM 2938 C C . TRP A 1 364 ? -129.784 -119.515 112.568 1.00 36.62 364 TRP A C 1
ATOM 2940 O O . TRP A 1 364 ? -130.539 -119.443 113.540 1.00 36.62 364 TRP A O 1
ATOM 2950 N N . PRO A 1 365 ? -129.198 -120.694 112.250 1.00 45.88 365 PRO A N 1
ATOM 2951 C CA . PRO A 1 365 ? -129.308 -121.866 113.127 1.00 45.88 365 PRO A CA 1
ATOM 2952 C C . PRO A 1 365 ? -127.964 -122.562 113.455 1.00 45.88 365 PRO A C 1
ATOM 2954 O O . PRO A 1 365 ? -127.614 -123.580 112.862 1.00 45.88 365 PRO A O 1
ATOM 2957 N N . SER A 1 366 ? -127.247 -122.095 114.487 1.00 36.91 366 SER A N 1
ATOM 2958 C CA . SER A 1 366 ? -126.211 -122.901 115.186 1.00 36.91 366 SER A CA 1
ATOM 2959 C C . SER A 1 366 ? -126.190 -122.739 116.720 1.00 36.91 366 SER A C 1
ATOM 2961 O O . SER A 1 366 ? -125.325 -123.273 117.421 1.00 36.91 366 SER A O 1
ATOM 2963 N N . SER A 1 367 ? -127.210 -122.089 117.285 1.00 33.75 367 SER A N 1
ATOM 2964 C CA . SER A 1 367 ? -127.475 -121.975 118.724 1.00 33.75 367 SER A CA 1
ATOM 2965 C C . SER A 1 367 ? -127.973 -123.301 119.338 1.00 33.75 367 SER A C 1
ATOM 2967 O O . SER A 1 367 ? -129.123 -123.416 119.753 1.00 33.75 367 SER A O 1
ATOM 2969 N N . GLY A 1 368 ? -127.106 -124.323 119.415 1.00 38.69 368 GLY A N 1
ATOM 2970 C CA . GLY A 1 368 ? -127.514 -125.679 119.840 1.00 38.69 368 GLY A CA 1
ATOM 2971 C C . GLY A 1 368 ? -126.548 -126.499 120.710 1.00 38.69 368 GLY A C 1
ATOM 2972 O O . GLY A 1 368 ? -127.003 -127.423 121.376 1.00 38.69 368 GLY A O 1
ATOM 2973 N N . TRP A 1 369 ? -125.251 -126.175 120.757 1.00 30.06 369 TRP A N 1
ATOM 2974 C CA . TRP A 1 369 ? -124.217 -127.021 121.393 1.00 30.06 369 TRP A CA 1
ATOM 2975 C C . TRP A 1 369 ? -123.340 -126.210 122.370 1.00 30.06 369 TRP A C 1
ATOM 2977 O O . TRP A 1 369 ? -122.144 -126.032 122.183 1.00 30.06 369 TRP A O 1
ATOM 2987 N N . ARG A 1 370 ? -123.924 -125.508 123.346 1.00 31.86 370 ARG A N 1
ATOM 2988 C CA . ARG A 1 370 ? -124.142 -126.018 124.717 1.00 31.86 370 ARG A CA 1
ATOM 2989 C C . ARG A 1 370 ? -122.978 -126.832 125.319 1.00 31.86 370 ARG A C 1
ATOM 2991 O O . ARG A 1 370 ? -122.964 -128.053 125.302 1.00 31.86 370 ARG A O 1
ATOM 2998 N N . SER A 1 371 ? -122.131 -126.087 126.035 1.00 28.72 371 SER A N 1
ATOM 2999 C CA . SER A 1 371 ? -121.686 -126.365 127.415 1.00 28.72 371 SER A CA 1
ATOM 3000 C C . SER A 1 371 ? -120.949 -127.675 127.736 1.00 28.72 371 SER A C 1
ATOM 3002 O O . SER A 1 371 ? -121.593 -128.682 128.001 1.00 28.72 371 SER A O 1
ATOM 3004 N N . PHE A 1 372 ? -119.636 -127.577 127.982 1.00 26.94 372 PHE A N 1
ATOM 3005 C CA . PHE A 1 372 ? -118.981 -127.973 129.249 1.00 26.94 372 PHE A CA 1
ATOM 3006 C C . PHE A 1 372 ? -117.541 -127.406 129.284 1.00 26.94 372 PHE A C 1
ATOM 3008 O O . PHE A 1 372 ? -116.907 -127.312 128.241 1.00 26.94 372 PHE A O 1
ATOM 3015 N N . GLY A 1 373 ? -117.015 -127.027 130.460 1.00 27.81 373 GLY A N 1
ATOM 3016 C CA . GLY A 1 373 ? -115.618 -126.558 130.616 1.00 27.81 373 GLY A CA 1
ATOM 3017 C C . GLY A 1 373 ? -115.475 -125.249 131.406 1.00 27.81 373 GLY A C 1
ATOM 3018 O O . GLY A 1 373 ? -115.599 -124.161 130.857 1.00 27.81 373 GLY A O 1
ATOM 3019 N N . ARG A 1 374 ? -115.234 -125.351 132.719 1.00 29.56 374 ARG A N 1
ATOM 3020 C CA . ARG A 1 374 ? -115.192 -124.232 133.686 1.00 29.56 374 ARG A CA 1
ATOM 3021 C C . ARG A 1 374 ? -113.769 -124.070 134.259 1.00 29.56 374 ARG A C 1
ATOM 3023 O O . ARG A 1 374 ? -113.069 -125.069 134.377 1.00 29.56 374 ARG A O 1
ATOM 3030 N N . CYS A 1 375 ? -113.419 -122.864 134.736 1.00 27.62 375 CYS A N 1
ATOM 3031 C CA . CYS A 1 375 ? -112.136 -122.495 135.391 1.00 27.62 375 CYS A CA 1
ATOM 3032 C C . CYS A 1 375 ? -110.921 -122.415 134.421 1.00 27.62 375 CYS A C 1
ATOM 3034 O O . CYS A 1 375 ? -110.946 -123.019 133.362 1.00 27.62 375 CYS A O 1
ATOM 3036 N N . ARG A 1 376 ? -109.833 -121.663 134.690 1.00 25.75 376 ARG A N 1
ATOM 3037 C CA . ARG A 1 376 ? -109.215 -121.337 135.994 1.00 25.75 376 ARG A CA 1
ATOM 3038 C C . ARG A 1 376 ? -108.310 -120.076 135.980 1.00 25.75 376 ARG A C 1
ATOM 3040 O O . ARG A 1 376 ? -107.493 -119.904 135.091 1.00 25.75 376 ARG A O 1
ATOM 3047 N N . LYS A 1 377 ? -108.426 -119.279 137.052 1.00 28.47 377 LYS A N 1
ATOM 3048 C CA . LYS A 1 377 ? -107.423 -118.427 137.745 1.00 28.47 377 LYS A CA 1
ATOM 3049 C C . LYS A 1 377 ? -105.956 -118.345 137.231 1.00 28.47 377 LYS A C 1
ATOM 3051 O O . LYS A 1 377 ? -105.256 -119.348 137.266 1.00 28.47 377 LYS A O 1
ATOM 3056 N N . SER A 1 378 ? -105.504 -117.095 137.033 1.00 31.62 378 SER A N 1
ATOM 3057 C CA . SER A 1 378 ? -104.293 -116.416 137.582 1.00 31.62 378 SER A CA 1
ATOM 3058 C C . SER A 1 378 ? -102.868 -117.018 137.506 1.00 31.62 378 SER A C 1
ATOM 3060 O O . SER A 1 378 ? -102.651 -118.163 137.890 1.00 31.62 378 SER A O 1
ATOM 3062 N N . SER A 1 379 ? -101.899 -116.101 137.319 1.00 29.08 379 SER A N 1
ATOM 3063 C CA . SER A 1 379 ? -100.462 -116.177 137.691 1.00 29.08 379 SER A CA 1
ATOM 3064 C C . SER A 1 379 ? -99.502 -116.890 136.722 1.00 29.08 379 SER A C 1
ATOM 3066 O O . SER A 1 379 ? -99.705 -118.048 136.381 1.00 29.08 379 SER A O 1
ATOM 3068 N N . GLY A 1 380 ? -98.377 -116.239 136.389 1.00 27.11 380 GLY A N 1
ATOM 3069 C CA . GLY A 1 380 ? -97.240 -116.845 135.675 1.00 27.11 380 GLY A CA 1
ATOM 3070 C C . GLY A 1 380 ? -96.094 -115.849 135.426 1.00 27.11 380 GLY A C 1
ATOM 3071 O O . GLY A 1 380 ? -96.344 -114.726 135.002 1.00 27.11 380 GLY A O 1
ATOM 3072 N N . LYS A 1 381 ? -94.849 -116.242 135.730 1.00 28.69 381 LYS A N 1
ATOM 3073 C CA . LYS A 1 381 ? -93.597 -115.482 135.502 1.00 28.69 381 LYS A CA 1
ATOM 3074 C C . LYS A 1 381 ? -92.838 -116.042 134.284 1.00 28.69 381 LYS A C 1
ATOM 3076 O O . LYS A 1 381 ? -93.117 -117.172 133.898 1.00 28.69 381 LYS A O 1
ATOM 3081 N N . SER A 1 382 ? -91.753 -115.351 133.890 1.00 27.55 382 SER A N 1
ATOM 3082 C CA . SER A 1 382 ? -90.519 -115.918 133.278 1.00 27.55 382 SER A CA 1
ATOM 3083 C C . SER A 1 382 ? -90.644 -116.412 131.814 1.00 27.55 382 SER A C 1
ATOM 3085 O O . SER A 1 382 ? -91.730 -116.786 131.400 1.00 27.55 382 SER A O 1
ATOM 3087 N N . GLU A 1 383 ? -89.612 -116.441 130.955 1.00 31.36 383 GLU A N 1
ATOM 3088 C CA . GLU A 1 383 ? -88.261 -115.843 130.973 1.00 31.36 383 GLU A CA 1
ATOM 3089 C C . GLU A 1 383 ? -87.606 -115.901 129.566 1.00 31.36 383 GLU A C 1
ATOM 3091 O O . GLU A 1 383 ? -88.026 -116.680 128.721 1.00 31.36 383 GLU A O 1
ATOM 3096 N N . GLN A 1 384 ? -86.488 -115.176 129.407 1.00 31.08 384 GLN A N 1
ATOM 3097 C CA . GLN A 1 384 ? -85.289 -115.542 128.618 1.00 31.08 384 GLN A CA 1
ATOM 3098 C C . GLN A 1 384 ? -85.203 -115.485 127.064 1.00 31.08 384 GLN A C 1
ATOM 3100 O O . GLN A 1 384 ? -85.863 -116.203 126.326 1.00 31.08 384 GLN A O 1
ATOM 3105 N N . ARG A 1 385 ? -84.107 -114.799 126.666 1.00 27.45 385 ARG A N 1
ATOM 3106 C CA . ARG A 1 385 ? -83.023 -115.179 125.717 1.00 27.45 385 ARG A CA 1
ATOM 3107 C C . ARG A 1 385 ? -83.104 -114.849 124.214 1.00 27.45 385 ARG A C 1
ATOM 3109 O O . ARG A 1 385 ? -83.789 -115.490 123.435 1.00 27.45 385 ARG A O 1
ATOM 3116 N N . ASN A 1 386 ? -82.176 -113.959 123.836 1.00 33.56 386 ASN A N 1
ATOM 3117 C CA . ASN A 1 386 ? -81.147 -114.090 122.787 1.00 33.56 386 ASN A CA 1
ATOM 3118 C C . ASN A 1 386 ? -81.378 -115.084 121.630 1.00 33.56 386 ASN A C 1
ATOM 3120 O O . ASN A 1 386 ? -81.323 -116.294 121.842 1.00 33.56 386 ASN A O 1
ATOM 3124 N N . SER A 1 387 ? -81.216 -114.610 120.390 1.00 29.05 387 SER A N 1
ATOM 3125 C CA . SER A 1 387 ? -79.904 -114.660 119.702 1.00 29.05 387 SER A CA 1
ATOM 3126 C C . SER A 1 387 ? -79.926 -113.986 118.313 1.00 29.05 387 SER A C 1
ATOM 3128 O O . SER A 1 387 ? -80.973 -113.541 117.863 1.00 29.05 387 SER A O 1
ATOM 3130 N N . ALA A 1 388 ? -78.720 -113.849 117.739 1.00 34.03 388 ALA A N 1
ATOM 3131 C CA . ALA A 1 388 ? -78.279 -113.643 116.344 1.00 34.03 388 ALA A CA 1
ATOM 3132 C C . ALA A 1 388 ? -79.329 -113.702 115.186 1.00 34.03 388 ALA A C 1
ATOM 3134 O O . ALA A 1 388 ? -80.365 -114.340 115.287 1.00 34.03 388 ALA A O 1
ATOM 3135 N N . THR A 1 389 ? -79.090 -113.158 113.982 1.00 31.62 389 THR A N 1
ATOM 3136 C CA . THR A 1 389 ? -77.843 -113.243 113.183 1.00 31.62 389 THR A CA 1
ATOM 3137 C C . THR A 1 389 ? -77.834 -112.221 112.027 1.00 31.62 389 THR A C 1
ATOM 3139 O O . THR A 1 389 ? -78.850 -111.603 111.727 1.00 31.62 389 THR A O 1
ATOM 3142 N N . TRP A 1 390 ? -76.683 -112.054 111.368 1.00 27.69 390 TRP A N 1
ATOM 3143 C CA . TRP A 1 390 ? -76.525 -111.358 110.081 1.00 27.69 390 TRP A CA 1
ATOM 3144 C C . TRP A 1 390 ? -77.161 -112.114 108.891 1.00 27.69 390 TRP A C 1
ATOM 3146 O O . TRP A 1 390 ? -77.260 -113.338 108.946 1.00 27.69 390 TRP A O 1
ATOM 3156 N N . SER A 1 391 ? -77.473 -111.381 107.805 1.00 32.34 391 SER A N 1
ATOM 3157 C CA . SER A 1 391 ? -76.941 -111.583 106.427 1.00 32.34 391 SER A CA 1
ATOM 3158 C C . SER A 1 391 ? -77.942 -111.378 105.267 1.00 32.34 391 SER A C 1
ATOM 3160 O O . SER A 1 391 ? -78.966 -112.040 105.200 1.00 32.34 391 SER A O 1
ATOM 3162 N N . GLU A 1 392 ? -77.523 -110.513 104.328 1.00 31.56 392 GLU A N 1
ATOM 3163 C CA . GLU A 1 392 ? -77.648 -110.575 102.847 1.00 31.56 392 GLU A CA 1
ATOM 3164 C C . GLU A 1 392 ? -79.004 -110.673 102.099 1.00 31.56 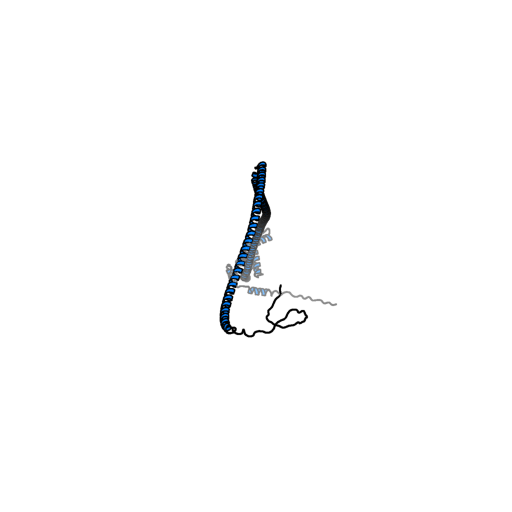392 GLU A C 1
ATOM 3166 O O . GLU A 1 392 ? -79.867 -111.481 102.417 1.00 31.56 392 GLU A O 1
ATOM 3171 N N . GLY A 1 393 ? -79.089 -109.969 100.944 1.00 33.94 393 GLY A N 1
ATOM 3172 C CA . GLY A 1 393 ? -79.648 -110.610 99.731 1.00 33.94 393 GLY A CA 1
ATOM 3173 C C . GLY A 1 393 ? -80.454 -109.824 98.665 1.00 33.94 393 GLY A C 1
ATOM 3174 O O . GLY A 1 393 ? -81.548 -110.267 98.351 1.00 33.94 393 GLY A O 1
ATOM 3175 N N . GLY A 1 394 ? -79.905 -108.783 98.004 1.00 33.78 394 GLY A N 1
ATOM 3176 C CA . GLY A 1 394 ? -80.360 -108.274 96.668 1.00 33.78 394 GLY A CA 1
ATOM 3177 C C . GLY A 1 394 ? -81.786 -107.669 96.557 1.00 33.78 394 GLY A C 1
ATOM 3178 O O . GLY A 1 394 ? -82.566 -107.742 97.490 1.00 33.78 394 GLY A O 1
ATOM 3179 N N . SER A 1 395 ? -82.252 -107.043 95.461 1.00 34.41 395 SER A N 1
ATOM 3180 C CA . SER A 1 395 ? -81.665 -106.383 94.262 1.00 34.41 395 SER A CA 1
ATOM 3181 C C . SER A 1 395 ? -82.805 -105.582 93.555 1.00 34.41 395 SER A C 1
ATOM 3183 O O . SER A 1 395 ? -83.962 -105.840 93.864 1.00 34.41 395 SER A O 1
ATOM 3185 N N . GLY A 1 396 ? -82.644 -104.628 92.621 1.00 32.19 396 GLY A N 1
ATOM 3186 C CA . GLY A 1 396 ? -81.491 -103.989 91.961 1.00 32.19 396 GLY A CA 1
ATOM 3187 C C . GLY A 1 396 ? -81.956 -103.052 90.805 1.00 32.19 396 GLY A C 1
ATOM 3188 O O . GLY A 1 396 ? -83.142 -103.022 90.499 1.00 32.19 396 GLY A O 1
ATOM 3189 N N . SER A 1 397 ? -81.025 -102.354 90.121 1.00 34.66 397 SER A N 1
ATOM 3190 C CA . SER A 1 397 ? -81.228 -101.451 88.940 1.00 34.66 397 SER A CA 1
ATOM 3191 C C . SER A 1 397 ? -81.902 -100.076 89.222 1.00 34.66 397 SER A C 1
ATOM 3193 O O . SER A 1 397 ? -82.872 -100.013 89.958 1.00 34.66 397 SER A O 1
ATOM 3195 N N . SER A 1 398 ? -81.465 -98.907 88.706 1.00 36.78 398 SER A N 1
ATOM 3196 C CA . SER A 1 398 ? -80.611 -98.580 87.536 1.00 36.78 398 SER A CA 1
ATOM 3197 C C . SER A 1 398 ? -79.694 -97.336 87.717 1.00 36.78 398 SER A C 1
ATOM 3199 O O . SER A 1 398 ? -79.878 -96.521 88.612 1.00 36.78 398 SER A O 1
ATOM 3201 N N . LYS A 1 399 ? -78.701 -97.195 86.818 1.00 41.94 399 LYS A N 1
ATOM 3202 C CA . LYS A 1 399 ? -77.673 -96.118 86.670 1.00 41.94 399 LYS A CA 1
ATOM 3203 C C . LYS A 1 399 ? -78.289 -94.788 86.115 1.00 41.94 399 LYS A C 1
ATOM 3205 O O . LYS A 1 399 ? -79.390 -94.856 85.593 1.00 41.94 399 LYS A O 1
ATOM 3210 N N . LEU A 1 400 ? -77.676 -93.580 86.118 1.00 37.22 400 LEU A N 1
ATOM 3211 C CA . LEU A 1 400 ? -76.370 -93.198 85.517 1.00 37.22 400 LEU A CA 1
ATOM 3212 C C . LEU A 1 400 ? -75.803 -91.786 85.917 1.00 37.22 400 LEU A C 1
ATOM 3214 O O . LEU A 1 400 ? -76.437 -90.770 85.684 1.00 37.22 400 LEU A O 1
ATOM 3218 N N . ARG A 1 401 ? -74.515 -91.758 86.324 1.00 37.78 401 ARG A N 1
ATOM 3219 C CA . ARG A 1 401 ? -73.381 -90.848 85.941 1.00 37.78 401 ARG A CA 1
ATOM 3220 C C . ARG A 1 401 ? -73.361 -89.288 86.083 1.00 37.78 401 ARG A C 1
ATOM 3222 O O . ARG A 1 401 ? -73.885 -88.598 85.225 1.00 37.78 401 ARG A O 1
ATOM 3229 N N . LYS A 1 402 ? -72.316 -88.851 86.835 1.00 41.34 402 LYS A N 1
ATOM 3230 C CA . LYS A 1 402 ? -71.234 -87.845 86.518 1.00 41.34 402 LYS A CA 1
ATOM 3231 C C . LYS A 1 402 ? -71.613 -86.336 86.454 1.00 41.34 402 LYS A C 1
ATOM 3233 O O . LYS A 1 402 ? -72.735 -86.018 86.119 1.00 41.34 402 LYS A O 1
ATOM 3238 N N . ARG A 1 403 ? -70.718 -85.355 86.718 1.00 37.91 403 ARG A N 1
ATOM 3239 C CA . ARG A 1 403 ? -69.238 -85.326 86.938 1.00 37.91 403 ARG A CA 1
ATOM 3240 C C . ARG A 1 403 ? -68.820 -84.170 87.896 1.00 37.91 403 ARG A C 1
ATOM 3242 O O . ARG A 1 403 ? -69.653 -83.363 88.274 1.00 37.91 403 ARG A O 1
ATOM 3249 N N . TRP A 1 404 ? -67.535 -84.137 88.270 1.00 39.72 404 TRP A N 1
ATOM 3250 C CA . TRP A 1 404 ? -66.853 -83.207 89.203 1.00 39.72 404 TRP A CA 1
ATOM 3251 C C . TRP A 1 404 ? -66.529 -81.793 88.634 1.00 39.72 404 TRP A C 1
ATOM 3253 O O . TRP A 1 404 ? -66.738 -81.597 87.435 1.00 39.72 404 TRP A O 1
ATOM 3263 N N . PRO A 1 405 ? -66.040 -80.835 89.465 1.00 68.88 405 PRO A N 1
ATOM 3264 C CA . PRO A 1 405 ? -66.132 -79.385 89.226 1.00 68.88 405 PRO A CA 1
ATOM 3265 C C . PRO A 1 405 ? -64.825 -78.692 88.787 1.00 68.88 405 PRO A C 1
ATOM 3267 O O . PRO A 1 405 ? -63.744 -79.270 88.897 1.00 68.88 405 PRO A O 1
ATOM 3270 N N . THR A 1 406 ? -64.966 -77.413 88.421 1.00 50.97 406 THR A N 1
ATOM 3271 C CA . THR A 1 406 ? -64.097 -76.264 88.776 1.00 50.97 406 THR A CA 1
ATOM 3272 C C . THR A 1 406 ? -64.959 -75.011 88.775 1.00 50.97 406 THR A C 1
ATOM 3274 O O . THR A 1 406 ? -65.793 -74.932 87.845 1.00 50.97 406 THR A O 1
#

pLDDT: mean 76.8, std 20.1, range [25.75, 97.56]

Sequence (406 aa):
MAYNNRMSQQFHGSQQHGRGRKKEDENDALMRLPDKEIAGCINDIGIPFTAADLIKPNPQQVQMVLEWFAELLMNTTRDTVEPAMRAAADDVCGDFPDIVPTDTRNLMGFFANVRRLMLECGVNDFTFTDLTKPTHDRLVKIFSYLINFVRFRESQTAVIDEHFNKTEKTKQRIDTLYGENQDMEQRLEDMRRSLRSNESEVKEKMRRNDELKARLRQLGISQEQVAETLERVKADKARQQTKLKEKMERAVKTRQEVDKLRPYVMESPASLQATLTELSDNLLREKAQIDAMEKRARALQTSSDTFTVVSNDVQACVKLLEDVSVELHKEDDEELRALRNKEAISERGNNVREVEQTEGLLQWPSSGWRSFGRCRKSSGKSEQRNSATWSEGGSGSSKLRKRWPT

Radius of gyration: 102.45 Å; chains: 1; bounding box: 218×161×206 Å

Organism: NCBI:txid1036611

Secondary structure (DSSP, 8-state):
-----------------STTHHHHHHHHHHHPPPHHHHHHHHHHTT----HHHHHS--HHHHHHHHHHHHHHHH---HHHHHHHHHHHHHHHHTT-GGGS-HHHHHHHHHHHHHHHHHHHTT-TT--HHHHHS--HHHHHHHHHHHHHHHHHHHHHHHHHHHHHHHHHHHHHHHHHHHHHHHHHHHHHHHHHHHHHHHHHHHHHHHHHHHHHHHHHHHHHHHHHHHHHHHHHHHHHHHHHHHHHHHHHHHHHHHHHHHHHHHHHHHS-HHHHHHHHHHHHHHHHHHHHHHHHHHHHHHHHHHHHHHHHHHHHHHHHHHHHHHHHHHHHHHHHHHHHHHHHHHHHHHHHHHHHHHHHHHHTTTSSS-TT--------------------------------------

InterPro domains:
  IPR005549 Kinetochore protein Nuf2, N-terminal [PF03800] (27-168)
  IPR038275 Nuf2, N-terminal domain superfamily [G3DSA:1.10.418.60] (24-189)
  IPR041112 Nuf2, DHR10-like domain [PF18595] (280-363)

Foldseek 3Di:
DDDDDDDDDDDDDDDDDPPPVVVVVVVLVVLFDDLQVLQVVLVVLVQNGHSVCLQVPDLVSLLVSLQSLLCVPVVDHLVNQQVVLQVVLCVVVPPCSPPQPSVRSSVVSSLVSSCVVCVVLVNPPDDPCCNVPNHSVVVSSSSSSSVVVVVVVVVCVVVVVVVVVVVVVVVVVVVVVVVVVVVVVVVVVVVVVVVVVVVVVVVVVVVVVVVVVVVVVVVVVVVVVVVVVVVVVVVVVVVVVVVVVVVVVVVVVVVVVCVVCVVVVVPDPVNVVVVVVVVVVVVVVVVVVVVVVVVVVVVVVVVVVVVVVVVVVVVVVVVVVVVVVVVVVVVVVVVVVVVVVVVVVVVVVVVVVVVVVVVVVPPPPDPDDDDDDDDDDDDDDDDDDDDDDDDDDDDDDDDDDDDDDD